Protein AF-M2Y3Z6-F1 (afdb_monomer)

Mean predicted aligned error: 13.34 Å

Solvent-accessible surface area (backbone atoms only — not comparable to full-atom values): 20484 Å² total; per-residue (Å²): 105,66,76,54,52,50,52,48,49,50,48,52,48,51,49,49,51,50,49,50,54,48,50,52,50,44,70,74,38,60,88,42,64,69,63,36,53,51,54,50,51,54,49,54,52,49,54,52,53,52,52,47,54,51,51,50,52,52,48,52,51,52,46,52,54,47,53,68,69,65,50,84,75,68,71,42,77,45,41,35,38,34,65,35,68,34,54,71,36,42,59,34,33,53,31,20,50,46,28,43,60,69,32,33,60,76,44,54,30,42,34,39,37,44,38,22,34,73,60,13,48,61,69,38,46,70,57,56,58,66,48,57,30,85,42,28,46,80,46,80,40,55,49,81,36,79,72,50,42,49,56,54,52,48,47,39,56,67,38,72,64,62,74,42,30,83,77,25,97,55,37,74,68,44,39,52,78,73,48,45,39,81,75,47,97,40,69,52,35,40,34,43,46,31,57,31,43,35,68,40,44,56,63,63,57,51,53,55,54,72,72,43,62,86,73,43,37,39,31,27,23,36,35,60,26,91,66,39,92,57,34,84,76,40,42,83,82,51,71,63,85,87,45,72,44,47,47,63,53,33,32,38,37,22,22,52,59,33,49,77,66,43,40,65,56,51,51,25,52,35,48,44,55,50,45,68,79,36,75,82,54,62,32,63,64,34,37,28,48,52,50,45,38,33,39,70,72,44,48,80,30,39,42,74,70,39,27,29,56,47,27,41,52,59,77,66,40,61,78,70,76,45,100,52,85,56,56,60,31,89,54,96,64,60,31,18,43,30,53,78,63,83,75,60,86,83,75,50,87,76,62,45,58,62,50,48,54,58,49,54,62,36,67,71,59,59,67,69,58,41,38,74,58,68,44,46,73,32,68,119

Nearest PDB structures (foldseek):
  7zvj-assembly1_B  TM=8.525E-01  e=4.487E-18  Homo sapiens
  7zvj-assembly1_A  TM=8.458E-01  e=8.970E-18  Homo sapiens
  7ui7-assembly1_B  TM=7.891E-01  e=1.432E-16  Homo sapiens
  3tzt-assembly1_A  TM=6.996E-01  e=2.116E-09  Anaerococcus prevotii DSM 20548
  8ovs-assembly2_BBB  TM=5.327E-01  e=6.172E-04  Yersinia enterocolitica

InterPro domains:
  IPR029044 Nucleotide-diphospho-sugar transferases [G3DSA:3.90.550.10] (82-370)
  IPR029044 Nucleotide-diphospho-sugar transferases [SSF53448] (83-365)
  IPR051292 Alpha-1,3-xylosyltransferase/Beta-1,3-glucuronyltransferase [PTHR12270] (94-316)

Foldseek 3Di:
DVVCVVVVVVVVVVVVVVVVVLVVVLVVCVVPPVVNVVSVVVNVVVVVVVVVVVVVVVVVVVVVVVVVVPPPLQQDEAEEEEEAEAQVLLLLQLLQVLLQVLQAAPSYAYEYEYEYAPRSCVNCVVPVVQQCFPRYHYDYHHCPDPQNVVLLVVLCVLLVVQEFACLDPCGSSLQSVLCCLVPDPDQKYKYAGSQKGFNHHCVVLVVVLVVPDPLAFKEFAWAQLVLDLCNVVCCVVPVDHRQIQTDDRIMMGRSVVCVVVVSSNLLSVLVNVSCVVPPNDYDNSHNSVSVSSSCVVCVSRYHHSHNLAEQEFDPCCVVVPDPDRSRSHPDPHRRMYGDPDPVPPPDDPDCCVVVVVSSVCSSCPDPVVCVVSVVVSSRD

Radius of gyration: 25.12 Å; Cα contacts (8 Å, |Δi|>4): 518; chains: 1; bounding box: 73×49×76 Å

pLDDT: mean 75.81, std 17.46, range [37.34, 98.5]

Sequence (380 aa):
MNAFQTKYRSFLFQSKAIQHSLFNFIKKHHTNGRLFNLALKLFLTYIFLSSISLAIQLLKQSFELKTQLESPYEITRIDVAIVSIGENDILNMKRMISSLVMSSSPNVKFHFHLISDKKGLNAAKNWYTLWNSACAVWNIYDIESSKLSKALDQFHSLTGGKMRTAVHYHGKEALWKLLLPSFLQSDNLLVLDTDMIILRDVLELWHRWRLTRQSVHLGMPCMSRDNSWLYPLWREIFPENGTLHCMSGTLLMRPRKMRQENWINVVASSTNKILEDFPGWTAISADQDIFNLVAKSIPEKVTNIGCEWNCYYTWFAKFLSANEMPISCSHRRCAILHYNNRSYTNWWHNRTSFFQRFWDAYENFPVSYLNAKGYSHCFF

Structure (mmCIF, N/CA/C/O backbone):
data_AF-M2Y3Z6-F1
#
_entry.id   AF-M2Y3Z6-F1
#
loop_
_atom_site.group_PDB
_atom_site.id
_atom_site.type_symbol
_atom_site.label_atom_id
_atom_site.label_alt_id
_atom_site.label_comp_id
_atom_site.label_asym_id
_atom_site.label_entity_id
_atom_site.label_seq_id
_atom_site.pdbx_PDB_ins_code
_atom_site.Cartn_x
_atom_site.Cartn_y
_atom_site.Cartn_z
_atom_site.occupancy
_atom_site.B_iso_or_equiv
_atom_site.auth_seq_id
_atom_site.auth_comp_id
_atom_site.auth_asym_id
_atom_site.auth_atom_id
_atom_site.pdbx_PDB_model_num
ATOM 1 N N . MET A 1 1 ? -16.702 -6.181 -12.442 1.00 39.28 1 MET A N 1
ATOM 2 C CA . MET A 1 1 ? -16.902 -5.538 -13.769 1.00 39.28 1 MET A CA 1
ATOM 3 C C . MET A 1 1 ? -16.672 -6.432 -15.000 1.00 39.28 1 MET A C 1
ATOM 5 O O . MET A 1 1 ? -17.679 -6.817 -15.535 1.00 39.28 1 MET A O 1
ATOM 9 N N . ASN A 1 2 ? -15.500 -6.953 -15.406 1.00 43.16 2 ASN A N 1
ATOM 10 C CA . ASN A 1 2 ? -15.356 -7.860 -16.603 1.00 43.16 2 ASN A CA 1
ATOM 11 C C . ASN A 1 2 ? -16.384 -8.998 -16.854 1.00 43.16 2 ASN A C 1
ATOM 13 O O . ASN A 1 2 ? -17.122 -8.853 -17.789 1.00 43.16 2 ASN A O 1
ATOM 17 N N . ALA A 1 3 ? -16.590 -10.047 -16.050 1.00 38.44 3 ALA A N 1
ATOM 18 C CA . ALA A 1 3 ? -17.755 -10.957 -16.182 1.00 38.44 3 ALA A CA 1
ATOM 19 C C . ALA A 1 3 ? -19.144 -10.271 -16.318 1.00 38.44 3 ALA A C 1
ATOM 21 O O . ALA A 1 3 ? -19.999 -10.796 -17.020 1.00 38.44 3 ALA A O 1
ATOM 22 N N . PHE A 1 4 ? -19.361 -9.097 -15.702 1.00 42.91 4 PHE A N 1
ATOM 23 C CA . PHE A 1 4 ? -20.543 -8.253 -15.938 1.00 42.91 4 PHE A CA 1
ATOM 24 C C . PHE A 1 4 ? -20.472 -7.589 -17.316 1.00 42.91 4 PHE A C 1
ATOM 26 O O . PHE A 1 4 ? -21.427 -7.701 -18.052 1.00 42.91 4 PHE A O 1
ATOM 33 N N . GLN A 1 5 ? -19.347 -6.999 -17.729 1.00 40.38 5 GLN A N 1
ATOM 34 C CA . GLN A 1 5 ? -19.158 -6.450 -19.075 1.00 40.38 5 GLN A CA 1
ATOM 35 C C . GLN A 1 5 ? -19.183 -7.531 -20.161 1.00 40.38 5 GLN A C 1
ATOM 37 O O . GLN A 1 5 ? -19.632 -7.248 -21.255 1.00 40.38 5 GLN A O 1
ATOM 42 N N . THR A 1 6 ? -18.757 -8.760 -19.884 1.00 45.75 6 THR A N 1
ATOM 43 C CA . THR A 1 6 ? -18.767 -9.901 -20.800 1.00 45.75 6 THR A CA 1
ATOM 44 C C . THR A 1 6 ? -20.179 -10.458 -20.914 1.00 45.75 6 THR A C 1
ATOM 46 O O . THR A 1 6 ? -20.648 -10.636 -22.030 1.00 45.75 6 THR A O 1
ATOM 49 N N . LYS A 1 7 ? -20.905 -10.645 -19.799 1.00 46.75 7 LYS A N 1
ATOM 50 C CA . LYS A 1 7 ? -22.330 -11.021 -19.834 1.00 46.75 7 LYS A CA 1
ATOM 51 C C . LYS A 1 7 ? -23.205 -9.903 -20.404 1.00 46.75 7 LYS A C 1
ATOM 53 O O . LYS A 1 7 ? -24.104 -10.194 -21.172 1.00 46.75 7 LYS A O 1
ATOM 58 N N . TYR A 1 8 ? -22.902 -8.642 -20.111 1.00 47.25 8 TYR A N 1
ATOM 59 C CA . TYR A 1 8 ? -23.585 -7.465 -20.648 1.00 47.25 8 TYR A CA 1
ATOM 60 C C . TYR A 1 8 ? -23.280 -7.267 -22.132 1.00 47.25 8 TYR A C 1
ATOM 62 O O . TYR A 1 8 ? -24.198 -7.040 -22.901 1.00 47.25 8 TYR A O 1
ATOM 70 N N . ARG A 1 9 ? -22.026 -7.426 -22.580 1.00 51.12 9 ARG A N 1
ATOM 71 C CA . ARG A 1 9 ? -21.676 -7.419 -24.012 1.00 51.12 9 ARG A CA 1
ATOM 72 C C . ARG A 1 9 ? -22.296 -8.607 -24.735 1.00 51.12 9 ARG A C 1
ATOM 74 O O . ARG A 1 9 ? -22.800 -8.409 -25.827 1.00 51.12 9 ARG A O 1
ATOM 81 N N . SER A 1 10 ? -22.313 -9.798 -24.135 1.00 53.69 10 SER A N 1
ATOM 82 C CA . SER A 1 10 ? -22.974 -10.986 -24.693 1.00 53.69 10 SER A CA 1
ATOM 83 C C . SER A 1 10 ? -24.490 -10.795 -24.795 1.00 53.69 10 SER A C 1
ATOM 85 O O . SER A 1 10 ? -25.058 -11.044 -25.852 1.00 53.69 10 SER A O 1
ATOM 87 N N . PHE A 1 11 ? -25.129 -10.243 -23.760 1.00 53.94 11 PHE A N 1
ATOM 88 C CA . PHE A 1 11 ? -26.547 -9.887 -23.758 1.00 53.94 11 PHE A CA 1
ATOM 89 C C . PHE A 1 11 ? -26.865 -8.776 -24.766 1.00 53.94 11 PHE A C 1
ATOM 91 O O . PHE A 1 11 ? -27.796 -8.914 -25.547 1.00 53.94 11 PHE A O 1
ATOM 98 N N . LEU A 1 12 ? -26.070 -7.703 -24.821 1.00 50.41 12 LEU A N 1
ATOM 99 C CA . LEU A 1 12 ? -26.207 -6.645 -25.826 1.00 50.41 12 LEU A CA 1
ATOM 100 C C . LEU A 1 12 ? -25.978 -7.177 -27.242 1.00 50.41 12 LEU A C 1
ATOM 102 O O . LEU A 1 12 ? -26.633 -6.717 -28.170 1.00 50.41 12 LEU A O 1
ATOM 106 N N . PHE A 1 13 ? -25.069 -8.135 -27.422 1.00 59.81 13 PHE A N 1
ATOM 107 C CA . PHE A 1 13 ? -24.797 -8.769 -28.708 1.00 59.81 13 PHE A CA 1
ATOM 108 C C . PHE A 1 13 ? -25.962 -9.666 -29.143 1.00 59.81 13 PHE A C 1
ATOM 110 O O . PHE A 1 13 ? -26.437 -9.529 -30.265 1.00 59.81 13 PHE A O 1
ATOM 117 N N . GLN A 1 14 ? -26.494 -10.502 -28.245 1.00 58.38 14 GLN A N 1
ATOM 118 C CA . GLN A 1 14 ? -27.702 -11.300 -28.492 1.00 58.38 14 GLN A CA 1
ATOM 119 C C . GLN A 1 14 ? -28.923 -10.405 -28.737 1.00 58.38 14 GLN A C 1
ATOM 121 O O . GLN A 1 14 ? -29.660 -10.618 -29.695 1.00 58.38 14 GLN A O 1
ATOM 126 N N . SER A 1 15 ? -29.092 -9.343 -27.945 1.00 55.47 15 SER A N 1
ATOM 127 C CA . SER A 1 15 ? -30.136 -8.333 -28.129 1.00 55.47 15 SER A CA 1
ATOM 128 C C . SER A 1 15 ? -30.005 -7.639 -29.482 1.00 55.47 15 SER A C 1
ATOM 130 O O . SER A 1 15 ? -31.005 -7.497 -30.174 1.00 55.47 15 SER A O 1
ATOM 132 N N . LYS A 1 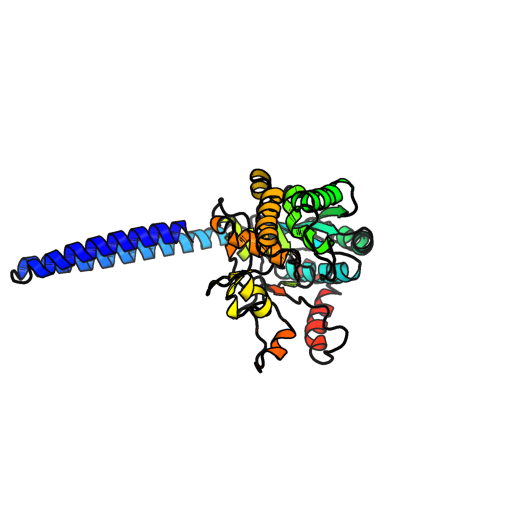16 ? -28.794 -7.252 -29.904 1.00 62.41 16 LYS A N 1
ATOM 133 C CA . LYS A 1 16 ? -28.551 -6.661 -31.229 1.00 62.41 16 LYS A CA 1
ATOM 134 C C . LYS A 1 16 ? -28.812 -7.653 -32.361 1.00 62.41 16 LYS A C 1
ATOM 136 O O . LYS A 1 16 ? -29.389 -7.257 -33.365 1.00 62.41 16 LYS A O 1
ATOM 141 N N . ALA A 1 17 ? -28.441 -8.925 -32.210 1.00 63.78 17 ALA A N 1
ATOM 142 C CA . ALA A 1 17 ? -28.691 -9.962 -33.213 1.00 63.78 17 ALA A CA 1
ATOM 143 C C . ALA A 1 17 ? -30.194 -10.261 -33.380 1.00 63.78 17 ALA A C 1
ATOM 145 O O . ALA A 1 17 ? -30.684 -10.381 -34.506 1.00 63.78 17 ALA A O 1
ATOM 146 N N . ILE A 1 18 ? -30.939 -10.305 -32.270 1.00 61.50 18 ILE A N 1
ATOM 147 C CA . ILE A 1 18 ? -32.401 -10.448 -32.261 1.00 61.50 18 ILE A CA 1
ATOM 148 C C . ILE A 1 18 ? -33.056 -9.191 -32.845 1.00 61.50 18 ILE A C 1
ATOM 150 O O . ILE A 1 18 ? -33.900 -9.307 -33.729 1.00 61.50 18 ILE A O 1
ATOM 154 N N . GLN A 1 19 ? -32.625 -7.993 -32.431 1.00 61.12 19 GLN A N 1
ATOM 155 C CA . GLN A 1 19 ? -33.095 -6.718 -32.986 1.00 61.12 19 GLN A CA 1
ATOM 156 C C . GLN A 1 19 ? -32.860 -6.640 -34.495 1.00 61.12 19 GLN A C 1
ATOM 158 O O . GLN A 1 19 ? -33.761 -6.244 -35.223 1.00 61.12 19 GLN A O 1
ATOM 163 N N . HIS A 1 20 ? -31.691 -7.058 -34.981 1.00 67.94 20 HIS A N 1
ATOM 164 C CA . HIS A 1 20 ? -31.358 -7.032 -36.403 1.00 67.94 20 HIS A CA 1
ATOM 165 C C . HIS A 1 20 ? -32.182 -8.049 -37.208 1.00 67.94 20 HIS A C 1
ATOM 167 O O . HIS A 1 20 ? -32.732 -7.710 -38.254 1.00 67.94 20 HIS A O 1
ATOM 173 N N . SER A 1 21 ? -32.341 -9.275 -36.698 1.00 66.75 21 SER A N 1
ATOM 174 C CA . SER A 1 21 ? -33.156 -10.316 -37.343 1.00 66.75 21 SER A CA 1
ATOM 175 C C . SER A 1 21 ? -34.633 -9.926 -37.408 1.00 66.75 21 SER A C 1
ATOM 177 O O . SER A 1 21 ? -35.280 -10.095 -38.441 1.00 66.75 21 SER A O 1
ATOM 179 N N . LEU A 1 22 ? -35.158 -9.335 -36.331 1.00 60.75 22 LEU A N 1
ATOM 180 C CA . LEU A 1 22 ? -36.542 -8.884 -36.270 1.00 60.75 22 LEU A CA 1
ATOM 181 C C . LEU A 1 22 ? -36.768 -7.609 -37.095 1.00 60.75 22 LEU A C 1
ATOM 183 O O . LEU A 1 22 ? -37.786 -7.504 -37.767 1.00 60.75 22 LEU A O 1
ATOM 187 N N . PHE A 1 23 ? -35.812 -6.675 -37.126 1.00 64.31 23 PHE A N 1
ATOM 188 C CA . PHE A 1 23 ? -35.863 -5.493 -37.995 1.00 64.31 23 PHE A CA 1
ATOM 189 C C . PHE A 1 23 ? -35.871 -5.891 -39.476 1.00 64.31 23 PHE A C 1
ATOM 191 O O . PHE A 1 23 ? -36.663 -5.363 -40.254 1.00 64.31 23 PHE A O 1
ATOM 198 N N . ASN A 1 24 ? -35.067 -6.887 -39.860 1.00 68.31 24 ASN A N 1
ATOM 199 C CA . ASN A 1 24 ? -35.076 -7.441 -41.214 1.00 68.31 24 ASN A CA 1
ATOM 200 C C . ASN A 1 24 ? -36.394 -8.168 -41.536 1.00 68.31 24 ASN A C 1
ATOM 202 O O . ASN A 1 24 ? -36.909 -8.029 -42.645 1.00 68.31 24 ASN A O 1
ATOM 206 N N . PHE A 1 25 ? -36.984 -8.881 -40.571 1.00 65.81 25 PHE A N 1
ATOM 207 C CA . PHE A 1 25 ? -38.309 -9.496 -40.711 1.00 65.81 25 PHE A CA 1
ATOM 208 C C . PHE A 1 25 ? -39.419 -8.445 -40.892 1.00 65.81 25 PHE A C 1
ATOM 210 O O . PHE A 1 25 ? -40.226 -8.539 -41.816 1.00 65.81 25 PHE A O 1
ATOM 217 N N . ILE A 1 26 ? -39.413 -7.399 -40.063 1.00 62.22 26 ILE A N 1
ATOM 218 C CA . ILE A 1 26 ? -40.338 -6.260 -40.121 1.00 62.22 26 ILE A CA 1
ATOM 219 C C . ILE A 1 26 ? -40.213 -5.533 -41.469 1.00 62.22 26 ILE A C 1
ATOM 221 O O . ILE A 1 26 ? -41.225 -5.264 -42.115 1.00 62.22 26 ILE A O 1
ATOM 225 N N . LYS A 1 27 ? -38.984 -5.291 -41.944 1.00 65.38 27 LYS A N 1
ATOM 226 C CA . LYS A 1 27 ? -38.706 -4.679 -43.254 1.00 65.38 27 LYS A CA 1
ATOM 227 C C . LYS A 1 27 ? -39.209 -5.541 -44.419 1.00 65.38 27 LYS A C 1
ATOM 229 O O . LYS A 1 27 ? -39.697 -4.999 -45.405 1.00 65.38 27 LYS A O 1
ATOM 234 N N . LYS A 1 28 ? -39.128 -6.871 -44.301 1.00 66.31 28 LYS A N 1
ATOM 235 C CA . LYS A 1 28 ? -39.566 -7.830 -45.331 1.00 66.31 28 LYS A CA 1
ATOM 236 C C . LYS A 1 28 ? -41.090 -8.001 -45.403 1.00 66.31 28 LYS A C 1
ATOM 238 O O . LYS A 1 28 ? -41.605 -8.334 -46.465 1.00 66.31 28 LYS A O 1
ATOM 243 N N . HIS A 1 29 ? -41.811 -7.763 -44.306 1.00 61.78 29 HIS A N 1
ATOM 244 C CA . HIS A 1 29 ? -43.252 -8.037 -44.196 1.00 61.78 29 HIS A CA 1
ATOM 245 C C . HIS A 1 29 ? -44.120 -6.797 -43.898 1.00 61.78 29 HIS A C 1
ATOM 247 O O . HIS A 1 29 ? -45.295 -6.939 -43.559 1.00 61.78 29 HIS A O 1
ATOM 253 N N . HIS A 1 30 ? -43.583 -5.582 -44.071 1.00 63.16 30 HIS A N 1
ATOM 254 C CA . HIS A 1 30 ? -44.282 -4.311 -43.812 1.00 63.16 30 HIS A CA 1
ATOM 255 C C . HIS A 1 30 ? -45.572 -4.120 -44.642 1.00 63.16 30 HIS A C 1
ATOM 257 O O . HIS A 1 30 ? -46.452 -3.353 -44.261 1.00 63.16 30 HIS A O 1
ATOM 263 N N . THR A 1 31 ? -45.733 -4.827 -45.762 1.00 58.81 31 THR A N 1
ATOM 264 C CA . THR A 1 31 ? -46.945 -4.767 -46.599 1.00 58.81 31 THR A CA 1
ATOM 265 C C . THR A 1 31 ? -48.117 -5.585 -46.045 1.00 58.81 31 THR A C 1
ATOM 267 O O . THR A 1 31 ? -49.247 -5.407 -46.493 1.00 58.81 31 THR A O 1
ATOM 270 N N . ASN A 1 32 ? -47.888 -6.450 -45.048 1.00 66.06 32 ASN A N 1
ATOM 271 C CA . ASN A 1 32 ? -48.926 -7.275 -44.431 1.00 66.06 32 ASN A CA 1
ATOM 272 C C . ASN A 1 32 ? -49.237 -6.774 -43.008 1.00 66.06 32 ASN A C 1
ATOM 274 O O . ASN A 1 32 ? -48.693 -7.254 -42.008 1.00 66.06 32 ASN A O 1
ATOM 278 N N . GLY A 1 33 ? -50.113 -5.765 -42.923 1.00 62.34 33 GLY A N 1
ATOM 279 C CA . GLY A 1 33 ? -50.338 -4.949 -41.720 1.00 62.34 33 GLY A CA 1
ATOM 280 C C . GLY A 1 33 ? -50.744 -5.705 -40.445 1.00 62.34 33 GLY A C 1
ATOM 281 O O . GLY A 1 33 ? -50.480 -5.227 -39.342 1.00 62.34 33 GLY A O 1
ATOM 282 N N . ARG A 1 34 ? -51.331 -6.907 -40.545 1.00 69.12 34 ARG A N 1
ATOM 283 C CA . ARG A 1 34 ? -51.639 -7.740 -39.362 1.00 69.12 34 ARG A CA 1
ATOM 284 C C . ARG A 1 34 ? -50.395 -8.424 -38.784 1.00 69.12 34 ARG A C 1
ATOM 286 O O . ARG A 1 34 ? -50.206 -8.408 -37.570 1.00 69.12 34 ARG A O 1
ATOM 293 N N . LEU A 1 35 ? -49.535 -8.973 -39.641 1.00 67.00 35 LEU A N 1
ATOM 294 C CA . LEU A 1 35 ? -48.279 -9.623 -39.243 1.00 67.00 35 LEU A CA 1
ATOM 295 C C . LEU A 1 35 ? -47.266 -8.610 -38.698 1.00 67.00 35 LEU A C 1
ATOM 297 O O . LEU A 1 35 ? -46.611 -8.878 -37.692 1.00 67.00 35 LEU A O 1
ATOM 301 N N . PHE A 1 36 ? -47.204 -7.422 -39.303 1.00 68.56 36 PHE A N 1
ATOM 302 C CA . PHE A 1 36 ? -46.374 -6.317 -38.822 1.00 68.56 36 PHE A CA 1
ATOM 303 C C . PHE A 1 36 ? -46.769 -5.874 -37.404 1.00 68.56 36 PHE A C 1
ATOM 305 O O . PHE A 1 36 ? -45.919 -5.796 -36.518 1.00 68.56 36 PHE A O 1
ATOM 312 N N . ASN A 1 37 ? -48.067 -5.658 -37.158 1.00 68.06 37 ASN A N 1
ATOM 313 C CA . ASN A 1 37 ? -48.559 -5.245 -35.841 1.00 68.06 37 ASN A CA 1
ATOM 314 C C . ASN A 1 37 ? -48.319 -6.305 -34.755 1.00 68.06 37 ASN A C 1
ATOM 316 O O . ASN A 1 37 ? -48.002 -5.955 -33.618 1.00 68.06 37 ASN A O 1
ATOM 320 N N . LEU A 1 38 ? -48.439 -7.595 -35.087 1.00 73.25 38 LEU A N 1
ATOM 321 C CA . LEU A 1 38 ? -48.144 -8.679 -34.148 1.00 73.25 38 LEU A CA 1
ATOM 322 C C . LEU A 1 38 ? -46.644 -8.749 -33.817 1.00 73.25 38 LEU A C 1
ATOM 324 O O . LEU A 1 38 ? -46.280 -8.830 -32.643 1.00 73.25 38 LEU A O 1
ATOM 328 N N . ALA A 1 39 ? -45.776 -8.652 -34.828 1.00 67.31 39 ALA A N 1
ATOM 329 C CA . ALA A 1 39 ? -44.325 -8.656 -34.644 1.00 67.31 39 ALA A CA 1
ATOM 330 C C . ALA A 1 39 ? -43.840 -7.445 -33.827 1.00 67.31 39 ALA A C 1
ATOM 332 O O . ALA A 1 39 ? -42.998 -7.597 -32.942 1.00 67.31 39 ALA A O 1
ATOM 333 N N . LEU A 1 40 ? -44.413 -6.260 -34.066 1.00 70.12 40 LEU A N 1
ATOM 334 C CA . LEU A 1 40 ? -44.096 -5.048 -33.310 1.00 70.12 40 LEU A CA 1
ATOM 335 C C . LEU A 1 40 ? -44.535 -5.156 -31.843 1.00 70.12 40 LEU A C 1
ATOM 337 O O . LEU A 1 40 ? -43.774 -4.785 -30.950 1.00 70.12 40 LEU A O 1
ATOM 341 N N . LYS A 1 41 ? -45.725 -5.711 -31.571 1.00 73.69 41 LYS A N 1
ATOM 342 C CA . LYS A 1 41 ? -46.183 -5.962 -30.194 1.00 73.69 41 LYS A CA 1
ATOM 343 C C . LYS A 1 41 ? -45.249 -6.923 -29.461 1.00 73.69 41 LYS A C 1
ATOM 345 O O . LYS A 1 41 ? -44.799 -6.595 -28.370 1.00 73.69 41 LYS A O 1
ATOM 350 N N . LEU A 1 42 ? -44.888 -8.050 -30.080 1.00 73.06 42 LEU A N 1
ATOM 351 C CA . LEU A 1 42 ? -43.947 -9.014 -29.494 1.00 73.06 42 LEU A CA 1
ATOM 352 C C . LEU A 1 42 ? -42.567 -8.391 -29.227 1.00 73.06 42 LEU A C 1
ATOM 354 O O . LEU A 1 42 ? -41.968 -8.655 -28.185 1.00 73.06 42 LEU A O 1
ATOM 358 N N . PHE A 1 43 ? -42.086 -7.522 -30.121 1.00 69.81 43 PHE A N 1
ATOM 359 C CA . PHE A 1 43 ? -40.823 -6.802 -29.950 1.00 69.81 43 PHE A CA 1
ATOM 360 C C . PHE A 1 43 ? -40.838 -5.857 -28.747 1.00 69.81 43 PHE A C 1
ATOM 362 O O . PHE A 1 43 ? -39.931 -5.890 -27.914 1.00 69.81 43 PHE A O 1
ATOM 369 N N . LEU A 1 44 ? -41.882 -5.032 -28.640 1.00 69.81 44 LEU A N 1
ATOM 370 C CA . LEU A 1 44 ? -42.031 -4.085 -27.538 1.00 69.81 44 LEU A CA 1
ATOM 371 C C . LEU A 1 44 ? -42.199 -4.819 -26.203 1.00 69.81 44 LEU A C 1
ATOM 373 O O . LEU A 1 44 ? -41.567 -4.439 -25.218 1.00 69.81 44 LEU A O 1
ATOM 377 N N . THR A 1 45 ? -42.959 -5.919 -26.178 1.00 73.88 45 THR A N 1
ATOM 378 C CA . THR A 1 45 ? -43.081 -6.781 -24.996 1.00 73.88 45 THR A CA 1
ATOM 379 C C . THR A 1 45 ? -41.740 -7.409 -24.609 1.00 73.88 45 THR A C 1
ATOM 381 O O . THR A 1 45 ? -41.398 -7.415 -23.430 1.00 73.88 45 THR A O 1
ATOM 384 N N . TYR A 1 46 ? -40.933 -7.876 -25.567 1.00 73.12 46 TYR A N 1
ATOM 385 C CA . TYR A 1 46 ? -39.602 -8.426 -25.285 1.00 73.12 46 TYR A CA 1
ATOM 386 C C . TYR A 1 46 ? -38.636 -7.374 -24.714 1.00 73.12 46 TYR A C 1
ATOM 388 O O . TYR A 1 46 ? -37.939 -7.640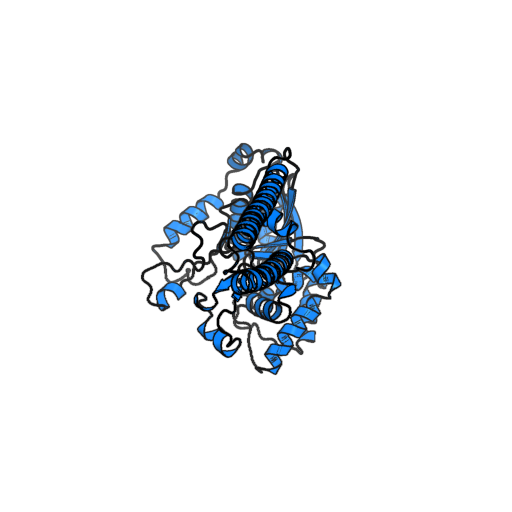 -23.731 1.00 73.12 46 TYR A O 1
ATOM 396 N N . ILE A 1 47 ? -38.610 -6.161 -25.277 1.00 69.38 47 ILE A N 1
ATOM 397 C CA . ILE A 1 47 ? -37.802 -5.051 -24.740 1.00 69.38 47 ILE A CA 1
ATOM 398 C C . ILE A 1 47 ? -38.243 -4.708 -23.315 1.00 69.38 47 ILE A C 1
ATOM 400 O O . ILE A 1 47 ? -37.402 -4.556 -22.429 1.00 69.38 47 ILE A O 1
ATOM 404 N N . PHE A 1 48 ? -39.551 -4.628 -23.074 1.00 69.81 48 PHE A N 1
ATOM 405 C CA . PHE A 1 48 ? -40.102 -4.318 -21.758 1.00 69.81 48 PHE A CA 1
ATOM 406 C C . PHE A 1 48 ? -39.774 -5.405 -20.720 1.00 69.81 48 PHE A C 1
ATOM 408 O O . PHE A 1 48 ? -39.265 -5.109 -19.642 1.00 69.81 48 PHE A O 1
ATOM 415 N N . LEU A 1 49 ? -39.961 -6.684 -21.057 1.00 69.62 49 LEU A N 1
ATOM 416 C CA . LEU A 1 49 ? -39.653 -7.798 -20.152 1.00 69.62 49 LEU A CA 1
ATOM 417 C C . LEU A 1 49 ? -38.150 -7.933 -19.871 1.00 69.62 49 LEU A C 1
ATOM 419 O O . LEU A 1 49 ? -37.754 -8.209 -18.739 1.00 69.62 49 LEU A O 1
ATOM 423 N N . SER A 1 50 ? -37.296 -7.711 -20.873 1.00 70.38 50 SER A N 1
ATOM 424 C CA . SER A 1 50 ? -35.840 -7.787 -20.699 1.00 70.38 50 SER A CA 1
ATOM 425 C C . SER A 1 50 ? -35.282 -6.634 -19.856 1.00 70.38 50 SER A C 1
ATOM 427 O O . SER A 1 50 ? -34.407 -6.857 -19.015 1.00 70.38 50 SER A O 1
ATOM 429 N N . SER A 1 51 ? -35.832 -5.426 -20.000 1.00 66.38 51 SER A N 1
ATOM 430 C CA . SER A 1 51 ? -35.490 -4.283 -19.142 1.00 66.38 51 SER A CA 1
ATOM 431 C C . SER A 1 51 ? -35.991 -4.461 -17.703 1.00 66.38 51 SER A C 1
ATOM 433 O O . SER A 1 51 ? -35.244 -4.169 -16.768 1.00 66.38 51 SER A O 1
ATOM 435 N N . ILE A 1 52 ? -37.174 -5.053 -17.499 1.00 66.75 52 ILE A N 1
ATOM 436 C CA . ILE A 1 52 ? -37.659 -5.450 -16.165 1.00 66.75 52 ILE A CA 1
ATOM 437 C C . ILE A 1 52 ? -36.758 -6.519 -15.539 1.00 66.75 52 ILE A C 1
ATOM 439 O O . ILE A 1 52 ? -36.389 -6.396 -14.375 1.00 66.75 52 ILE A O 1
ATOM 443 N N . SER A 1 53 ? -36.351 -7.545 -16.291 1.00 67.44 53 SER A N 1
ATOM 444 C CA . SER A 1 53 ? -35.448 -8.587 -15.781 1.00 67.44 53 SER A CA 1
ATOM 445 C C . SER A 1 53 ? -34.108 -8.008 -15.316 1.00 67.44 53 SER A C 1
ATOM 447 O O . SER A 1 53 ? -33.573 -8.436 -14.290 1.00 67.44 53 SER A O 1
ATOM 449 N N . LEU A 1 54 ? -33.56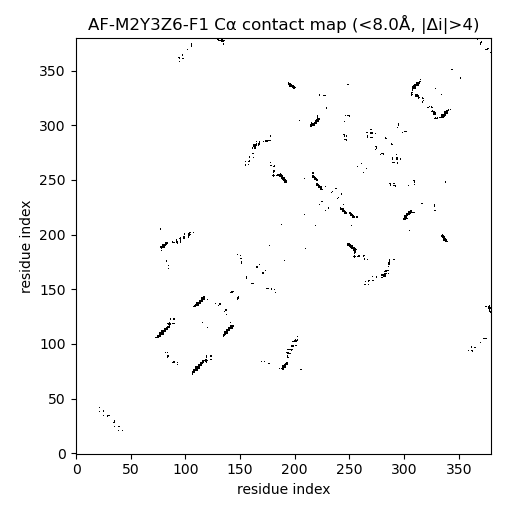9 -7.026 -16.047 1.00 63.41 54 LEU A N 1
ATOM 450 C CA . LEU A 1 54 ? -32.349 -6.321 -15.659 1.00 63.41 54 LEU A CA 1
ATOM 451 C C . LEU A 1 54 ? -32.574 -5.465 -14.403 1.00 63.41 54 LEU A C 1
ATOM 453 O O . LEU A 1 54 ? -31.759 -5.510 -13.484 1.00 63.41 54 LEU A O 1
ATOM 457 N N . ALA A 1 55 ? -33.694 -4.742 -14.325 1.00 55.19 55 ALA A N 1
ATOM 458 C CA . ALA A 1 55 ? -34.060 -3.955 -13.148 1.00 55.19 55 ALA A CA 1
ATOM 459 C C . ALA A 1 55 ? -34.240 -4.835 -11.899 1.00 55.19 55 ALA A C 1
ATOM 461 O O . ALA A 1 55 ? -33.738 -4.492 -10.833 1.00 55.19 55 ALA A O 1
ATOM 462 N N . ILE A 1 56 ? -34.867 -6.008 -12.031 1.00 63.56 56 ILE A N 1
ATOM 463 C CA . ILE A 1 56 ? -35.014 -6.988 -10.945 1.00 63.56 56 ILE A CA 1
ATOM 464 C C . ILE A 1 56 ? -33.651 -7.537 -10.510 1.00 63.56 56 ILE A C 1
ATOM 466 O O . ILE A 1 56 ? -33.420 -7.688 -9.313 1.00 63.56 56 ILE A O 1
ATOM 470 N N . GLN A 1 57 ? -32.728 -7.818 -11.437 1.00 61.53 57 GLN A N 1
ATOM 471 C CA . GLN A 1 57 ? -31.368 -8.241 -11.076 1.00 61.53 57 GLN A CA 1
ATOM 472 C C . GLN A 1 57 ? -30.597 -7.145 -10.334 1.00 61.53 57 GLN A C 1
ATOM 474 O O . GLN A 1 57 ? -29.945 -7.441 -9.334 1.00 61.53 57 GLN A O 1
ATOM 479 N N . LEU A 1 58 ? -30.707 -5.890 -10.776 1.00 54.28 58 LEU A N 1
ATOM 480 C CA . LEU A 1 58 ? -30.100 -4.745 -10.093 1.00 54.28 58 LEU A CA 1
ATOM 481 C C . LEU A 1 58 ? -30.703 -4.537 -8.699 1.00 54.28 58 LEU A C 1
ATOM 483 O O . LEU A 1 58 ? -29.963 -4.324 -7.741 1.00 54.28 58 LEU A O 1
ATOM 487 N N . LEU A 1 59 ? -32.025 -4.671 -8.567 1.00 55.84 59 LEU A N 1
ATOM 488 C CA . LEU A 1 59 ? -32.721 -4.586 -7.284 1.00 55.84 59 LEU A CA 1
ATOM 489 C C . LEU A 1 59 ? -32.306 -5.718 -6.344 1.00 55.84 59 LEU A C 1
ATOM 491 O O . LEU A 1 59 ? -31.958 -5.436 -5.203 1.00 55.84 59 LEU A O 1
ATOM 495 N N . LYS A 1 60 ? -32.243 -6.969 -6.819 1.00 59.06 60 LYS A N 1
ATOM 496 C CA . LYS A 1 60 ? -31.755 -8.110 -6.026 1.00 59.06 60 LYS A CA 1
ATOM 497 C C . LYS A 1 60 ? -30.322 -7.906 -5.555 1.00 59.06 60 LYS A C 1
ATOM 499 O O . LYS A 1 60 ? -30.047 -8.116 -4.385 1.00 59.06 60 LYS A O 1
ATOM 504 N N . GLN A 1 61 ? -29.436 -7.425 -6.423 1.00 57.56 61 GLN A N 1
ATOM 505 C CA . GLN A 1 61 ? -28.045 -7.174 -6.054 1.00 57.56 61 GLN A CA 1
ATOM 506 C C . GLN A 1 61 ? -27.916 -6.010 -5.059 1.00 57.56 61 GLN A C 1
ATOM 508 O O . GLN A 1 61 ? -27.124 -6.086 -4.124 1.00 57.56 61 GLN A O 1
ATOM 513 N N . SER A 1 62 ? -28.725 -4.955 -5.219 1.00 52.00 62 SER A N 1
ATOM 514 C CA . SER A 1 62 ? -28.795 -3.850 -4.255 1.00 52.00 62 SER A CA 1
ATOM 515 C C . SER A 1 62 ? -29.369 -4.290 -2.905 1.00 52.00 62 SER A C 1
ATOM 517 O O . SER A 1 62 ? -28.902 -3.833 -1.865 1.00 52.00 62 SER A O 1
ATOM 519 N N . PHE A 1 63 ? -30.333 -5.214 -2.918 1.00 49.59 63 PHE A N 1
ATOM 520 C CA . PHE A 1 63 ? -30.939 -5.786 -1.725 1.00 49.59 63 PHE A CA 1
ATOM 521 C C . PHE A 1 63 ? -29.974 -6.740 -1.021 1.00 49.59 63 PHE A C 1
ATOM 523 O O . PHE A 1 63 ? -29.811 -6.614 0.179 1.00 49.59 63 PHE A O 1
ATOM 530 N N . GLU A 1 64 ? -29.254 -7.598 -1.751 1.00 53.91 64 GLU A N 1
ATOM 531 C CA . GLU A 1 64 ? -28.192 -8.459 -1.211 1.00 53.91 64 GLU A CA 1
ATOM 532 C C . GLU A 1 64 ? -27.078 -7.634 -0.552 1.00 53.91 64 GLU A C 1
ATOM 534 O O . GLU A 1 64 ? -26.686 -7.929 0.577 1.00 53.91 64 GLU A O 1
ATOM 539 N N . LEU A 1 65 ? -26.629 -6.555 -1.209 1.00 52.62 65 LEU A N 1
ATOM 540 C CA . LEU A 1 65 ? -25.704 -5.569 -0.635 1.00 52.62 65 LEU A CA 1
ATOM 541 C C . LEU A 1 65 ? -26.261 -4.961 0.656 1.00 52.62 65 LEU A C 1
ATOM 543 O O . LEU A 1 65 ? -25.543 -4.873 1.646 1.00 52.62 65 LEU A O 1
ATOM 547 N N . LYS A 1 66 ? -27.540 -4.577 0.662 1.00 45.31 66 LYS A N 1
ATOM 548 C CA . LYS A 1 66 ? -28.200 -3.992 1.832 1.00 45.31 66 LYS A CA 1
ATOM 549 C C . LYS A 1 66 ? -28.348 -4.999 2.978 1.00 45.31 66 LYS A C 1
ATOM 551 O O . LYS A 1 66 ? -28.000 -4.674 4.102 1.00 45.31 66 LYS A O 1
ATOM 556 N N . THR A 1 67 ? -28.736 -6.242 2.703 1.00 46.50 67 THR A N 1
ATOM 557 C CA . THR A 1 67 ? -28.834 -7.309 3.713 1.00 46.50 67 THR A CA 1
ATOM 558 C C . THR A 1 67 ? -27.475 -7.764 4.247 1.00 46.50 67 THR A C 1
ATOM 560 O O . THR A 1 67 ? -27.383 -8.141 5.409 1.00 46.50 67 THR A O 1
ATOM 563 N N . GLN A 1 68 ? -26.402 -7.692 3.449 1.00 50.22 68 GLN A N 1
ATOM 564 C CA . GLN A 1 68 ? -25.036 -7.902 3.948 1.00 50.22 68 GLN A CA 1
ATOM 565 C C . GLN A 1 68 ? -24.561 -6.749 4.842 1.00 50.22 68 GLN A C 1
ATOM 567 O O . GLN A 1 68 ? -23.775 -6.981 5.755 1.00 50.22 68 GLN A O 1
ATOM 572 N N . LEU A 1 69 ? -25.048 -5.529 4.601 1.00 48.31 69 LEU A N 1
ATOM 573 C CA . LEU A 1 69 ? -24.772 -4.349 5.427 1.00 48.31 69 LEU A CA 1
ATOM 574 C C . LEU A 1 69 ? -25.643 -4.284 6.699 1.00 48.31 69 LEU A C 1
ATOM 576 O O . LEU A 1 69 ? -25.243 -3.638 7.660 1.00 48.31 69 LEU A O 1
ATOM 580 N N . GLU A 1 70 ? -26.804 -4.946 6.717 1.00 41.00 70 GLU A N 1
ATOM 581 C CA . GLU A 1 70 ? -27.775 -4.947 7.829 1.00 41.00 70 GLU A CA 1
ATOM 582 C C . GLU A 1 70 ? -27.705 -6.209 8.721 1.00 41.00 70 GLU A C 1
ATOM 584 O O . GLU A 1 70 ? -28.508 -6.358 9.642 1.00 41.00 70 GLU A O 1
ATOM 589 N N . SER A 1 71 ? -26.741 -7.112 8.495 1.00 42.66 71 SER A N 1
ATOM 590 C CA . SER A 1 71 ? -26.459 -8.223 9.419 1.00 42.66 71 SER A CA 1
ATOM 591 C C . SER A 1 71 ? -26.041 -7.677 10.797 1.00 42.66 71 SER A C 1
ATOM 593 O O . SER A 1 71 ? -25.232 -6.746 10.849 1.00 42.66 71 SER A O 1
ATOM 595 N N . PRO A 1 72 ? -26.543 -8.224 11.923 1.00 44.88 72 PRO A N 1
ATOM 596 C CA . PRO A 1 72 ? -26.185 -7.753 13.257 1.00 44.88 72 PRO A CA 1
ATOM 597 C C . PRO A 1 72 ? -24.671 -7.880 13.485 1.00 44.88 72 PRO A C 1
ATOM 599 O O . PRO A 1 72 ? -24.155 -8.984 13.611 1.00 44.88 72 PRO A O 1
ATOM 602 N N . TYR A 1 73 ? -23.988 -6.728 13.502 1.00 54.28 73 TYR A N 1
ATOM 603 C CA . TYR A 1 73 ? -22.593 -6.458 13.887 1.00 54.28 73 TYR A CA 1
ATOM 604 C C . TYR A 1 73 ? -21.631 -7.661 13.892 1.00 54.28 73 TYR A C 1
ATOM 606 O O . TYR A 1 73 ? -20.982 -7.942 14.902 1.00 54.28 73 TYR A O 1
ATOM 614 N N . GLU A 1 74 ? -21.473 -8.354 12.759 1.00 71.38 74 GLU A N 1
ATOM 615 C CA . GLU A 1 74 ? -20.375 -9.311 12.634 1.00 71.38 74 GLU A CA 1
ATOM 616 C C . GLU A 1 74 ? -19.058 -8.529 12.727 1.00 71.38 74 GLU A C 1
ATOM 618 O O . GLU A 1 74 ? -18.824 -7.549 12.003 1.00 71.38 74 GLU A O 1
ATOM 623 N N . ILE A 1 75 ? -18.211 -8.932 13.675 1.00 76.94 75 ILE A N 1
ATOM 624 C CA . ILE A 1 75 ? -16.898 -8.329 13.861 1.00 76.94 75 ILE A CA 1
ATOM 625 C C . ILE A 1 75 ? -16.095 -8.560 12.583 1.00 76.94 75 ILE A C 1
ATOM 627 O O . ILE A 1 75 ? -15.779 -9.696 12.227 1.00 76.94 75 ILE A O 1
ATOM 631 N N . THR A 1 76 ? -15.727 -7.478 11.903 1.00 88.75 76 THR A N 1
ATOM 632 C CA . THR A 1 76 ? -14.929 -7.557 10.682 1.00 88.75 76 THR A CA 1
ATOM 633 C C . THR A 1 76 ? -13.473 -7.273 11.002 1.00 88.75 76 THR A C 1
ATOM 635 O O . THR A 1 76 ? -13.113 -6.171 11.411 1.00 88.75 76 THR A O 1
ATOM 638 N N . ARG A 1 77 ? -12.609 -8.263 10.775 1.00 91.25 77 ARG A N 1
ATOM 639 C CA . ARG A 1 77 ? -11.161 -8.062 10.832 1.00 91.25 77 ARG A CA 1
ATOM 640 C C . ARG A 1 77 ? -10.643 -7.426 9.538 1.00 91.25 77 ARG A C 1
ATOM 642 O O . ARG A 1 77 ? -10.970 -7.899 8.445 1.00 91.25 77 ARG A O 1
ATOM 649 N N . ILE A 1 78 ? -9.801 -6.403 9.676 1.00 95.06 78 ILE A N 1
ATOM 650 C CA . ILE A 1 78 ? -9.062 -5.769 8.578 1.00 95.06 78 ILE A CA 1
ATOM 651 C C . ILE A 1 78 ? -7.564 -5.840 8.883 1.00 95.06 78 ILE A C 1
ATOM 653 O O . ILE A 1 78 ? -7.086 -5.244 9.848 1.00 95.06 78 ILE A O 1
ATOM 657 N N . ASP A 1 79 ? -6.825 -6.568 8.046 1.00 97.00 79 ASP A N 1
ATOM 658 C CA . ASP A 1 79 ? -5.364 -6.604 8.085 1.00 97.00 79 ASP A CA 1
ATOM 659 C C . ASP A 1 79 ? -4.815 -5.377 7.338 1.00 97.00 79 ASP A C 1
ATOM 661 O O . ASP A 1 79 ? -5.115 -5.176 6.155 1.00 97.00 79 ASP A O 1
ATOM 665 N N . VAL A 1 80 ? -4.023 -4.557 8.032 1.00 97.69 80 VAL A N 1
ATOM 666 C CA . VAL A 1 80 ? -3.477 -3.289 7.531 1.00 97.69 80 VAL A CA 1
ATOM 667 C C . VAL A 1 80 ? -1.953 -3.335 7.568 1.00 97.69 80 VAL A C 1
ATOM 669 O O . VAL A 1 80 ? -1.377 -3.480 8.641 1.00 97.69 80 VAL A O 1
ATOM 672 N N . ALA A 1 81 ? -1.281 -3.202 6.425 1.00 97.94 81 ALA A N 1
ATOM 673 C CA . ALA A 1 81 ? 0.173 -3.067 6.357 1.00 97.94 81 ALA A CA 1
ATOM 674 C C . ALA A 1 81 ? 0.601 -1.609 6.218 1.00 97.94 81 ALA A C 1
ATOM 676 O O . ALA A 1 81 ? 0.024 -0.845 5.443 1.00 97.94 81 ALA A O 1
ATOM 677 N N . ILE A 1 82 ? 1.655 -1.260 6.948 1.00 96.00 82 ILE A N 1
ATOM 678 C CA . ILE A 1 82 ? 2.219 0.084 7.003 1.00 96.00 82 ILE A CA 1
ATOM 679 C C . ILE A 1 82 ? 3.733 -0.051 6.884 1.00 96.00 82 ILE A C 1
ATOM 681 O O . ILE A 1 82 ? 4.358 -0.760 7.674 1.00 96.00 82 ILE A O 1
ATOM 685 N N . VAL A 1 83 ? 4.319 0.626 5.899 1.00 94.00 83 VAL A N 1
ATOM 686 C CA . VAL A 1 83 ? 5.772 0.785 5.779 1.00 94.00 83 VAL A CA 1
ATOM 687 C C . VAL A 1 83 ? 6.118 2.177 6.295 1.00 94.00 83 VAL A C 1
ATOM 689 O O . VAL A 1 83 ? 5.603 3.159 5.772 1.00 94.00 83 VAL A O 1
ATOM 692 N N . SER A 1 84 ? 6.961 2.263 7.321 1.00 91.50 84 SER A N 1
ATOM 693 C CA . SER A 1 84 ? 7.338 3.530 7.956 1.00 91.50 84 SER A CA 1
ATOM 694 C C . SER A 1 84 ? 8.823 3.522 8.281 1.00 91.50 84 SER A C 1
ATOM 696 O O . SER A 1 84 ? 9.262 2.649 9.027 1.00 91.50 84 SER A O 1
ATOM 698 N N . ILE A 1 85 ? 9.603 4.477 7.772 1.00 88.31 85 ILE A N 1
ATOM 699 C CA . ILE A 1 85 ? 11.065 4.476 7.932 1.00 88.31 85 ILE A CA 1
ATOM 700 C C . ILE A 1 85 ? 11.509 5.685 8.759 1.00 88.31 85 ILE A C 1
ATOM 702 O O . ILE A 1 85 ? 11.262 6.837 8.404 1.00 88.31 85 ILE A O 1
ATOM 706 N N . GLY A 1 86 ? 12.195 5.431 9.871 1.00 86.69 86 GLY A N 1
ATOM 707 C CA . GLY A 1 86 ? 12.656 6.467 10.786 1.00 86.69 86 GLY A CA 1
ATOM 708 C C . GLY A 1 86 ? 11.545 7.095 11.637 1.00 86.69 86 GLY A C 1
ATOM 709 O O . GLY A 1 86 ? 10.363 6.777 11.544 1.00 86.69 86 GLY A O 1
ATOM 710 N N . GLU A 1 87 ? 11.942 8.009 12.522 1.00 83.81 87 GLU A N 1
ATOM 711 C CA . GLU A 1 87 ? 11.072 8.541 13.587 1.00 83.81 87 GLU A CA 1
ATOM 712 C C . GLU A 1 87 ? 9.987 9.492 13.071 1.00 83.81 87 GLU A C 1
ATOM 714 O O . GLU A 1 87 ? 8.867 9.492 13.581 1.00 83.81 87 GLU A O 1
ATOM 719 N N . ASN A 1 88 ? 10.303 10.292 12.050 1.00 79.31 88 ASN A N 1
ATOM 720 C CA . ASN A 1 88 ? 9.367 11.276 11.506 1.00 79.31 88 ASN A CA 1
ATOM 721 C C . ASN A 1 88 ? 8.151 10.597 10.864 1.00 79.31 88 ASN A C 1
ATOM 723 O O . ASN A 1 88 ? 7.019 11.027 11.085 1.00 79.31 88 ASN A O 1
ATOM 727 N N . ASP A 1 89 ? 8.372 9.507 10.129 1.00 82.56 89 ASP A N 1
ATOM 728 C CA . ASP A 1 89 ? 7.293 8.749 9.495 1.00 82.56 89 ASP A CA 1
ATOM 729 C C . ASP A 1 89 ? 6.397 8.073 10.548 1.00 82.56 89 ASP A C 1
ATOM 731 O O . ASP A 1 89 ? 5.179 8.009 10.381 1.00 82.56 89 ASP A O 1
ATOM 735 N N . ILE A 1 90 ? 6.959 7.676 11.698 1.00 84.62 90 ILE A N 1
ATOM 736 C CA . ILE A 1 90 ? 6.185 7.115 12.814 1.00 84.62 90 ILE A CA 1
ATOM 737 C C . ILE A 1 90 ? 5.207 8.137 13.400 1.00 84.62 90 ILE A C 1
ATOM 739 O O . ILE A 1 90 ? 4.092 7.768 13.764 1.00 84.62 90 ILE A O 1
ATOM 743 N N . LEU A 1 91 ? 5.564 9.422 13.474 1.00 79.50 91 LEU A N 1
ATOM 744 C CA . LEU A 1 91 ? 4.616 10.456 13.909 1.00 79.50 91 LEU A CA 1
ATOM 745 C C . LEU A 1 91 ? 3.440 10.592 12.933 1.00 79.50 91 LEU A C 1
ATOM 747 O O . LEU A 1 91 ? 2.301 10.772 13.364 1.00 79.50 91 LEU A O 1
ATOM 751 N N . ASN A 1 92 ? 3.692 10.470 11.631 1.00 83.44 92 ASN A N 1
ATOM 752 C CA . ASN A 1 92 ? 2.642 10.505 10.613 1.00 83.44 92 ASN A CA 1
ATOM 753 C C . ASN A 1 92 ? 1.752 9.262 10.714 1.00 83.44 92 ASN A C 1
ATOM 755 O O . ASN A 1 92 ? 0.529 9.382 10.778 1.00 83.44 92 ASN A O 1
ATOM 759 N N . MET A 1 93 ? 2.364 8.085 10.879 1.00 87.94 93 MET A N 1
ATOM 760 C CA . MET A 1 93 ? 1.660 6.823 11.094 1.00 87.94 93 MET A CA 1
ATOM 761 C C . MET A 1 93 ? 0.670 6.905 12.260 1.00 87.94 93 MET A C 1
ATOM 763 O O . MET A 1 93 ? -0.470 6.472 12.111 1.00 87.94 93 MET A O 1
ATOM 767 N N . LYS A 1 94 ? 1.075 7.465 13.410 1.00 83.56 94 LYS A N 1
ATOM 768 C CA . LYS A 1 94 ? 0.190 7.598 14.582 1.00 83.56 94 LYS A CA 1
ATOM 769 C C . LYS A 1 94 ? -1.091 8.350 14.229 1.00 83.56 94 LYS A C 1
ATOM 771 O O . LYS A 1 94 ? -2.184 7.894 14.547 1.00 83.56 94 LYS A O 1
ATOM 776 N N . ARG A 1 95 ? -0.955 9.472 13.521 1.00 81.25 95 ARG A N 1
ATOM 777 C CA . ARG A 1 95 ? -2.079 10.325 13.105 1.00 81.25 95 ARG A CA 1
ATOM 778 C C . ARG A 1 95 ? -2.955 9.630 12.064 1.00 81.25 95 ARG A C 1
ATOM 780 O O . ARG A 1 95 ? -4.181 9.651 12.184 1.00 81.25 95 ARG A O 1
ATOM 787 N N . MET A 1 96 ? -2.332 8.958 11.096 1.00 89.38 96 MET A N 1
ATOM 788 C CA . MET A 1 96 ? -3.031 8.148 10.101 1.00 89.38 96 MET A CA 1
ATOM 789 C C . MET A 1 96 ? -3.895 7.081 10.782 1.00 89.38 96 MET A C 1
ATOM 791 O O . MET A 1 96 ? -5.097 7.019 10.523 1.00 89.38 96 MET A O 1
ATOM 795 N N . ILE A 1 97 ? -3.338 6.325 11.731 1.00 88.75 97 ILE A N 1
ATOM 796 C CA . ILE A 1 97 ? -4.077 5.285 12.459 1.00 88.75 97 ILE A CA 1
ATOM 797 C C . ILE A 1 97 ? -5.201 5.877 13.309 1.00 88.75 97 ILE A C 1
ATOM 799 O O . ILE A 1 97 ? -6.309 5.341 13.282 1.00 88.75 97 ILE A O 1
ATOM 803 N N . SER A 1 98 ? -4.965 6.992 14.009 1.00 83.38 98 SER A N 1
ATOM 804 C CA . SER A 1 98 ? -6.027 7.688 14.748 1.00 83.38 98 SER A CA 1
ATOM 805 C C . SER A 1 98 ? -7.209 8.014 13.830 1.00 83.38 98 SER A C 1
ATOM 807 O O . SER A 1 98 ? -8.348 7.666 14.139 1.00 83.38 98 SER A O 1
ATOM 809 N N . SER A 1 99 ? -6.946 8.599 12.655 1.00 86.19 99 SER A N 1
ATOM 810 C CA . SER A 1 99 ? -8.004 8.918 11.687 1.00 86.19 99 SER A CA 1
ATOM 811 C C . SER A 1 99 ? -8.691 7.673 11.109 1.00 86.19 99 SER A C 1
ATOM 813 O O . SER A 1 99 ? -9.912 7.669 10.943 1.00 86.19 99 SER A O 1
ATOM 815 N N . LEU A 1 100 ? -7.942 6.590 10.869 1.00 90.94 100 LEU A N 1
ATOM 816 C CA . LEU A 1 100 ? -8.474 5.310 10.402 1.00 90.94 100 LEU A CA 1
ATOM 817 C C . LEU A 1 100 ? -9.471 4.735 11.408 1.00 90.94 100 LEU A C 1
ATOM 819 O O . LEU A 1 100 ? -10.599 4.409 11.039 1.00 90.94 100 LEU A O 1
ATOM 823 N N . VAL A 1 101 ? -9.081 4.642 12.677 1.00 85.81 101 VAL A N 1
ATOM 824 C CA . VAL A 1 101 ? -9.922 4.067 13.734 1.00 85.81 101 VAL A CA 1
ATOM 825 C C . VAL A 1 101 ? -11.153 4.940 13.982 1.00 85.81 101 VAL A C 1
ATOM 827 O O . VAL A 1 101 ? -12.262 4.423 14.091 1.00 85.81 101 VAL A O 1
ATOM 830 N N . MET A 1 102 ? -11.001 6.267 13.983 1.00 80.94 102 MET A N 1
ATOM 831 C CA . MET A 1 102 ? -12.121 7.195 14.179 1.00 80.94 102 MET A CA 1
ATOM 832 C C . MET A 1 102 ? -13.162 7.136 13.065 1.00 80.94 102 MET A C 1
ATOM 834 O O . MET A 1 102 ? -14.369 7.176 13.330 1.00 80.94 102 MET A O 1
ATOM 838 N N . SER A 1 103 ? -12.702 7.043 11.822 1.00 86.44 103 SER A N 1
ATOM 839 C CA . SER A 1 103 ? -13.577 7.002 10.653 1.00 86.44 103 SER A CA 1
ATOM 840 C C . SER A 1 103 ? -14.231 5.636 10.449 1.00 86.44 103 SER A C 1
ATOM 842 O O . SER A 1 103 ? -15.186 5.539 9.683 1.00 86.44 103 SER A O 1
ATOM 844 N N . SER A 1 104 ? -13.761 4.598 11.143 1.00 88.00 104 SER A N 1
ATOM 845 C CA . SER A 1 104 ? -14.251 3.228 10.981 1.00 88.00 104 SER A CA 1
ATOM 846 C C . SER A 1 104 ? -15.453 2.904 11.867 1.00 88.00 104 SER A C 1
ATOM 848 O O . SER A 1 104 ? -15.692 3.534 12.910 1.00 88.00 104 SER A O 1
ATOM 850 N N . SER A 1 105 ? -16.229 1.912 11.429 1.00 87.06 105 SER A N 1
ATOM 851 C CA . SER A 1 105 ? -17.336 1.367 12.213 1.00 87.06 105 SER A CA 1
ATOM 852 C C . SER A 1 105 ? -16.846 0.619 13.463 1.00 87.06 105 SER A C 1
ATOM 854 O O . SER A 1 105 ? -15.825 -0.071 13.399 1.00 87.06 105 SER A O 1
ATOM 856 N N . PRO A 1 106 ? -17.588 0.675 14.590 1.00 80.12 106 PRO A N 1
ATOM 857 C CA . PRO A 1 106 ? -17.184 0.055 15.859 1.00 80.12 106 PRO A CA 1
ATOM 858 C C . PRO A 1 106 ? -16.940 -1.462 15.813 1.00 80.12 106 PRO A C 1
ATOM 860 O O . PRO A 1 106 ? -16.205 -1.990 16.639 1.00 80.12 106 PRO A O 1
ATOM 863 N N . ASN A 1 107 ? -17.535 -2.181 14.855 1.00 83.38 107 ASN A N 1
ATOM 864 C CA . ASN A 1 107 ? -17.341 -3.624 14.671 1.00 83.38 107 ASN A CA 1
ATOM 865 C C . ASN A 1 107 ? -16.066 -3.987 13.892 1.00 83.38 107 ASN A C 1
ATOM 867 O O . ASN A 1 107 ? -15.815 -5.170 13.654 1.00 83.38 107 ASN A O 1
ATOM 871 N N . VAL A 1 108 ? -15.266 -3.005 13.475 1.00 87.25 108 VAL A N 1
ATOM 872 C CA . VAL A 1 108 ? -13.982 -3.255 12.822 1.00 87.25 108 VAL A CA 1
ATOM 873 C C . VAL A 1 108 ? -12.908 -3.537 13.870 1.00 87.25 108 VAL A C 1
ATOM 875 O O . VAL A 1 108 ? -12.688 -2.739 14.780 1.00 87.25 108 VAL A O 1
ATOM 878 N N . LYS A 1 109 ? -12.200 -4.658 13.704 1.00 88.50 109 LYS A N 1
ATOM 879 C CA . LYS A 1 109 ? -10.969 -4.970 14.439 1.00 88.50 109 LYS A CA 1
ATOM 880 C C . LYS A 1 109 ? -9.777 -4.910 13.506 1.00 88.50 109 LYS A C 1
ATOM 882 O O . LYS A 1 109 ? -9.751 -5.588 12.477 1.00 88.50 109 LYS A O 1
ATOM 887 N N . PHE A 1 110 ? -8.774 -4.133 13.881 1.00 91.94 110 PHE A N 1
ATOM 888 C CA . PHE A 1 110 ? -7.583 -3.974 13.066 1.00 91.94 110 PHE A CA 1
ATOM 889 C C . PHE A 1 110 ? -6.508 -4.980 13.453 1.00 91.94 110 PHE A C 1
ATOM 891 O O . PHE A 1 110 ? -6.278 -5.272 14.626 1.00 91.94 110 PHE A O 1
ATOM 898 N N . HIS A 1 111 ? -5.827 -5.503 12.445 1.00 93.94 111 HIS A N 1
ATOM 899 C CA . HIS A 1 111 ? -4.580 -6.224 12.620 1.00 93.94 111 HIS A CA 1
ATOM 900 C C . HIS A 1 111 ? -3.496 -5.494 11.838 1.00 93.94 111 HIS A C 1
ATOM 902 O O . HIS A 1 111 ? -3.447 -5.555 10.611 1.00 93.94 111 HIS A O 1
ATOM 908 N N . PHE A 1 112 ? -2.664 -4.753 12.555 1.00 95.00 112 PHE A N 1
ATOM 909 C CA . PHE A 1 112 ? -1.623 -3.929 11.976 1.00 95.00 112 PHE A CA 1
ATOM 910 C C . PHE A 1 112 ? -0.345 -4.736 11.770 1.00 95.00 112 PHE A C 1
ATOM 912 O O . PHE A 1 112 ? 0.140 -5.421 12.668 1.00 95.00 112 PHE A O 1
ATOM 919 N N . HIS A 1 113 ? 0.228 -4.607 10.583 1.00 96.31 113 HIS A N 1
ATOM 920 C CA . HIS A 1 113 ? 1.551 -5.086 10.228 1.00 96.31 113 HIS A CA 1
ATOM 921 C C . HIS A 1 113 ? 2.444 -3.860 10.036 1.00 96.31 113 HIS A C 1
ATOM 923 O O . HIS A 1 113 ? 2.325 -3.165 9.026 1.00 96.31 113 HIS A O 1
ATOM 929 N N . LEU A 1 114 ? 3.316 -3.582 11.005 1.00 95.25 114 LEU A N 1
ATOM 930 C CA . LEU A 1 114 ? 4.264 -2.471 10.939 1.00 95.25 114 LEU A CA 1
ATOM 931 C C . LEU A 1 114 ? 5.611 -2.968 10.421 1.00 95.25 114 LEU A C 1
ATOM 933 O O . LEU A 1 114 ? 6.280 -3.761 11.082 1.00 95.25 114 LEU A O 1
ATOM 937 N N . ILE A 1 115 ? 6.002 -2.486 9.246 1.00 95.00 115 ILE A N 1
ATOM 938 C CA . ILE A 1 115 ? 7.288 -2.745 8.605 1.00 95.00 115 ILE A CA 1
ATOM 939 C C . ILE A 1 115 ? 8.135 -1.482 8.769 1.00 95.00 115 ILE A C 1
ATOM 941 O O . ILE A 1 115 ? 7.777 -0.427 8.243 1.00 95.00 115 ILE A O 1
ATOM 945 N N . SER A 1 116 ? 9.232 -1.567 9.518 1.00 94.31 116 SER A N 1
ATOM 946 C CA . SER A 1 116 ? 10.031 -0.388 9.868 1.00 94.31 116 SER A CA 1
ATOM 947 C C . SER A 1 116 ? 11.490 -0.741 10.160 1.00 94.31 116 SER A C 1
ATOM 949 O O . SER A 1 116 ? 11.830 -1.910 10.355 1.00 94.31 116 SER A O 1
ATOM 951 N N . ASP A 1 117 ? 12.354 0.272 10.153 1.00 92.25 117 ASP A N 1
ATOM 952 C CA . ASP A 1 117 ? 13.747 0.183 10.593 1.00 92.25 117 ASP A CA 1
ATOM 953 C C . ASP A 1 117 ? 13.840 0.200 12.125 1.00 92.25 117 ASP A C 1
ATOM 955 O O . ASP A 1 117 ? 12.884 0.545 12.828 1.00 92.25 117 ASP A O 1
ATOM 959 N N . LYS A 1 118 ? 15.006 -0.138 12.686 1.00 92.12 118 LYS A N 1
ATOM 960 C CA . LYS A 1 118 ? 15.169 -0.162 14.152 1.00 92.12 118 LYS A CA 1
ATOM 961 C C . LYS A 1 118 ? 14.853 1.184 14.797 1.00 92.12 118 LYS A C 1
ATOM 963 O O . LYS A 1 118 ? 14.302 1.227 15.899 1.00 92.12 118 LYS A O 1
ATOM 968 N N . LYS A 1 119 ? 15.183 2.282 14.112 1.00 91.94 119 LYS A N 1
ATOM 969 C CA . LYS A 1 119 ? 14.930 3.642 14.592 1.00 91.94 119 LYS A CA 1
ATOM 970 C C . LYS A 1 119 ? 13.427 3.917 14.715 1.00 91.94 119 LYS A C 1
ATOM 972 O O . LYS A 1 119 ? 12.971 4.320 15.787 1.00 91.94 119 LYS A O 1
ATOM 977 N N . GLY A 1 120 ? 12.650 3.640 13.668 1.00 92.00 120 GLY A N 1
ATOM 978 C CA . GLY A 1 120 ? 11.195 3.774 13.687 1.00 92.00 120 GLY A CA 1
ATOM 979 C C . GLY A 1 120 ? 10.534 2.838 14.701 1.00 92.00 120 GLY A C 1
ATOM 980 O O . GLY A 1 120 ? 9.701 3.277 15.496 1.00 92.00 120 GLY A O 1
ATOM 981 N N . LEU A 1 121 ? 10.963 1.574 14.775 1.00 92.69 121 LEU A N 1
ATOM 982 C CA . LEU A 1 121 ? 10.437 0.615 15.754 1.00 92.69 121 LEU A CA 1
ATOM 983 C C . LEU A 1 121 ? 10.644 1.064 17.202 1.00 92.69 121 LEU A C 1
ATOM 985 O O . LEU A 1 121 ? 9.723 0.948 18.015 1.00 92.69 121 LEU A O 1
ATOM 989 N N . ASN A 1 122 ? 11.813 1.620 17.521 1.00 91.81 122 ASN A N 1
ATOM 990 C CA . ASN A 1 122 ? 12.090 2.166 18.847 1.00 91.81 122 ASN A CA 1
ATOM 991 C C . ASN A 1 122 ? 11.186 3.366 19.168 1.00 91.81 122 ASN A C 1
ATOM 993 O O . ASN A 1 122 ? 10.603 3.411 20.252 1.00 91.81 122 ASN A O 1
ATOM 997 N N . ALA A 1 123 ? 10.990 4.287 18.221 1.00 88.88 123 ALA A N 1
ATOM 998 C CA . ALA A 1 123 ? 10.094 5.435 18.395 1.00 88.88 123 ALA A CA 1
ATOM 999 C C . ALA A 1 123 ? 8.606 5.046 18.502 1.00 88.88 123 ALA A C 1
ATOM 1001 O O . ALA A 1 123 ? 7.803 5.754 19.125 1.00 88.88 123 ALA A O 1
ATOM 1002 N N . ALA A 1 124 ? 8.220 3.916 17.907 1.00 87.81 124 ALA A N 1
ATOM 1003 C CA . ALA A 1 124 ? 6.857 3.399 17.941 1.00 87.81 124 ALA A CA 1
ATOM 1004 C C . ALA A 1 124 ? 6.563 2.531 19.172 1.00 87.81 124 ALA A C 1
ATOM 1006 O O . ALA A 1 124 ? 5.391 2.372 19.515 1.00 87.81 124 ALA A O 1
ATOM 1007 N N . LYS A 1 125 ? 7.598 1.995 19.839 1.00 85.94 125 LYS A N 1
ATOM 1008 C CA . LYS A 1 125 ? 7.499 0.938 20.860 1.00 85.94 125 LYS A CA 1
ATOM 1009 C C . LYS A 1 125 ? 6.446 1.204 21.923 1.00 85.94 125 LYS A C 1
ATOM 1011 O O . LYS A 1 125 ? 5.534 0.400 22.108 1.00 85.94 125 LYS A O 1
ATOM 1016 N N . ASN A 1 126 ? 6.539 2.353 22.583 1.00 80.25 126 ASN A N 1
ATOM 1017 C CA . ASN A 1 126 ? 5.601 2.702 23.648 1.00 80.25 126 ASN A CA 1
ATOM 1018 C C . ASN A 1 126 ? 4.185 2.896 23.100 1.00 80.25 126 ASN A C 1
ATOM 1020 O O . ASN A 1 126 ? 3.214 2.526 23.744 1.00 80.25 126 ASN A O 1
ATOM 1024 N N . TRP A 1 127 ? 4.062 3.434 21.889 1.00 78.56 127 TRP A N 1
ATOM 1025 C CA . TRP A 1 127 ? 2.767 3.765 21.316 1.00 78.56 127 TRP A CA 1
ATOM 1026 C C . TRP A 1 127 ? 1.989 2.523 20.877 1.00 78.56 127 TRP A C 1
ATOM 1028 O O . TRP A 1 127 ? 0.852 2.359 21.307 1.00 78.56 127 TRP A O 1
ATOM 1038 N N . TYR A 1 128 ? 2.585 1.611 20.098 1.00 77.88 128 TYR A N 1
ATOM 1039 C CA . TYR A 1 128 ? 1.853 0.400 19.705 1.00 77.88 128 TYR A CA 1
ATOM 1040 C C . TYR A 1 128 ? 1.600 -0.525 20.898 1.00 77.88 128 TYR A C 1
ATOM 1042 O O . TYR A 1 128 ? 0.599 -1.227 20.901 1.00 77.88 128 TYR A O 1
ATOM 1050 N N . THR A 1 129 ? 2.460 -0.511 21.927 1.00 73.88 129 THR A N 1
ATOM 1051 C CA . THR A 1 129 ? 2.233 -1.296 23.153 1.00 73.88 129 THR A CA 1
ATOM 1052 C C . THR A 1 129 ? 1.001 -0.788 23.902 1.00 73.88 129 THR A C 1
ATOM 1054 O O . THR A 1 129 ? 0.195 -1.597 24.345 1.00 73.88 129 THR A O 1
ATOM 1057 N N . LEU A 1 130 ? 0.808 0.535 23.978 1.00 67.88 130 LEU A N 1
ATOM 1058 C CA . LEU A 1 130 ? -0.399 1.142 24.556 1.00 67.88 130 LEU A CA 1
ATOM 1059 C C . LEU A 1 130 ? -1.662 0.852 23.732 1.00 67.88 130 LEU A C 1
ATOM 1061 O O . LEU A 1 130 ? -2.747 0.737 24.287 1.00 67.88 130 LEU A O 1
ATOM 1065 N N . TRP A 1 131 ? -1.524 0.742 22.410 1.00 70.06 131 TRP A N 1
ATOM 1066 C CA . TRP A 1 131 ? -2.624 0.417 21.498 1.00 70.06 131 TRP A CA 1
ATOM 1067 C C . TRP A 1 131 ? -2.879 -1.083 21.341 1.00 70.06 131 TRP A C 1
ATOM 1069 O O . TRP A 1 131 ? -3.840 -1.463 20.674 1.00 70.06 131 TRP A O 1
ATOM 1079 N N . ASN A 1 132 ? -2.025 -1.942 21.899 1.00 66.38 132 ASN A N 1
ATOM 1080 C CA . ASN A 1 132 ? -2.175 -3.386 21.806 1.00 66.38 132 ASN A CA 1
ATOM 1081 C C . ASN A 1 132 ? -3.278 -3.844 22.764 1.00 66.38 132 ASN A C 1
ATOM 1083 O O . ASN A 1 132 ? -3.025 -4.173 23.920 1.00 66.38 132 ASN A O 1
ATOM 1087 N N . SER A 1 133 ? -4.509 -3.825 22.267 1.00 62.81 133 SER A N 1
ATOM 1088 C CA . SER A 1 133 ? -5.725 -4.040 23.043 1.00 62.81 133 SER A CA 1
ATOM 1089 C C . SER A 1 133 ? -6.728 -4.917 22.297 1.00 62.81 133 SER A C 1
ATOM 1091 O O . SER A 1 133 ? -6.446 -5.426 21.212 1.00 62.81 133 SER A O 1
ATOM 1093 N N . ALA A 1 134 ? -7.942 -5.084 22.833 1.00 59.09 134 ALA A N 1
ATOM 1094 C CA . ALA A 1 134 ? -8.982 -5.943 22.255 1.00 59.09 134 ALA A CA 1
ATOM 1095 C C . ALA A 1 134 ? -9.387 -5.619 20.792 1.00 59.09 134 ALA A C 1
ATOM 1097 O O . ALA A 1 134 ? -10.117 -6.405 20.169 1.00 59.09 134 ALA A O 1
ATOM 1098 N N . CYS A 1 135 ? -8.934 -4.482 20.248 1.00 65.19 135 CYS A N 1
ATOM 1099 C CA . CYS A 1 135 ? -9.387 -3.904 18.978 1.00 65.19 135 CYS A CA 1
ATOM 1100 C C . CYS A 1 135 ? -8.273 -3.694 17.946 1.00 65.19 135 CYS A C 1
ATOM 1102 O O . CYS A 1 135 ? -8.575 -3.462 16.772 1.00 65.19 135 CYS A O 1
ATOM 1104 N N . ALA A 1 136 ? -7.010 -3.796 18.364 1.00 78.88 136 ALA A N 1
ATOM 1105 C CA . ALA A 1 136 ? -5.852 -3.679 17.494 1.00 78.88 136 ALA A CA 1
ATOM 1106 C C . ALA A 1 136 ? -4.790 -4.703 17.903 1.00 78.88 136 ALA A C 1
ATOM 1108 O O . ALA A 1 136 ? -4.233 -4.636 18.994 1.00 78.88 136 ALA A O 1
ATOM 1109 N N . VAL A 1 137 ? -4.507 -5.643 17.004 1.00 87.00 137 VAL A N 1
ATOM 1110 C CA . VAL A 1 137 ? -3.389 -6.584 17.144 1.00 87.00 137 VAL A CA 1
ATOM 1111 C C . VAL A 1 137 ? -2.232 -6.084 16.293 1.00 87.00 137 VAL A C 1
ATOM 1113 O O . VAL A 1 137 ? -2.457 -5.562 15.201 1.00 87.00 137 VAL A O 1
ATOM 1116 N N . TRP A 1 138 ? -1.005 -6.273 16.765 1.00 90.69 138 TRP A N 1
ATOM 1117 C CA . TRP A 1 138 ? 0.197 -5.793 16.094 1.00 90.69 138 TRP A CA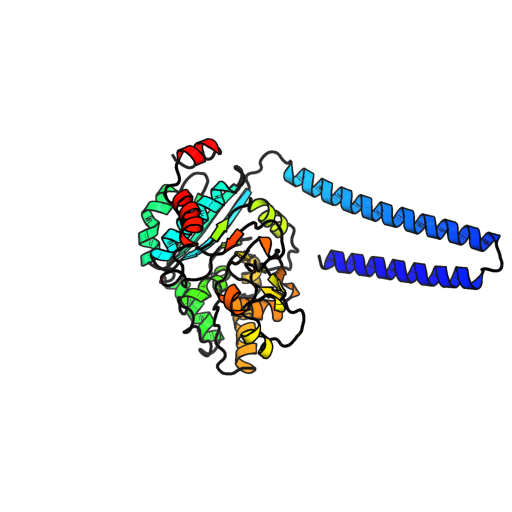 1
ATOM 1118 C C . TRP A 1 138 ? 1.156 -6.928 15.754 1.00 90.69 138 TRP A C 1
ATOM 1120 O O . TRP A 1 138 ? 1.533 -7.716 16.616 1.00 90.69 138 TRP A O 1
ATOM 1130 N N . ASN A 1 139 ? 1.612 -6.949 14.507 1.00 93.12 139 ASN A N 1
ATOM 1131 C CA . ASN A 1 139 ? 2.784 -7.692 14.071 1.00 93.12 139 ASN A CA 1
ATOM 1132 C C . ASN A 1 139 ? 3.852 -6.710 13.599 1.00 93.12 139 ASN A C 1
ATOM 1134 O O . ASN A 1 139 ? 3.594 -5.842 12.764 1.00 93.12 139 ASN A O 1
ATOM 1138 N N . ILE A 1 140 ? 5.058 -6.867 14.132 1.00 93.38 140 ILE A N 1
ATOM 1139 C CA . ILE A 1 140 ? 6.169 -5.945 13.919 1.00 93.38 140 ILE A CA 1
ATOM 1140 C C . ILE A 1 140 ? 7.253 -6.637 13.094 1.00 93.38 140 ILE A C 1
ATOM 1142 O O . ILE A 1 140 ? 7.646 -7.764 13.399 1.00 93.38 140 ILE A O 1
ATOM 1146 N N . TYR A 1 141 ? 7.744 -5.960 12.058 1.00 93.88 141 TYR A N 1
ATOM 1147 C CA . TYR A 1 141 ? 8.752 -6.474 11.138 1.00 93.88 141 TYR A CA 1
ATOM 1148 C C . TYR A 1 141 ? 9.918 -5.491 11.038 1.00 93.88 141 TYR A C 1
ATOM 1150 O O . TYR A 1 141 ? 9.766 -4.387 10.516 1.00 93.88 141 TYR A O 1
ATOM 1158 N N . ASP A 1 142 ? 11.084 -5.924 11.518 1.00 93.19 142 ASP A N 1
ATOM 1159 C CA . ASP A 1 142 ? 12.350 -5.216 11.333 1.00 93.19 142 ASP A CA 1
ATOM 1160 C C . ASP A 1 142 ? 12.880 -5.479 9.917 1.00 93.19 142 ASP A C 1
ATOM 1162 O O . ASP A 1 142 ? 13.198 -6.624 9.561 1.00 93.19 142 ASP A O 1
ATOM 1166 N N . ILE A 1 143 ? 12.966 -4.428 9.101 1.00 90.50 143 ILE A N 1
ATOM 1167 C CA . ILE A 1 143 ? 13.475 -4.518 7.725 1.00 90.50 143 ILE A CA 1
ATOM 1168 C C . ILE A 1 143 ? 14.961 -4.877 7.657 1.00 90.50 143 ILE A C 1
ATOM 1170 O O . ILE A 1 143 ? 15.418 -5.404 6.643 1.00 90.50 143 ILE A O 1
ATOM 1174 N N . GLU A 1 144 ? 15.710 -4.635 8.733 1.00 88.12 144 GLU A N 1
ATOM 1175 C CA . GLU A 1 144 ? 17.120 -5.007 8.846 1.00 88.12 144 GLU A CA 1
ATOM 1176 C C . GLU A 1 144 ? 17.291 -6.483 9.233 1.00 88.12 144 GLU A C 1
ATOM 1178 O O . GLU A 1 144 ? 18.408 -7.004 9.237 1.00 88.12 144 GLU A O 1
ATOM 1183 N N . SER A 1 145 ? 16.197 -7.187 9.552 1.00 86.88 145 SER A N 1
ATOM 1184 C CA . SER A 1 145 ? 16.258 -8.615 9.838 1.00 86.88 145 SER A CA 1
ATOM 1185 C C . SER A 1 145 ? 16.722 -9.401 8.610 1.00 86.88 145 SER A C 1
ATOM 1187 O O . SER A 1 145 ? 16.293 -9.165 7.478 1.00 86.88 145 SER A O 1
ATOM 1189 N N . SER A 1 146 ? 17.554 -10.418 8.851 1.00 77.88 146 SER A N 1
ATOM 1190 C CA . SER A 1 146 ? 18.162 -11.245 7.799 1.00 77.88 146 SER A CA 1
ATOM 1191 C C . SER A 1 146 ? 17.153 -11.948 6.886 1.00 77.88 146 SER A C 1
ATOM 1193 O O . SER A 1 146 ? 17.499 -12.360 5.782 1.00 77.88 146 SER A O 1
ATOM 1195 N N . LYS A 1 147 ? 15.905 -12.124 7.335 1.00 81.62 147 LYS A N 1
ATOM 1196 C CA . LYS A 1 147 ? 14.823 -12.696 6.529 1.00 81.62 147 LYS A CA 1
ATOM 1197 C C . LYS A 1 147 ? 14.255 -11.682 5.538 1.00 81.62 147 LYS A C 1
ATOM 1199 O O . LYS A 1 147 ? 13.997 -12.052 4.396 1.00 81.62 147 LYS A O 1
ATOM 1204 N N . LEU A 1 148 ? 14.019 -10.445 5.977 1.00 83.75 148 LEU A N 1
ATOM 1205 C CA . LEU A 1 148 ? 13.425 -9.413 5.130 1.00 83.75 148 LEU A CA 1
ATOM 1206 C C . LEU A 1 148 ? 14.453 -8.869 4.142 1.00 83.75 148 LEU A C 1
ATOM 1208 O O . LEU A 1 148 ? 14.137 -8.773 2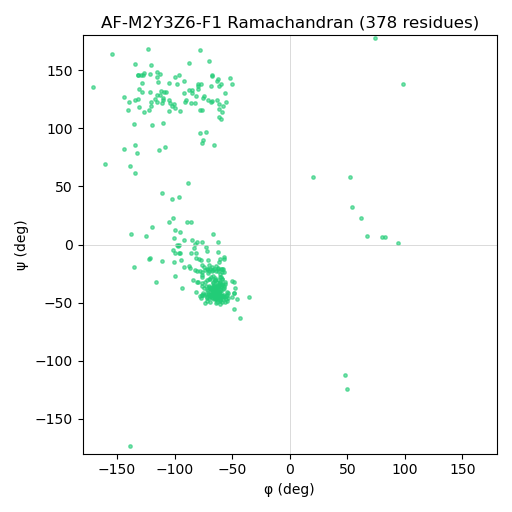.957 1.00 83.75 148 LEU A O 1
ATOM 1212 N N . SER A 1 149 ? 15.685 -8.602 4.588 1.00 82.00 149 SER A N 1
ATOM 1213 C CA . SER A 1 149 ? 16.757 -8.107 3.715 1.00 82.00 149 SER A CA 1
ATOM 1214 C C . SER A 1 149 ? 16.987 -9.017 2.502 1.00 82.00 149 SER A C 1
ATOM 1216 O O . SER A 1 149 ? 17.048 -8.532 1.375 1.00 82.00 149 SER A O 1
ATOM 1218 N N . LYS A 1 150 ? 16.939 -10.343 2.698 1.00 86.31 150 LYS A N 1
ATOM 1219 C CA . LYS A 1 150 ? 17.020 -11.338 1.615 1.00 86.31 150 LYS A CA 1
ATOM 1220 C C . LYS A 1 150 ? 15.960 -11.170 0.527 1.00 86.31 150 LYS A C 1
ATOM 1222 O O . LYS A 1 150 ? 16.244 -11.473 -0.625 1.00 86.31 150 LYS A O 1
ATOM 1227 N N . ALA A 1 151 ? 14.747 -10.721 0.856 1.00 86.88 151 ALA A N 1
ATOM 1228 C CA . ALA A 1 151 ? 13.702 -10.513 -0.148 1.00 86.88 151 ALA A CA 1
ATOM 1229 C C . ALA A 1 151 ? 14.034 -9.326 -1.066 1.00 86.88 151 ALA A C 1
ATOM 1231 O O . ALA A 1 151 ? 13.784 -9.384 -2.271 1.00 86.88 151 ALA A O 1
ATOM 1232 N N . LEU A 1 152 ? 14.628 -8.269 -0.507 1.00 86.94 152 LEU A N 1
ATOM 1233 C CA . LEU A 1 152 ? 15.089 -7.121 -1.280 1.00 86.94 152 LEU A CA 1
ATOM 1234 C C . LEU A 1 152 ? 16.315 -7.483 -2.126 1.00 86.94 152 LEU A C 1
ATOM 1236 O O . LEU A 1 152 ? 16.351 -7.155 -3.311 1.00 86.94 152 LEU A O 1
ATOM 1240 N N . ASP A 1 153 ? 17.260 -8.234 -1.557 1.00 88.31 153 ASP A N 1
ATOM 1241 C CA . ASP A 1 153 ? 18.432 -8.743 -2.278 1.00 88.31 153 ASP A CA 1
ATOM 1242 C C . ASP A 1 153 ? 18.023 -9.675 -3.426 1.00 88.31 153 ASP A C 1
ATOM 1244 O O . ASP A 1 153 ? 18.557 -9.580 -4.531 1.00 88.31 153 ASP A O 1
ATOM 1248 N N . GLN A 1 154 ? 17.024 -10.536 -3.204 1.00 91.12 154 GLN A N 1
ATOM 1249 C CA . GLN A 1 154 ? 16.458 -11.391 -4.245 1.00 91.12 154 GLN A CA 1
ATOM 1250 C C . GLN A 1 154 ? 15.868 -10.553 -5.383 1.00 91.12 154 GLN A C 1
ATOM 1252 O O . GLN A 1 154 ? 16.155 -10.827 -6.546 1.00 91.12 154 GLN A O 1
ATOM 1257 N N . PHE A 1 155 ? 15.075 -9.522 -5.078 1.00 91.12 155 PHE A N 1
ATOM 1258 C CA . PHE A 1 155 ? 14.528 -8.634 -6.107 1.00 91.12 155 PHE A CA 1
ATOM 1259 C C . PHE A 1 155 ? 15.638 -7.906 -6.884 1.00 91.12 155 PHE A C 1
ATOM 1261 O O . PHE A 1 155 ? 15.601 -7.836 -8.116 1.00 91.12 155 PHE A O 1
ATOM 1268 N N . HIS A 1 156 ? 16.666 -7.422 -6.186 1.00 89.50 156 HIS A N 1
ATOM 1269 C CA . HIS A 1 156 ? 17.822 -6.782 -6.811 1.00 89.50 156 HIS A CA 1
ATOM 1270 C C . HIS A 1 156 ? 18.591 -7.748 -7.729 1.00 89.50 156 HIS A C 1
ATOM 1272 O O . HIS A 1 156 ? 18.944 -7.396 -8.855 1.00 89.50 156 HIS A O 1
ATOM 1278 N N . SER A 1 157 ? 18.783 -8.995 -7.296 1.00 92.00 157 SER A N 1
ATOM 1279 C CA . SER A 1 157 ? 19.422 -10.048 -8.091 1.00 92.00 157 SER A CA 1
ATOM 1280 C C . SER A 1 157 ? 18.602 -10.419 -9.331 1.00 92.00 157 SER A C 1
ATOM 1282 O O . SER A 1 157 ? 19.151 -10.474 -10.430 1.00 92.00 157 SER A O 1
ATOM 1284 N N . LEU A 1 158 ? 17.282 -10.588 -9.192 1.00 93.75 158 LEU A N 1
ATOM 1285 C CA . LEU A 1 158 ? 16.377 -10.905 -10.306 1.00 93.75 158 LEU A CA 1
ATOM 1286 C C . LEU A 1 158 ? 16.308 -9.794 -11.363 1.00 93.75 158 LEU A C 1
ATOM 1288 O O . LEU A 1 158 ? 15.968 -10.063 -12.515 1.00 93.75 158 LEU A O 1
ATOM 1292 N N . THR A 1 159 ? 16.642 -8.558 -10.987 1.00 90.31 159 THR A N 1
ATOM 1293 C CA . THR A 1 159 ? 16.750 -7.415 -11.908 1.00 90.31 159 THR A CA 1
ATOM 1294 C C . THR A 1 159 ? 18.180 -7.172 -12.407 1.00 90.31 159 THR A C 1
ATOM 1296 O O . THR A 1 159 ? 18.480 -6.141 -13.014 1.00 90.31 159 THR A O 1
ATOM 1299 N N . GLY A 1 160 ? 19.097 -8.114 -12.150 1.00 87.31 160 GLY A N 1
ATOM 1300 C CA . GLY A 1 160 ? 20.499 -8.048 -12.567 1.00 87.31 160 GLY A CA 1
ATOM 1301 C C . GLY A 1 160 ? 21.265 -6.862 -11.977 1.00 87.31 160 GLY A C 1
ATOM 1302 O O . GLY A 1 160 ? 22.216 -6.388 -12.594 1.00 87.31 160 GLY A O 1
ATOM 1303 N N . GLY A 1 161 ? 20.804 -6.318 -10.848 1.00 83.88 161 GLY A N 1
ATOM 1304 C CA . GLY A 1 161 ? 21.355 -5.115 -10.225 1.00 83.88 161 GLY A CA 1
ATOM 1305 C C . GLY A 1 161 ? 21.166 -3.820 -11.026 1.00 83.88 161 GLY A C 1
ATOM 1306 O O . GLY A 1 161 ? 21.702 -2.779 -10.654 1.00 83.88 161 GLY A O 1
ATOM 1307 N N . LYS A 1 162 ? 20.405 -3.858 -12.128 1.00 84.25 162 LYS A N 1
ATOM 1308 C CA . LYS A 1 162 ? 20.218 -2.716 -13.041 1.00 84.25 162 LYS A CA 1
ATOM 1309 C C . LYS A 1 162 ? 19.225 -1.687 -12.507 1.00 84.25 162 LYS A C 1
ATOM 1311 O O . LYS A 1 162 ? 19.266 -0.529 -12.917 1.00 84.25 162 LYS A O 1
ATOM 1316 N N . MET A 1 163 ? 18.336 -2.110 -11.610 1.00 83.50 163 MET A N 1
ATOM 1317 C CA . MET A 1 163 ? 17.290 -1.263 -11.057 1.00 83.50 163 MET A CA 1
ATOM 1318 C C . MET A 1 163 ? 17.877 -0.162 -10.167 1.00 83.50 163 MET A C 1
ATOM 1320 O O . MET A 1 163 ? 18.557 -0.443 -9.179 1.00 83.50 163 MET A O 1
ATOM 1324 N N . ARG A 1 164 ? 17.566 1.098 -10.488 1.00 74.44 164 ARG A N 1
ATOM 1325 C CA . ARG A 1 164 ? 17.991 2.276 -9.720 1.00 74.44 164 ARG A CA 1
ATOM 1326 C C . ARG A 1 164 ? 16.797 2.891 -8.988 1.00 74.44 164 ARG A C 1
ATOM 1328 O O . ARG A 1 164 ? 15.762 3.148 -9.598 1.00 74.44 164 ARG A O 1
ATOM 1335 N N . THR A 1 165 ? 16.967 3.168 -7.693 1.00 68.62 165 THR A N 1
ATOM 1336 C CA . THR A 1 165 ? 15.993 3.902 -6.852 1.00 68.62 165 THR A CA 1
ATOM 1337 C C . THR A 1 165 ? 16.595 5.120 -6.152 1.00 68.62 165 THR A C 1
ATOM 1339 O O . THR A 1 165 ? 15.940 5.751 -5.328 1.00 68.62 165 THR A O 1
ATOM 1342 N N . ALA A 1 166 ? 17.841 5.475 -6.483 1.00 58.78 166 ALA A N 1
ATOM 1343 C CA . ALA A 1 166 ? 18.638 6.480 -5.774 1.00 58.78 166 ALA A CA 1
ATOM 1344 C C . ALA A 1 166 ? 18.027 7.897 -5.748 1.00 58.78 166 ALA A C 1
ATOM 1346 O O . ALA A 1 166 ? 18.496 8.747 -5.001 1.00 58.78 166 ALA A O 1
ATOM 1347 N N . VAL A 1 167 ? 16.997 8.155 -6.557 1.00 62.22 167 VAL A N 1
ATOM 1348 C CA . VAL A 1 167 ? 16.312 9.453 -6.641 1.00 62.22 167 VAL A CA 1
ATOM 1349 C C . VAL A 1 167 ? 15.176 9.568 -5.614 1.00 62.22 167 VAL A C 1
ATOM 1351 O O . VAL A 1 167 ? 14.756 10.675 -5.282 1.00 62.22 167 VAL A O 1
ATOM 1354 N N . HIS A 1 168 ? 14.690 8.450 -5.066 1.00 66.00 168 HIS A N 1
ATOM 1355 C CA . HIS A 1 168 ? 13.649 8.478 -4.046 1.00 66.00 168 HIS A CA 1
ATOM 1356 C C . HIS A 1 168 ? 14.241 8.814 -2.669 1.00 66.00 168 HIS A C 1
ATOM 1358 O O . HIS A 1 168 ? 15.271 8.274 -2.269 1.00 66.00 168 HIS A O 1
ATOM 1364 N N . TYR A 1 169 ? 13.560 9.662 -1.897 1.00 63.53 169 TYR A N 1
ATOM 1365 C CA . TYR A 1 169 ? 14.031 10.149 -0.589 1.00 63.53 169 TYR A CA 1
ATOM 1366 C C . TYR A 1 169 ? 14.173 9.051 0.481 1.00 63.53 169 TYR A C 1
ATOM 1368 O O . TYR A 1 169 ? 14.880 9.237 1.468 1.00 63.53 169 TYR A O 1
ATOM 1376 N N . HIS A 1 170 ? 13.525 7.905 0.266 1.00 67.50 170 HIS A N 1
ATOM 1377 C CA . HIS A 1 170 ? 13.679 6.672 1.051 1.00 67.50 170 HIS A CA 1
ATOM 1378 C C . HIS A 1 170 ? 14.492 5.581 0.333 1.00 67.50 170 HIS A C 1
ATOM 1380 O O . HIS A 1 170 ? 14.343 4.410 0.658 1.00 67.50 170 HIS A O 1
ATOM 1386 N N . GLY A 1 171 ? 15.286 5.922 -0.684 1.00 79.31 171 GLY A N 1
ATOM 1387 C CA . GLY A 1 171 ? 16.218 4.998 -1.332 1.00 79.31 171 GLY A CA 1
ATOM 1388 C C . GLY A 1 171 ? 15.600 3.658 -1.747 1.00 79.31 171 GLY A C 1
ATOM 1389 O O . GLY A 1 171 ? 14.634 3.602 -2.510 1.00 79.31 171 GLY A O 1
ATOM 1390 N N . LYS A 1 172 ? 16.187 2.554 -1.276 1.00 79.19 172 LYS A N 1
ATOM 1391 C CA . LYS A 1 172 ? 15.735 1.181 -1.576 1.00 79.19 172 LYS A CA 1
ATOM 1392 C C . LYS A 1 172 ? 14.581 0.736 -0.673 1.00 79.19 172 LYS A C 1
ATOM 1394 O O . LYS A 1 172 ? 13.814 -0.147 -1.041 1.00 79.19 172 LYS A O 1
ATOM 1399 N N . GLU A 1 173 ? 14.428 1.368 0.483 1.00 83.06 173 GLU A N 1
ATOM 1400 C CA . GLU A 1 173 ? 13.385 1.101 1.469 1.00 83.06 173 GLU A CA 1
ATOM 1401 C C . GLU A 1 173 ? 11.998 1.488 0.929 1.00 83.06 173 GLU A C 1
ATOM 1403 O O . GLU A 1 173 ? 10.982 0.899 1.292 1.00 83.06 173 GLU A O 1
ATOM 1408 N N . ALA A 1 174 ? 11.955 2.391 -0.049 1.00 84.81 174 ALA A N 1
ATOM 1409 C CA . ALA A 1 174 ? 10.755 2.733 -0.805 1.00 84.81 174 ALA A CA 1
ATOM 1410 C C . ALA A 1 174 ? 10.158 1.569 -1.627 1.00 84.81 174 ALA A C 1
ATOM 1412 O O . ALA A 1 174 ? 9.090 1.717 -2.212 1.00 84.81 174 ALA A O 1
ATOM 1413 N N . LEU A 1 175 ? 10.837 0.418 -1.698 1.00 91.00 175 LEU A N 1
ATOM 1414 C CA . LEU A 1 175 ? 10.383 -0.769 -2.427 1.00 91.00 175 LEU A CA 1
ATOM 1415 C C . LEU A 1 175 ? 9.647 -1.790 -1.549 1.00 91.00 175 LEU A C 1
ATOM 1417 O O . LEU A 1 175 ? 9.106 -2.764 -2.076 1.00 91.00 175 LEU A O 1
ATOM 1421 N N . TRP A 1 176 ? 9.601 -1.607 -0.223 1.00 92.38 176 TRP A N 1
ATOM 1422 C CA . TRP A 1 176 ? 9.095 -2.639 0.694 1.00 92.38 176 TRP A CA 1
ATOM 1423 C C . TRP A 1 176 ? 7.647 -3.061 0.429 1.00 92.38 176 TRP A C 1
ATOM 1425 O O . TRP A 1 176 ? 7.320 -4.234 0.632 1.00 92.38 176 TRP A O 1
ATOM 1435 N N . LYS A 1 177 ? 6.789 -2.173 -0.099 1.00 95.38 177 LYS A N 1
ATOM 1436 C CA . LYS A 1 177 ? 5.406 -2.535 -0.458 1.00 95.38 177 LYS A CA 1
ATOM 1437 C C . LYS A 1 177 ? 5.333 -3.642 -1.513 1.00 95.38 177 LYS A C 1
ATOM 1439 O O . LYS A 1 177 ? 4.426 -4.470 -1.461 1.00 95.38 177 LYS A O 1
ATOM 1444 N N . LEU A 1 178 ? 6.299 -3.703 -2.434 1.00 95.25 178 LEU A N 1
ATOM 1445 C CA . LEU A 1 178 ? 6.373 -4.743 -3.469 1.00 95.25 178 LEU A CA 1
ATOM 1446 C C . LEU A 1 178 ? 6.599 -6.136 -2.867 1.00 95.25 178 LEU A C 1
ATOM 1448 O O . LEU A 1 178 ? 6.181 -7.139 -3.445 1.00 95.25 178 LEU A O 1
ATOM 1452 N N . LEU A 1 179 ? 7.257 -6.185 -1.707 1.00 93.94 179 LEU A N 1
ATOM 1453 C CA . LEU A 1 179 ? 7.742 -7.407 -1.070 1.00 93.94 179 LEU A CA 1
ATOM 1454 C C . LEU A 1 179 ? 6.823 -7.910 0.047 1.00 93.94 179 LEU A C 1
ATOM 1456 O O . LEU A 1 179 ? 7.030 -9.023 0.529 1.00 93.94 179 LEU A O 1
ATOM 1460 N N . LEU A 1 180 ? 5.790 -7.148 0.429 1.00 95.75 180 LEU A N 1
ATOM 1461 C CA . LEU A 1 180 ? 4.814 -7.547 1.454 1.00 95.75 180 LEU A CA 1
ATOM 1462 C C . LEU A 1 180 ? 4.271 -8.973 1.243 1.00 95.75 180 LEU A C 1
ATOM 1464 O O . LEU A 1 180 ? 4.204 -9.730 2.220 1.00 95.75 180 LEU A O 1
ATOM 1468 N N . PRO A 1 181 ? 3.945 -9.415 0.006 1.00 95.69 181 PRO A N 1
ATOM 1469 C CA . PRO A 1 181 ? 3.475 -10.778 -0.207 1.00 95.69 181 PRO A CA 1
ATOM 1470 C C . PRO A 1 181 ? 4.477 -11.859 0.192 1.00 95.69 181 PRO A C 1
ATOM 1472 O O . PRO A 1 181 ? 4.048 -12.939 0.595 1.00 95.69 181 PRO A O 1
ATOM 1475 N N . SER A 1 182 ? 5.781 -11.583 0.138 1.00 92.06 182 SER A N 1
ATOM 1476 C CA . SER A 1 182 ? 6.842 -12.555 0.418 1.00 92.06 182 SER A CA 1
ATOM 1477 C C . SER A 1 182 ? 6.921 -12.960 1.893 1.00 92.06 182 SER A C 1
ATOM 1479 O O . SER A 1 182 ? 7.457 -14.023 2.201 1.00 92.06 182 SER A O 1
ATOM 1481 N N . PHE A 1 183 ? 6.379 -12.155 2.814 1.00 91.62 183 PHE A N 1
ATOM 1482 C CA . PHE A 1 183 ? 6.492 -12.425 4.253 1.00 91.62 183 PHE A CA 1
ATOM 1483 C C . PHE A 1 183 ? 5.202 -12.258 5.068 1.00 91.62 183 PHE A C 1
ATOM 1485 O O . PHE A 1 183 ? 5.116 -12.849 6.147 1.00 91.62 183 PHE A O 1
ATOM 1492 N N . LEU A 1 184 ? 4.183 -11.537 4.582 1.00 93.88 184 LEU A N 1
ATOM 1493 C CA . LEU A 1 184 ? 2.920 -11.362 5.313 1.00 93.88 184 LEU A CA 1
ATOM 1494 C C . LEU A 1 184 ? 1.924 -12.498 5.062 1.00 93.88 184 LEU A C 1
ATOM 1496 O O . LEU A 1 184 ? 1.481 -12.719 3.935 1.00 93.88 184 LEU A O 1
ATOM 1500 N N . GLN A 1 185 ? 1.493 -13.184 6.120 1.00 92.25 185 GLN A N 1
ATOM 1501 C CA . GLN A 1 185 ? 0.539 -14.299 6.045 1.00 92.25 185 GLN A CA 1
ATOM 1502 C C . GLN A 1 185 ? -0.928 -13.845 6.136 1.00 92.25 185 GLN A C 1
ATOM 1504 O O . GLN A 1 185 ? -1.689 -14.359 6.948 1.00 92.25 185 GLN A O 1
ATOM 1509 N N . SER A 1 186 ? -1.327 -12.900 5.281 1.00 93.62 186 SER A N 1
ATOM 1510 C CA . SER A 1 186 ? -2.712 -12.404 5.203 1.00 93.62 186 SER A CA 1
ATOM 1511 C C . SER A 1 186 ? -3.370 -12.798 3.874 1.00 93.62 186 SER A C 1
ATOM 1513 O O . SER A 1 186 ? -2.706 -12.884 2.835 1.00 93.62 186 SER A O 1
ATOM 1515 N N . ASP A 1 187 ? -4.680 -13.052 3.889 1.00 94.12 187 ASP A N 1
ATOM 1516 C CA . ASP A 1 187 ? -5.448 -13.376 2.675 1.00 94.12 187 ASP A CA 1
ATOM 1517 C C . ASP A 1 187 ? -5.839 -12.118 1.893 1.00 94.12 187 ASP A C 1
ATOM 1519 O O . ASP A 1 187 ? -5.754 -12.098 0.666 1.00 94.12 187 ASP A O 1
ATOM 1523 N N . ASN A 1 188 ? -6.233 -11.065 2.609 1.00 96.75 188 ASN A N 1
ATOM 1524 C CA . ASN A 1 188 ? -6.493 -9.730 2.083 1.00 96.75 188 ASN A CA 1
ATOM 1525 C C . ASN A 1 188 ? -5.711 -8.736 2.936 1.00 96.75 188 ASN A C 1
ATOM 1527 O O . ASN A 1 188 ? -5.556 -8.958 4.134 1.00 96.75 188 ASN A O 1
ATOM 1531 N N . LEU A 1 189 ? -5.218 -7.668 2.325 1.00 98.06 189 LEU A N 1
ATOM 1532 C CA . LEU A 1 189 ? -4.379 -6.690 3.000 1.00 98.06 189 LEU A CA 1
ATOM 1533 C C . LEU A 1 189 ? -4.696 -5.294 2.475 1.00 98.06 189 LEU A C 1
ATOM 1535 O O . LEU A 1 189 ? -4.663 -5.080 1.263 1.00 98.06 189 LEU A O 1
ATOM 1539 N N . LEU A 1 190 ? -4.995 -4.366 3.378 1.00 98.50 190 LEU A N 1
ATOM 1540 C CA . LEU A 1 190 ? -5.044 -2.936 3.095 1.00 98.50 190 LEU A CA 1
ATOM 1541 C C . LEU A 1 190 ? -3.652 -2.363 3.366 1.00 98.50 190 LEU A C 1
ATOM 1543 O O . LEU A 1 190 ? -3.134 -2.514 4.462 1.00 98.50 190 LEU A O 1
ATOM 1547 N N . VAL A 1 191 ? -3.025 -1.726 2.388 1.00 98.44 191 VAL A N 1
ATOM 1548 C CA . VAL A 1 191 ? -1.733 -1.050 2.570 1.00 98.44 191 VAL A CA 1
ATOM 1549 C C . VAL A 1 191 ? -1.977 0.448 2.545 1.00 98.44 191 VAL A C 1
ATOM 1551 O O . VAL A 1 191 ? -2.662 0.919 1.635 1.00 98.44 191 VAL A O 1
ATOM 1554 N N . LEU A 1 192 ? -1.439 1.172 3.524 1.00 97.19 192 LEU A N 1
ATOM 1555 C CA . LEU A 1 192 ? -1.584 2.623 3.653 1.00 97.19 192 LEU A CA 1
ATOM 1556 C C . LEU A 1 192 ? -0.217 3.288 3.830 1.00 97.19 192 LEU A C 1
ATOM 1558 O O . LEU A 1 192 ? 0.618 2.787 4.588 1.00 97.19 192 LEU A O 1
ATOM 1562 N N . ASP A 1 193 ? -0.017 4.426 3.167 1.00 93.69 193 ASP A N 1
ATOM 1563 C CA . ASP A 1 193 ? 1.077 5.340 3.495 1.00 93.69 193 ASP A CA 1
ATOM 1564 C C . ASP A 1 193 ? 0.839 6.028 4.840 1.00 93.69 193 ASP A C 1
ATOM 1566 O O . ASP A 1 193 ? -0.283 6.138 5.340 1.00 93.69 193 ASP A O 1
ATOM 1570 N N . THR A 1 194 ? 1.928 6.494 5.446 1.00 90.06 194 THR A N 1
ATOM 1571 C CA . THR A 1 194 ? 1.887 7.129 6.767 1.00 90.06 194 THR A CA 1
ATOM 1572 C C . THR A 1 194 ? 1.343 8.556 6.742 1.00 90.06 194 THR A C 1
ATOM 1574 O O . THR A 1 194 ? 0.853 9.036 7.755 1.00 90.06 194 THR A O 1
ATOM 1577 N N . ASP A 1 195 ? 1.410 9.250 5.609 1.00 86.12 195 ASP A N 1
ATOM 1578 C CA . ASP A 1 195 ? 1.016 10.652 5.416 1.00 86.12 195 ASP A CA 1
ATOM 1579 C C . ASP A 1 195 ? -0.417 10.783 4.865 1.00 86.12 195 ASP A C 1
ATOM 1581 O O . ASP A 1 195 ? -0.729 11.615 4.005 1.00 86.12 195 ASP A O 1
ATOM 1585 N N . MET A 1 196 ? -1.314 9.950 5.397 1.00 88.19 196 MET A N 1
ATOM 1586 C CA . MET A 1 196 ? -2.719 9.883 5.009 1.00 88.19 196 MET A CA 1
ATOM 1587 C C . MET A 1 196 ? -3.660 10.283 6.143 1.00 88.19 196 MET A C 1
ATOM 1589 O O . MET A 1 196 ? -3.398 10.020 7.314 1.00 88.19 196 MET A O 1
ATOM 1593 N N . ILE A 1 197 ? -4.804 10.864 5.775 1.00 86.31 197 ILE A N 1
ATOM 1594 C CA . ILE A 1 197 ? -5.940 11.081 6.677 1.00 86.31 197 ILE A CA 1
ATOM 1595 C C . ILE A 1 197 ? -7.156 10.357 6.109 1.00 86.31 197 ILE A C 1
ATOM 1597 O O . ILE A 1 197 ? -7.599 10.631 4.991 1.00 86.31 197 ILE A O 1
ATOM 1601 N N . ILE A 1 198 ? -7.719 9.454 6.903 1.00 91.25 198 ILE A N 1
ATOM 1602 C CA . ILE A 1 198 ? -8.900 8.677 6.548 1.00 91.25 198 ILE A CA 1
ATOM 1603 C C . ILE A 1 198 ? -10.137 9.447 7.014 1.00 91.25 198 ILE A C 1
ATOM 1605 O O . ILE A 1 198 ? -10.260 9.789 8.188 1.00 91.25 198 ILE A O 1
ATOM 1609 N N . LEU A 1 199 ? -11.057 9.715 6.087 1.00 88.31 199 LEU A N 1
ATOM 1610 C CA . LEU A 1 199 ? -12.270 10.513 6.309 1.00 88.31 199 LEU A CA 1
ATOM 1611 C C . LEU A 1 199 ? -13.566 9.697 6.267 1.00 88.31 199 LEU A C 1
ATOM 1613 O O . LEU A 1 199 ? -14.633 10.206 6.609 1.00 88.31 199 LEU A O 1
ATOM 1617 N N . ARG A 1 200 ? -13.503 8.468 5.755 1.00 91.12 200 ARG A N 1
ATOM 1618 C CA . ARG A 1 200 ? -14.657 7.587 5.562 1.00 91.12 200 ARG A CA 1
ATOM 1619 C C . ARG A 1 200 ? -14.330 6.190 6.056 1.00 91.12 200 ARG A C 1
ATOM 1621 O O . ARG A 1 200 ? -13.169 5.791 6.075 1.00 91.12 200 ARG A O 1
ATOM 1628 N N . ASP A 1 201 ? -15.374 5.454 6.407 1.00 92.50 201 ASP A N 1
ATOM 1629 C CA . ASP A 1 201 ? -15.244 4.081 6.866 1.00 92.50 201 ASP A CA 1
ATOM 1630 C C . ASP A 1 201 ? -14.625 3.186 5.783 1.00 92.50 201 ASP A C 1
ATOM 1632 O O . ASP A 1 201 ? -15.164 3.033 4.681 1.00 92.50 201 ASP A O 1
ATOM 1636 N N . VAL A 1 202 ? -13.485 2.574 6.107 1.00 93.94 202 VAL A N 1
ATOM 1637 C CA . VAL A 1 202 ? -12.769 1.670 5.199 1.00 93.94 202 VAL A CA 1
ATOM 1638 C C . VAL A 1 202 ? -13.496 0.346 4.995 1.00 93.94 202 VAL A C 1
ATOM 1640 O O . VAL A 1 202 ? -13.168 -0.383 4.056 1.00 93.94 202 VAL A O 1
ATOM 1643 N N . LEU A 1 203 ? -14.502 0.037 5.816 1.00 92.44 203 LEU A N 1
ATOM 1644 C CA . LEU A 1 203 ? -15.324 -1.158 5.672 1.00 92.44 203 LEU A CA 1
ATOM 1645 C C . LEU A 1 203 ? -16.030 -1.201 4.305 1.00 92.44 203 LEU A C 1
ATOM 1647 O O . LEU A 1 203 ? -16.116 -2.263 3.686 1.00 92.44 203 LEU A O 1
ATOM 1651 N N . GLU A 1 204 ? -16.431 -0.043 3.767 1.00 92.25 204 GLU A N 1
ATOM 1652 C CA . GLU A 1 204 ? -16.980 0.071 2.409 1.00 92.25 204 GLU A CA 1
ATOM 1653 C C . GLU A 1 204 ? -15.979 -0.427 1.354 1.00 92.25 204 GLU A C 1
ATOM 1655 O O . GLU A 1 204 ? -16.309 -1.252 0.495 1.00 92.25 204 GLU A O 1
ATOM 1660 N N . LEU A 1 205 ? -14.732 0.048 1.416 1.00 94.88 205 LEU A N 1
ATOM 1661 C CA . LEU A 1 205 ? -13.673 -0.396 0.512 1.00 94.88 205 LEU A CA 1
ATOM 1662 C C . LEU A 1 205 ? -13.376 -1.886 0.705 1.00 94.88 205 LEU A C 1
ATOM 1664 O O . LEU A 1 205 ? -13.261 -2.624 -0.277 1.00 94.88 205 LEU A O 1
ATOM 1668 N N . TRP A 1 206 ? -13.292 -2.328 1.959 1.00 96.00 206 TRP A N 1
ATOM 1669 C CA . TRP A 1 206 ? -12.974 -3.702 2.326 1.00 96.00 206 TRP A CA 1
ATOM 1670 C C . TRP A 1 206 ? -14.010 -4.701 1.801 1.00 96.00 206 TRP A C 1
ATOM 1672 O O . TRP A 1 206 ? -13.649 -5.714 1.197 1.00 96.00 206 TRP A O 1
ATOM 1682 N N . HIS A 1 207 ? -15.304 -4.406 1.935 1.00 92.88 207 HIS A N 1
ATOM 1683 C CA . HIS A 1 207 ? -16.359 -5.258 1.384 1.00 92.88 207 HIS A CA 1
ATOM 1684 C C . HIS A 1 207 ? -16.313 -5.312 -0.144 1.00 92.88 207 HIS A C 1
ATOM 1686 O O . HIS A 1 207 ? -16.343 -6.405 -0.720 1.00 92.88 207 HIS A O 1
ATOM 1692 N N . ARG A 1 208 ? -16.143 -4.165 -0.819 1.00 93.06 208 ARG A N 1
ATOM 1693 C CA . ARG A 1 208 ? -15.978 -4.136 -2.286 1.00 93.06 208 ARG A CA 1
ATOM 1694 C C . ARG A 1 208 ? -14.775 -4.975 -2.734 1.00 93.06 208 ARG A C 1
ATOM 1696 O O . ARG A 1 208 ? -14.859 -5.692 -3.735 1.00 93.06 208 ARG A O 1
ATOM 1703 N N . TRP A 1 209 ? -13.677 -4.955 -1.978 1.00 94.81 209 TRP A N 1
ATOM 1704 C CA . TRP A 1 209 ? -12.509 -5.794 -2.248 1.00 94.81 209 TRP A CA 1
ATOM 1705 C C . TRP A 1 209 ? -12.805 -7.290 -2.123 1.00 94.81 209 TRP A C 1
ATOM 1707 O O . TRP A 1 209 ? -12.450 -8.075 -3.008 1.00 94.81 209 TRP A O 1
ATOM 1717 N N . ARG A 1 210 ? -13.512 -7.701 -1.066 1.00 91.69 210 ARG A N 1
ATOM 1718 C CA . ARG A 1 210 ? -13.892 -9.109 -0.860 1.00 91.69 210 ARG A CA 1
ATOM 1719 C C . ARG A 1 210 ? -14.812 -9.638 -1.962 1.00 91.69 210 ARG A C 1
ATOM 1721 O O . ARG A 1 210 ? -14.693 -10.801 -2.337 1.00 91.69 210 ARG A O 1
ATOM 1728 N N . LEU A 1 211 ? -15.664 -8.779 -2.522 1.00 90.38 211 LEU A N 1
ATOM 1729 C CA . LEU A 1 211 ? -16.549 -9.102 -3.648 1.00 90.38 211 LEU A CA 1
ATOM 1730 C C . LEU A 1 211 ? -15.849 -9.040 -5.018 1.00 90.38 211 LEU A C 1
ATOM 1732 O O . LEU A 1 211 ? -16.392 -9.498 -6.028 1.00 90.38 211 LEU A O 1
ATOM 1736 N N . THR A 1 212 ? -14.638 -8.484 -5.087 1.00 90.94 212 THR A N 1
ATOM 1737 C CA . THR A 1 212 ? -13.862 -8.429 -6.331 1.00 90.94 212 THR A CA 1
ATOM 1738 C C . THR A 1 212 ? -13.441 -9.838 -6.755 1.00 90.94 212 THR A C 1
ATOM 1740 O O . THR A 1 212 ? -13.141 -10.694 -5.922 1.00 90.94 212 THR A O 1
ATOM 1743 N N . ARG A 1 213 ? -13.386 -10.099 -8.071 1.00 87.75 213 ARG A N 1
ATOM 1744 C CA . ARG A 1 213 ? -13.054 -11.429 -8.618 1.00 87.75 213 ARG A CA 1
ATOM 1745 C C . ARG A 1 213 ? -11.795 -11.998 -8.001 1.00 87.75 213 ARG A C 1
ATOM 1747 O O . ARG A 1 213 ? -10.795 -11.295 -7.923 1.00 87.75 213 ARG A O 1
ATOM 1754 N N . GLN A 1 214 ? -11.820 -13.287 -7.681 1.00 89.06 214 GLN A N 1
ATOM 1755 C CA . GLN A 1 214 ? -10.689 -14.007 -7.087 1.00 89.06 214 GLN A CA 1
ATOM 1756 C C . GLN A 1 214 ? -9.421 -14.000 -7.962 1.00 89.06 214 GLN A C 1
ATOM 1758 O O . GLN A 1 214 ? -8.321 -14.153 -7.442 1.00 89.06 214 GLN A O 1
ATOM 1763 N N . SER A 1 215 ? -9.564 -13.762 -9.271 1.00 92.31 215 SER A N 1
ATOM 1764 C CA . SER A 1 215 ? -8.441 -13.594 -10.199 1.00 92.31 215 SER A CA 1
ATOM 1765 C C . SER A 1 215 ? -7.659 -12.292 -9.998 1.00 92.31 215 SER A C 1
ATOM 1767 O O . SER A 1 215 ? -6.509 -12.237 -10.399 1.00 92.31 215 SER A O 1
ATOM 1769 N N . VAL A 1 216 ? -8.249 -11.257 -9.392 1.00 96.19 216 VAL A N 1
ATOM 1770 C CA . VAL A 1 216 ? -7.567 -9.984 -9.102 1.00 96.19 216 VAL A CA 1
ATOM 1771 C C . VAL A 1 216 ? -6.668 -10.160 -7.881 1.00 96.19 216 VAL A C 1
ATOM 1773 O O . VAL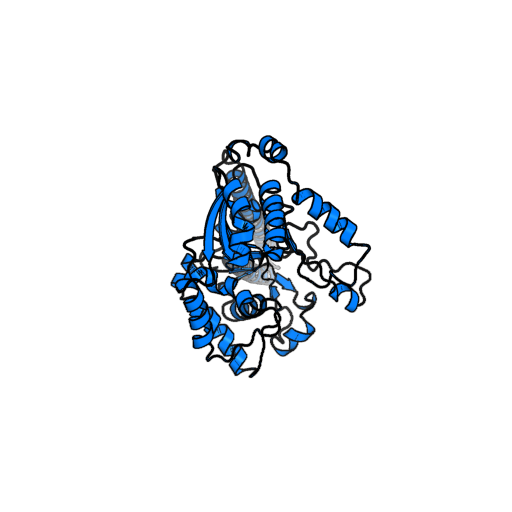 A 1 216 ? -7.045 -10.839 -6.924 1.00 96.19 216 VAL A O 1
ATOM 1776 N N . HIS A 1 217 ? -5.465 -9.602 -7.920 1.00 97.12 217 HIS A N 1
ATOM 1777 C CA . HIS A 1 217 ? -4.441 -9.724 -6.877 1.00 97.12 217 HIS A CA 1
ATOM 1778 C C . HIS A 1 217 ? -4.118 -8.375 -6.245 1.00 97.12 217 HIS A C 1
ATOM 1780 O O . HIS A 1 217 ? -3.850 -8.323 -5.046 1.00 97.12 217 HIS A O 1
ATOM 1786 N N . LEU A 1 218 ? -4.201 -7.304 -7.037 1.00 97.94 218 LEU A N 1
ATOM 1787 C CA . LEU A 1 218 ? -3.865 -5.945 -6.638 1.00 97.94 218 LEU A CA 1
ATOM 1788 C C . LEU A 1 218 ? -5.015 -4.986 -6.976 1.00 97.94 218 LEU A C 1
ATOM 1790 O O . LEU A 1 218 ? -5.547 -4.988 -8.084 1.00 97.94 218 LEU A O 1
ATOM 1794 N N . GLY A 1 219 ? -5.405 -4.162 -6.017 1.00 97.56 219 GLY A N 1
ATOM 1795 C CA . GLY A 1 219 ? -6.299 -3.031 -6.195 1.00 97.56 219 GLY A CA 1
ATOM 1796 C C . GLY A 1 219 ? -5.529 -1.741 -5.965 1.00 97.56 219 GLY A C 1
ATOM 1797 O O . GLY A 1 219 ? -4.874 -1.603 -4.934 1.00 97.56 219 GLY A O 1
ATOM 1798 N N . MET A 1 220 ? -5.614 -0.811 -6.912 1.00 96.00 220 MET A N 1
ATOM 1799 C CA . MET A 1 220 ? -4.963 0.495 -6.821 1.00 96.00 220 MET A CA 1
ATOM 1800 C C . MET A 1 220 ? -5.946 1.612 -7.171 1.00 96.00 220 MET A C 1
ATOM 1802 O O . MET A 1 220 ? -6.808 1.421 -8.029 1.00 96.00 220 MET A O 1
ATOM 1806 N N . PRO A 1 221 ? -5.852 2.785 -6.539 1.00 91.56 221 PRO A N 1
ATOM 1807 C CA . PRO A 1 221 ? -6.605 3.960 -6.935 1.00 91.56 221 PRO A CA 1
ATOM 1808 C C . PRO A 1 221 ? -5.936 4.543 -8.176 1.00 91.56 221 PRO A C 1
ATOM 1810 O O . PRO A 1 221 ? -4.779 4.963 -8.135 1.00 91.56 221 PRO A O 1
ATOM 1813 N N . CYS A 1 222 ? -6.658 4.541 -9.292 1.00 84.44 222 CYS A N 1
ATOM 1814 C CA . CYS A 1 222 ? -6.137 5.024 -10.562 1.00 84.44 222 CYS A CA 1
ATOM 1815 C C . CYS A 1 222 ? -6.978 6.168 -11.115 1.00 84.44 222 CYS A C 1
ATOM 1817 O O . CYS A 1 222 ? -8.205 6.191 -10.980 1.00 84.44 222 CYS A O 1
ATOM 1819 N N . MET A 1 223 ? -6.304 7.086 -11.795 1.00 74.38 223 MET A N 1
ATOM 1820 C CA . MET A 1 223 ? -6.895 8.217 -12.504 1.00 74.38 223 MET A CA 1
ATOM 1821 C C . MET A 1 223 ? -6.486 8.197 -13.974 1.00 74.38 223 MET A C 1
ATOM 1823 O O . MET A 1 223 ? -5.590 7.446 -14.371 1.00 74.38 223 MET A O 1
ATOM 1827 N N . SER A 1 224 ? -7.144 9.033 -14.784 1.00 67.75 224 SER A N 1
ATOM 1828 C CA . SER A 1 224 ? -6.650 9.297 -16.136 1.00 67.75 224 SER A CA 1
ATOM 1829 C C . SER A 1 224 ? -5.218 9.806 -16.042 1.00 67.75 224 SER A C 1
ATOM 1831 O O . SER A 1 224 ? -4.943 10.725 -15.267 1.00 67.75 224 SER A O 1
ATOM 1833 N N . ARG A 1 225 ? -4.310 9.222 -16.826 1.00 66.06 225 ARG A N 1
ATOM 1834 C CA . ARG A 1 225 ? -2.915 9.661 -16.884 1.00 66.06 225 ARG A CA 1
ATOM 1835 C C . ARG A 1 225 ? -2.796 11.140 -17.242 1.00 66.06 225 ARG A C 1
ATOM 1837 O O . ARG A 1 225 ? -1.906 11.788 -16.716 1.00 66.06 225 ARG A O 1
ATOM 1844 N N . ASP A 1 226 ? -3.711 11.684 -18.041 1.00 60.62 226 ASP A N 1
ATOM 1845 C CA . ASP A 1 226 ? -3.701 13.105 -18.422 1.00 60.62 226 ASP A CA 1
ATOM 1846 C C . ASP A 1 226 ? -3.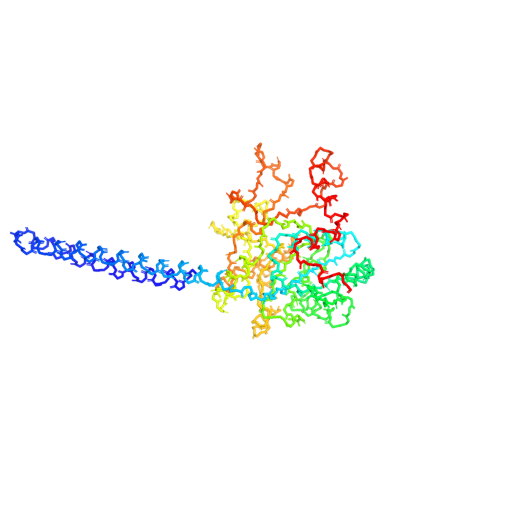873 14.043 -17.211 1.00 60.62 226 ASP A C 1
ATOM 1848 O O . ASP A 1 226 ? -3.473 15.202 -17.256 1.00 60.62 226 ASP A O 1
ATOM 1852 N N . ASN A 1 227 ? -4.404 13.521 -16.100 1.00 60.62 227 ASN A N 1
ATOM 1853 C CA . ASN A 1 227 ? -4.549 14.238 -14.832 1.00 60.62 227 ASN A CA 1
ATOM 1854 C C . ASN A 1 227 ? -3.390 13.958 -13.856 1.00 60.62 227 ASN A C 1
ATOM 1856 O O . ASN A 1 227 ? -3.388 14.478 -12.739 1.00 60.62 227 ASN A O 1
ATOM 1860 N N . SER A 1 228 ? -2.424 13.116 -14.239 1.00 64.19 228 SER A N 1
ATOM 1861 C CA . SER A 1 228 ? -1.256 12.815 -13.416 1.00 64.19 228 SER A CA 1
ATOM 1862 C C . SER A 1 228 ? -0.172 13.866 -13.617 1.00 64.19 228 SER A C 1
ATOM 1864 O O . SER A 1 228 ? 0.237 14.168 -14.735 1.00 64.19 228 SER A O 1
ATOM 1866 N N . TRP A 1 229 ? 0.379 14.359 -12.511 1.00 60.88 229 TRP A N 1
ATOM 1867 C CA . TRP A 1 229 ? 1.545 15.244 -12.517 1.00 60.88 229 TRP A CA 1
ATOM 1868 C C . TRP A 1 229 ? 2.800 14.570 -13.101 1.00 60.88 229 TRP A C 1
ATOM 1870 O O . TRP A 1 229 ? 3.705 15.254 -13.571 1.00 60.88 229 TRP A O 1
ATOM 1880 N N . LEU A 1 230 ? 2.840 13.233 -13.118 1.00 62.31 230 LEU A N 1
ATOM 1881 C CA . LEU A 1 230 ? 3.908 12.438 -13.727 1.00 62.31 230 LEU A CA 1
ATOM 1882 C C . LEU A 1 230 ? 3.731 12.246 -15.238 1.00 62.31 230 LEU A C 1
ATOM 1884 O O . LEU A 1 230 ? 4.600 11.651 -15.876 1.00 62.31 230 LEU A O 1
ATOM 1888 N N . TYR A 1 231 ? 2.641 12.739 -15.834 1.00 64.06 231 TYR A N 1
ATOM 1889 C CA . TYR A 1 231 ? 2.357 12.547 -17.256 1.00 64.06 231 TYR A CA 1
ATOM 1890 C C . TYR A 1 231 ? 3.529 12.903 -18.189 1.00 64.06 231 TYR A C 1
ATOM 1892 O O . TYR A 1 231 ? 3.837 12.077 -19.053 1.00 64.06 231 TYR A O 1
ATOM 1900 N N . PRO A 1 232 ? 4.248 14.035 -18.014 1.00 61.78 232 PRO A N 1
ATOM 1901 C CA . PRO A 1 232 ? 5.377 14.368 -18.883 1.00 61.78 232 PRO A CA 1
ATOM 1902 C C . PRO A 1 232 ? 6.507 13.333 -18.845 1.00 61.78 232 PRO A C 1
ATOM 1904 O O . PRO A 1 232 ? 7.120 13.081 -19.873 1.00 61.78 232 PRO A O 1
ATOM 1907 N N . LEU A 1 233 ? 6.743 12.706 -17.689 1.00 64.19 233 LEU A N 1
ATOM 1908 C CA . LEU A 1 233 ? 7.783 11.688 -17.496 1.00 64.19 233 LEU A CA 1
ATOM 1909 C C . LEU A 1 233 ? 7.342 10.311 -18.014 1.00 64.19 233 LEU A C 1
ATOM 1911 O O . LEU A 1 233 ? 8.156 9.522 -18.481 1.00 64.19 233 LEU A O 1
ATOM 1915 N N . TRP A 1 234 ? 6.044 10.013 -17.938 1.00 66.81 234 TRP A N 1
ATOM 1916 C CA . TRP A 1 234 ? 5.498 8.695 -18.270 1.00 66.81 234 TRP A CA 1
ATOM 1917 C C . TRP A 1 234 ? 5.064 8.559 -19.729 1.00 66.81 234 TRP A C 1
ATOM 1919 O O . TRP A 1 234 ? 4.939 7.437 -20.212 1.00 66.81 234 TRP A O 1
ATOM 1929 N N . ARG A 1 235 ? 4.842 9.662 -20.454 1.00 68.44 235 ARG A N 1
ATOM 1930 C CA . ARG A 1 235 ? 4.352 9.621 -21.845 1.00 68.44 235 ARG A CA 1
ATOM 1931 C C . ARG A 1 235 ? 5.305 8.930 -22.822 1.00 68.44 235 ARG A C 1
ATOM 1933 O O . ARG A 1 235 ? 4.835 8.341 -23.786 1.00 68.44 235 ARG A O 1
ATOM 1940 N N . GLU A 1 236 ? 6.613 8.994 -22.581 1.00 66.31 236 GLU A N 1
ATOM 1941 C CA . GLU A 1 236 ? 7.616 8.341 -23.438 1.00 66.31 236 GLU A CA 1
ATOM 1942 C C . GLU A 1 236 ? 7.667 6.827 -23.191 1.00 66.31 236 GLU A C 1
ATOM 1944 O O . GLU A 1 236 ? 7.839 6.039 -24.114 1.00 66.31 236 GLU A O 1
ATOM 1949 N N . ILE A 1 237 ? 7.425 6.421 -21.945 1.00 66.06 237 ILE A N 1
ATOM 1950 C CA . ILE A 1 237 ? 7.466 5.028 -21.480 1.00 66.06 237 ILE A CA 1
ATOM 1951 C C . ILE A 1 237 ? 6.124 4.314 -21.760 1.00 66.06 237 ILE A C 1
ATOM 1953 O O . ILE A 1 237 ? 6.047 3.105 -22.005 1.00 66.06 237 ILE A O 1
ATOM 1957 N N . PHE A 1 238 ? 5.031 5.077 -21.749 1.00 68.44 238 PHE A N 1
ATOM 1958 C CA . PHE A 1 238 ? 3.665 4.619 -21.979 1.00 68.44 238 PHE A CA 1
ATOM 1959 C C . PHE A 1 238 ? 2.977 5.583 -22.945 1.00 68.44 238 PHE A C 1
ATOM 1961 O O . PHE A 1 238 ? 2.304 6.503 -22.486 1.00 68.44 238 PHE A O 1
ATOM 1968 N N . PRO A 1 239 ? 3.118 5.401 -24.268 1.00 56.97 239 PRO A N 1
ATOM 1969 C CA . PRO A 1 239 ? 2.602 6.354 -25.254 1.00 56.97 239 PRO A CA 1
ATOM 1970 C C . PRO A 1 239 ? 1.079 6.271 -25.462 1.00 56.97 239 PRO A C 1
ATOM 1972 O O . PRO A 1 239 ? 0.469 7.206 -25.970 1.00 56.97 239 PRO A O 1
ATOM 1975 N N . GLU A 1 240 ? 0.429 5.183 -25.045 1.00 62.16 240 GLU A N 1
ATOM 1976 C CA . GLU A 1 240 ? -0.987 4.914 -25.335 1.00 62.16 240 GLU A CA 1
ATOM 1977 C C . GLU A 1 240 ? -1.940 5.879 -24.607 1.00 62.16 240 GLU A C 1
ATOM 1979 O O . GLU A 1 240 ? -1.933 5.973 -23.378 1.00 62.16 240 GLU A O 1
ATOM 1984 N N . ASN A 1 241 ? -2.789 6.597 -25.345 1.00 52.19 241 ASN A N 1
ATOM 1985 C CA . ASN A 1 241 ? -3.818 7.470 -24.767 1.00 52.19 241 ASN A CA 1
ATOM 1986 C C . ASN A 1 241 ? -4.842 6.677 -23.939 1.00 52.19 241 ASN A C 1
ATOM 1988 O O . ASN A 1 241 ? -5.225 5.570 -24.305 1.00 52.19 241 ASN A O 1
ATOM 1992 N N . GLY A 1 242 ? -5.301 7.253 -22.822 1.00 52.75 242 GLY A N 1
ATOM 1993 C CA . GLY A 1 242 ? -6.272 6.609 -21.926 1.00 52.75 242 GLY A CA 1
ATOM 1994 C C . GLY A 1 242 ? -5.686 5.566 -20.966 1.00 52.75 242 GLY A C 1
ATOM 1995 O O . GLY A 1 242 ? -6.444 4.919 -20.242 1.00 52.75 242 GLY A O 1
ATOM 1996 N N . THR A 1 243 ? -4.356 5.415 -20.919 1.00 64.12 243 THR A N 1
ATOM 1997 C CA . THR A 1 243 ? -3.684 4.593 -19.901 1.00 64.12 243 THR A CA 1
ATOM 1998 C C . THR A 1 243 ? -4.001 5.136 -18.502 1.00 64.12 243 THR A C 1
ATOM 2000 O O . THR A 1 243 ? -4.034 6.348 -18.286 1.00 64.12 243 THR A O 1
ATOM 2003 N N . LEU A 1 244 ? -4.260 4.247 -17.543 1.00 70.31 244 LEU A N 1
ATOM 2004 C CA . LEU A 1 244 ? -4.480 4.626 -16.150 1.00 70.31 244 LEU A CA 1
ATOM 2005 C C . LEU A 1 244 ? -3.140 4.878 -15.456 1.00 70.31 244 LEU A C 1
ATOM 2007 O O . LEU A 1 244 ? -2.211 4.089 -15.601 1.00 70.31 244 LEU A O 1
ATOM 2011 N N . HIS A 1 245 ? -3.064 5.948 -14.669 1.00 79.12 245 HIS A N 1
ATOM 2012 C CA . HIS A 1 245 ? -1.983 6.145 -13.710 1.00 79.12 245 HIS A CA 1
ATOM 2013 C C . HIS A 1 245 ? -2.496 5.796 -12.316 1.00 79.12 245 HIS A C 1
ATOM 2015 O O . HIS A 1 245 ? -3.462 6.398 -11.837 1.00 79.12 245 HIS A O 1
ATOM 2021 N N . CYS A 1 246 ? -1.877 4.803 -11.688 1.00 86.62 246 CYS A N 1
ATOM 2022 C CA . CYS A 1 246 ? -2.279 4.281 -10.392 1.00 86.62 246 CYS A CA 1
ATOM 2023 C C . CYS A 1 246 ? -1.333 4.757 -9.287 1.00 86.62 246 CYS A C 1
ATOM 2025 O O . CYS A 1 246 ? -0.116 4.775 -9.471 1.00 86.62 246 CYS A O 1
ATOM 2027 N N . MET A 1 247 ? -1.894 5.111 -8.132 1.00 88.25 247 MET A N 1
ATOM 2028 C CA . MET A 1 247 ? -1.130 5.574 -6.972 1.00 88.25 247 MET A CA 1
ATOM 2029 C C . MET A 1 247 ? -0.867 4.426 -5.997 1.00 88.25 247 MET A C 1
ATOM 2031 O O . MET A 1 247 ? -1.716 3.547 -5.839 1.00 88.25 247 MET A O 1
ATOM 2035 N N . SER A 1 248 ? 0.286 4.435 -5.320 1.00 92.38 248 SER A N 1
ATOM 2036 C CA . SER A 1 248 ? 0.676 3.354 -4.396 1.00 92.38 248 SER A CA 1
ATOM 2037 C C . SER A 1 248 ? 0.402 3.630 -2.920 1.00 92.38 248 SER A C 1
ATOM 2039 O O . SER A 1 248 ? 0.679 2.772 -2.080 1.00 92.38 248 SER A O 1
ATOM 2041 N N . GLY A 1 249 ? -0.149 4.797 -2.579 1.00 92.88 249 GLY A N 1
ATOM 2042 C CA . GLY A 1 249 ? -0.367 5.130 -1.172 1.00 92.88 249 GLY A CA 1
ATOM 2043 C C . GLY A 1 249 ? -1.522 4.385 -0.512 1.00 92.88 249 GLY A C 1
ATOM 2044 O O . GLY A 1 249 ? -1.544 4.222 0.701 1.00 92.88 249 GLY A O 1
ATOM 2045 N N . THR A 1 250 ? -2.470 3.882 -1.299 1.00 96.25 250 THR A N 1
ATOM 2046 C CA . THR A 1 250 ? -3.518 2.987 -0.806 1.00 96.25 250 THR A CA 1
ATOM 2047 C C . THR A 1 250 ? -3.570 1.797 -1.733 1.00 96.25 250 THR A C 1
ATOM 2049 O O . THR A 1 250 ? -3.832 1.962 -2.920 1.00 96.25 250 THR A O 1
ATOM 2052 N N . LEU A 1 251 ? -3.310 0.603 -1.215 1.00 98.25 251 LEU A N 1
ATOM 2053 C CA . LEU A 1 251 ? -3.336 -0.624 -2.005 1.00 98.25 251 LEU A CA 1
ATOM 2054 C C . LEU A 1 251 ? -4.236 -1.646 -1.332 1.00 98.25 251 LEU A C 1
ATOM 2056 O O . LEU A 1 251 ? -4.279 -1.757 -0.110 1.00 98.25 251 LEU A O 1
ATOM 2060 N N . LEU A 1 252 ? -4.912 -2.444 -2.144 1.00 98.44 252 LEU A N 1
ATOM 2061 C CA . LEU A 1 252 ? -5.533 -3.680 -1.698 1.00 98.44 252 LEU A CA 1
ATOM 2062 C C . LEU A 1 252 ? -4.760 -4.842 -2.301 1.00 98.44 252 LEU A C 1
ATOM 2064 O O . LEU A 1 252 ? -4.602 -4.921 -3.515 1.00 98.44 252 LEU A O 1
ATOM 2068 N N . MET A 1 253 ? -4.267 -5.746 -1.470 1.00 98.44 253 MET A N 1
ATOM 2069 C CA . MET A 1 253 ? -3.497 -6.900 -1.920 1.00 98.44 253 MET A CA 1
ATOM 2070 C C . MET A 1 253 ? -4.172 -8.198 -1.501 1.00 98.44 253 MET A C 1
ATOM 2072 O O . MET A 1 253 ? -4.884 -8.261 -0.494 1.00 98.44 253 MET A O 1
ATOM 2076 N N . ARG A 1 254 ? -3.899 -9.266 -2.254 1.00 97.94 254 ARG A N 1
ATOM 2077 C CA . ARG A 1 254 ? -4.126 -10.654 -1.830 1.00 97.94 254 ARG A CA 1
ATOM 2078 C C . ARG A 1 254 ? -2.789 -11.373 -1.685 1.00 97.94 254 ARG A C 1
ATOM 2080 O O . ARG A 1 254 ? -2.404 -12.107 -2.600 1.00 97.94 254 ARG A O 1
ATOM 2087 N N . PRO A 1 255 ? -2.078 -11.189 -0.554 1.00 97.50 255 PRO A N 1
ATOM 2088 C CA . PRO A 1 255 ? -0.727 -11.716 -0.374 1.00 97.50 255 PRO A CA 1
ATOM 2089 C C . PRO A 1 255 ? -0.635 -13.221 -0.635 1.00 97.50 255 PRO A C 1
ATOM 2091 O O . PRO A 1 255 ? 0.276 -13.672 -1.324 1.00 97.50 255 PRO A O 1
ATOM 2094 N N . ARG A 1 256 ? -1.616 -14.009 -0.172 1.00 96.31 256 ARG A N 1
ATOM 2095 C CA . ARG A 1 256 ? -1.663 -15.455 -0.442 1.00 96.31 256 ARG A CA 1
ATOM 2096 C C . ARG A 1 256 ? -1.697 -15.788 -1.936 1.00 96.31 256 ARG A C 1
ATOM 2098 O O . ARG A 1 256 ? -0.983 -16.688 -2.363 1.00 96.31 256 ARG A O 1
ATOM 2105 N N . LYS A 1 257 ? -2.507 -15.079 -2.728 1.00 96.31 257 LYS A N 1
ATOM 2106 C CA . LYS A 1 257 ? -2.601 -15.290 -4.185 1.00 96.31 257 LYS A CA 1
ATOM 2107 C C . LYS A 1 257 ? -1.327 -14.852 -4.892 1.00 96.31 257 LYS A C 1
ATOM 2109 O O . LYS A 1 257 ? -0.773 -15.606 -5.678 1.00 96.31 257 LYS A O 1
ATOM 2114 N N . MET A 1 258 ? -0.812 -13.689 -4.514 1.00 97.69 258 MET A N 1
ATOM 2115 C CA . MET A 1 258 ? 0.476 -13.182 -4.976 1.00 97.69 258 MET A CA 1
ATOM 2116 C C . MET A 1 258 ? 1.610 -14.195 -4.719 1.00 97.69 258 MET A C 1
ATOM 2118 O O . MET A 1 258 ? 2.391 -14.480 -5.621 1.00 97.69 258 MET A O 1
ATOM 2122 N N . ARG A 1 259 ? 1.668 -14.832 -3.539 1.00 95.88 259 ARG A N 1
ATOM 2123 C CA . ARG A 1 259 ? 2.641 -15.910 -3.266 1.00 95.88 259 ARG A CA 1
ATOM 2124 C C . ARG A 1 259 ? 2.467 -17.128 -4.166 1.00 95.88 259 ARG A C 1
ATOM 2126 O O . ARG A 1 259 ? 3.465 -17.666 -4.629 1.00 95.88 259 ARG A O 1
ATOM 2133 N N . GLN A 1 260 ? 1.227 -17.557 -4.407 1.00 95.50 260 GLN A N 1
ATOM 2134 C CA . GLN A 1 260 ? 0.930 -18.700 -5.282 1.00 95.50 260 GLN A CA 1
ATOM 2135 C C . GLN A 1 260 ? 1.428 -18.483 -6.719 1.00 95.50 260 GLN A C 1
ATOM 2137 O O . GLN A 1 260 ? 1.772 -19.451 -7.385 1.00 95.50 260 GLN A O 1
ATOM 2142 N N . GLU A 1 261 ? 1.515 -17.230 -7.168 1.00 95.38 261 GLU A N 1
ATOM 2143 C CA . GLU A 1 261 ? 2.025 -16.857 -8.495 1.00 95.38 261 GLU A CA 1
ATOM 2144 C C . GLU A 1 261 ? 3.482 -16.373 -8.474 1.00 95.38 261 GLU A C 1
ATOM 2146 O O . GLU A 1 261 ? 3.967 -15.828 -9.459 1.00 95.38 261 GLU A O 1
ATOM 2151 N N . ASN A 1 262 ? 4.194 -16.570 -7.359 1.00 95.31 262 ASN A N 1
ATOM 2152 C CA . ASN A 1 262 ? 5.568 -16.109 -7.181 1.00 95.31 262 ASN A CA 1
ATOM 2153 C C . ASN A 1 262 ? 5.730 -14.609 -7.503 1.00 95.31 262 ASN A C 1
ATOM 2155 O O . ASN A 1 262 ? 6.493 -14.205 -8.380 1.00 95.31 262 ASN A O 1
ATOM 2159 N N . TRP A 1 263 ? 4.976 -13.773 -6.785 1.00 96.25 263 TRP A N 1
ATOM 2160 C CA . TRP A 1 263 ? 4.864 -12.331 -7.024 1.00 96.25 263 TRP A CA 1
ATOM 2161 C C . TRP A 1 263 ? 6.185 -11.586 -7.215 1.00 96.25 263 TRP A C 1
ATOM 2163 O O . TRP A 1 263 ? 6.257 -10.695 -8.055 1.00 96.25 263 TRP A O 1
ATOM 2173 N N . ILE A 1 264 ? 7.243 -11.949 -6.486 1.00 94.94 264 ILE A N 1
ATOM 2174 C CA . ILE A 1 264 ? 8.552 -11.304 -6.654 1.00 94.94 264 ILE A CA 1
ATOM 2175 C C . ILE A 1 264 ? 9.104 -11.492 -8.074 1.00 94.94 264 ILE A C 1
ATOM 2177 O O . ILE A 1 264 ? 9.664 -10.554 -8.636 1.00 94.94 264 ILE A O 1
ATOM 2181 N N . ASN A 1 265 ? 8.863 -12.650 -8.697 1.00 95.81 265 ASN A N 1
ATOM 2182 C CA . ASN A 1 265 ? 9.210 -12.887 -10.094 1.00 95.81 265 ASN A CA 1
ATOM 2183 C C . ASN A 1 265 ? 8.302 -12.098 -11.040 1.00 95.81 265 ASN A C 1
ATOM 2185 O O . ASN A 1 265 ? 8.802 -11.538 -12.004 1.00 95.81 265 ASN A O 1
ATOM 2189 N N . VAL A 1 266 ? 7.000 -11.981 -10.757 1.00 96.38 266 VAL A N 1
ATOM 2190 C CA . VAL A 1 266 ? 6.081 -11.139 -11.553 1.00 96.38 266 VAL A CA 1
ATOM 2191 C C . VAL A 1 266 ? 6.554 -9.681 -11.579 1.00 96.38 266 VAL A C 1
ATOM 2193 O O . VAL A 1 266 ? 6.624 -9.050 -12.639 1.00 96.38 266 VAL A O 1
ATOM 2196 N N . VAL A 1 267 ? 6.915 -9.156 -10.407 1.00 95.81 267 VAL A N 1
ATOM 2197 C CA . VAL A 1 267 ? 7.440 -7.799 -10.237 1.00 95.81 267 VAL A CA 1
ATOM 2198 C C . VAL A 1 267 ? 8.786 -7.642 -10.950 1.00 95.81 267 VAL A C 1
ATOM 2200 O O . VAL A 1 267 ? 8.967 -6.682 -11.703 1.00 95.81 267 VAL A O 1
ATOM 2203 N N . ALA A 1 268 ? 9.703 -8.601 -10.792 1.00 95.50 268 ALA A N 1
ATOM 2204 C CA . ALA A 1 268 ? 10.998 -8.583 -11.467 1.00 95.50 268 ALA A CA 1
ATOM 2205 C C . ALA A 1 268 ? 10.863 -8.666 -12.993 1.00 95.50 268 ALA A C 1
ATOM 2207 O O . ALA A 1 268 ? 11.470 -7.863 -13.689 1.00 95.50 268 ALA A O 1
ATOM 2208 N N . SER A 1 269 ? 10.023 -9.554 -13.528 1.00 95.88 269 SER A N 1
ATOM 2209 C CA . SER A 1 269 ? 9.785 -9.680 -14.971 1.00 95.88 269 SER A CA 1
ATOM 2210 C C . SER A 1 269 ? 9.191 -8.406 -15.573 1.00 95.88 269 SER A C 1
ATOM 2212 O O . SER A 1 269 ? 9.649 -7.957 -16.622 1.00 95.88 269 SER A O 1
ATOM 2214 N N . SER A 1 270 ? 8.223 -7.781 -14.892 1.00 93.31 270 SER A N 1
ATOM 2215 C CA . SER A 1 270 ? 7.645 -6.498 -15.326 1.00 93.31 270 SER A CA 1
ATOM 2216 C C . SER A 1 270 ? 8.688 -5.373 -15.326 1.00 93.31 270 SER A C 1
ATOM 2218 O O . SER A 1 270 ? 8.671 -4.506 -16.196 1.00 93.31 270 SER A O 1
ATOM 2220 N N . THR A 1 271 ? 9.617 -5.406 -14.366 1.00 93.06 271 THR A N 1
ATOM 2221 C CA . THR A 1 271 ? 10.720 -4.440 -14.252 1.00 93.06 271 THR A CA 1
ATOM 2222 C C . THR A 1 271 ? 11.800 -4.684 -15.309 1.00 93.06 271 THR A C 1
ATOM 2224 O O . THR A 1 271 ? 12.263 -3.749 -15.951 1.00 93.06 271 THR A O 1
ATOM 2227 N N . ASN A 1 272 ? 12.181 -5.937 -15.555 1.00 93.94 272 ASN A N 1
ATOM 2228 C CA . ASN A 1 272 ? 13.191 -6.278 -16.558 1.00 93.94 272 ASN A CA 1
ATOM 2229 C C . ASN A 1 272 ? 12.757 -5.869 -17.962 1.00 93.94 272 ASN A C 1
ATOM 2231 O O . ASN A 1 272 ? 13.567 -5.307 -18.690 1.00 93.94 272 ASN A O 1
ATOM 2235 N N . LYS A 1 273 ? 11.472 -6.037 -18.293 1.00 91.69 273 LYS A N 1
ATOM 2236 C CA . LYS A 1 273 ? 10.928 -5.592 -19.577 1.00 91.69 273 LYS A CA 1
ATOM 2237 C C . LYS A 1 273 ? 11.189 -4.105 -19.837 1.00 91.69 273 LYS A C 1
ATOM 2239 O O . LYS A 1 273 ? 11.614 -3.745 -20.925 1.00 91.69 273 LYS A O 1
ATOM 2244 N N . ILE A 1 274 ? 10.991 -3.240 -18.836 1.00 89.00 274 ILE A N 1
ATOM 2245 C CA . ILE A 1 274 ? 11.270 -1.811 -19.030 1.00 89.00 274 ILE A CA 1
ATOM 2246 C C . ILE A 1 274 ? 12.765 -1.497 -19.065 1.00 89.00 274 ILE A C 1
ATOM 2248 O O . ILE A 1 274 ? 13.180 -0.596 -19.782 1.00 89.00 274 ILE A O 1
ATOM 2252 N N . LEU A 1 275 ? 13.582 -2.241 -18.320 1.00 90.31 275 LEU A N 1
ATOM 2253 C CA . LEU A 1 275 ? 15.035 -2.062 -18.322 1.00 90.31 275 LEU A CA 1
ATOM 2254 C C . LEU A 1 275 ? 15.685 -2.527 -19.636 1.00 90.31 275 LEU A C 1
ATOM 2256 O O . LEU A 1 275 ? 16.771 -2.053 -19.965 1.00 90.31 275 LEU A O 1
ATOM 2260 N N . GLU A 1 276 ? 15.046 -3.448 -20.361 1.00 91.25 276 GLU A N 1
ATOM 2261 C CA . GLU A 1 276 ? 15.424 -3.862 -21.718 1.00 91.25 276 GLU A CA 1
ATOM 2262 C C . GLU A 1 276 ? 15.097 -2.772 -22.744 1.00 91.25 276 GLU A C 1
ATOM 2264 O O . GLU A 1 276 ? 15.972 -2.393 -23.520 1.00 91.25 276 GLU A O 1
ATOM 2269 N N . ASP A 1 277 ? 13.875 -2.229 -22.698 1.00 87.06 277 ASP A N 1
ATOM 2270 C CA . ASP A 1 277 ? 13.419 -1.179 -23.619 1.00 87.06 277 ASP A CA 1
ATOM 2271 C C . ASP A 1 277 ? 14.119 0.170 -23.359 1.00 87.06 277 ASP A C 1
ATOM 2273 O O . ASP A 1 277 ? 14.417 0.921 -24.289 1.00 87.06 277 ASP A O 1
ATOM 2277 N N . PHE A 1 278 ? 14.406 0.478 -22.090 1.00 86.19 278 PHE A N 1
ATOM 2278 C CA . PHE A 1 278 ? 15.001 1.738 -21.645 1.00 86.19 278 PHE A CA 1
ATOM 2279 C C . PHE A 1 278 ? 16.172 1.490 -20.678 1.00 86.19 278 PHE A C 1
ATOM 2281 O O . PHE A 1 278 ? 16.035 1.654 -19.456 1.00 86.19 278 PHE A O 1
ATOM 2288 N N . PRO A 1 279 ? 17.361 1.126 -21.197 1.00 84.31 279 PRO A N 1
ATOM 2289 C CA . PRO A 1 279 ? 18.557 0.975 -20.379 1.00 84.31 279 PRO A CA 1
ATOM 2290 C C . PRO A 1 279 ? 18.863 2.258 -19.593 1.00 84.31 279 PRO A C 1
ATOM 2292 O O . PRO A 1 279 ? 19.040 3.330 -20.163 1.00 84.31 279 PRO A O 1
ATOM 2295 N N . GLY A 1 280 ? 18.932 2.151 -18.265 1.00 80.31 280 GLY A N 1
ATOM 2296 C CA . GLY A 1 280 ? 19.160 3.298 -17.375 1.00 80.31 280 GLY A CA 1
ATOM 2297 C C . GLY A 1 280 ? 17.890 3.947 -16.817 1.00 80.31 280 GLY A C 1
ATOM 2298 O O . GLY A 1 280 ? 18.000 4.899 -16.038 1.00 80.31 280 GLY A O 1
ATOM 2299 N N . TRP A 1 281 ? 16.706 3.416 -17.144 1.00 85.38 281 TRP A N 1
ATOM 2300 C CA . TRP A 1 281 ? 15.463 3.808 -16.488 1.00 85.38 281 TRP A CA 1
ATOM 2301 C C . TRP A 1 281 ? 15.577 3.723 -14.957 1.00 85.38 281 TRP A C 1
ATOM 2303 O O . TRP A 1 281 ? 16.237 2.846 -14.395 1.00 85.38 281 TRP A O 1
ATOM 2313 N N . THR A 1 282 ? 14.938 4.672 -14.279 1.00 82.62 282 THR A N 1
ATOM 2314 C CA . THR A 1 282 ? 14.964 4.820 -12.823 1.00 82.62 282 THR A CA 1
ATOM 2315 C C . THR A 1 282 ? 13.534 4.972 -12.321 1.00 82.62 282 THR A C 1
ATOM 2317 O O . THR A 1 282 ? 12.785 5.785 -12.862 1.00 82.62 282 THR A O 1
ATOM 2320 N N . ALA A 1 283 ? 13.168 4.239 -11.264 1.00 84.62 283 ALA A N 1
ATOM 2321 C CA . ALA A 1 283 ? 11.882 4.445 -10.599 1.00 84.62 283 ALA A CA 1
ATOM 2322 C C . ALA A 1 283 ? 11.956 5.683 -9.704 1.00 84.62 283 ALA A C 1
ATOM 2324 O O . ALA A 1 283 ? 12.414 5.618 -8.561 1.00 84.62 283 ALA A O 1
ATOM 2325 N N . ILE A 1 284 ? 11.505 6.814 -10.239 1.00 81.75 284 ILE A N 1
ATOM 2326 C CA . ILE A 1 284 ? 11.450 8.105 -9.548 1.00 81.75 284 ILE A CA 1
ATOM 2327 C C . ILE A 1 284 ? 10.489 8.028 -8.354 1.00 81.75 284 ILE A C 1
ATOM 2329 O O . ILE A 1 284 ? 10.813 8.521 -7.276 1.00 81.75 284 ILE A O 1
ATOM 2333 N N . SER A 1 285 ? 9.349 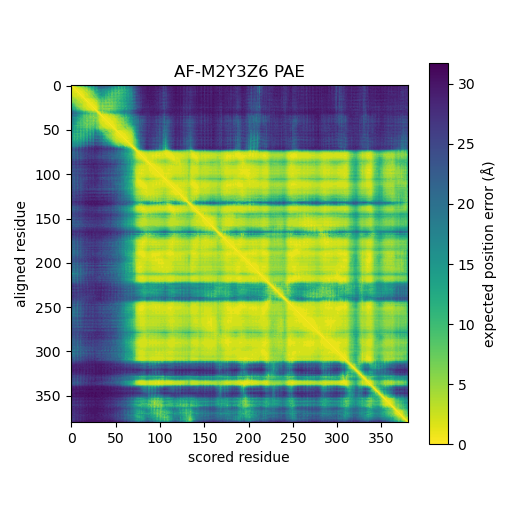7.352 -8.519 1.00 81.69 285 SER A N 1
ATOM 2334 C CA . SER A 1 285 ? 8.343 7.137 -7.463 1.00 81.69 285 SER A CA 1
ATOM 2335 C C . SER A 1 285 ? 8.426 5.731 -6.857 1.00 81.69 285 SER A C 1
ATOM 2337 O O . SER A 1 285 ? 7.439 5.224 -6.327 1.00 81.69 285 SER A O 1
ATOM 2339 N N . ALA A 1 286 ? 9.593 5.084 -6.969 1.00 89.75 286 ALA A N 1
ATOM 2340 C CA . ALA A 1 286 ? 9.904 3.779 -6.389 1.00 89.75 286 ALA A CA 1
ATOM 2341 C C . ALA A 1 286 ? 8.829 2.697 -6.642 1.00 89.75 286 ALA A C 1
ATOM 2343 O O . ALA A 1 286 ? 8.660 2.247 -7.778 1.00 89.75 286 ALA A O 1
ATOM 2344 N N . ASP A 1 287 ? 8.125 2.247 -5.596 1.00 92.06 287 ASP A N 1
ATOM 2345 C CA . ASP A 1 287 ? 7.134 1.172 -5.686 1.00 92.06 287 ASP A CA 1
ATOM 2346 C C . ASP A 1 287 ? 5.982 1.483 -6.652 1.00 92.06 287 ASP A C 1
ATOM 2348 O O . ASP A 1 287 ? 5.529 0.587 -7.366 1.00 92.06 287 ASP A O 1
ATOM 2352 N N . GLN A 1 288 ? 5.539 2.738 -6.732 1.00 90.44 288 GLN A N 1
ATOM 2353 C CA . GLN A 1 288 ? 4.418 3.156 -7.567 1.00 90.44 288 GLN A CA 1
ATOM 2354 C C . GLN A 1 288 ? 4.720 2.914 -9.037 1.00 90.44 288 GLN A C 1
ATOM 2356 O O . GLN A 1 288 ? 3.875 2.400 -9.773 1.00 90.44 288 GLN A O 1
ATOM 2361 N N . ASP A 1 289 ? 5.931 3.260 -9.457 1.00 88.38 289 ASP A N 1
ATOM 2362 C CA . ASP A 1 289 ? 6.365 3.108 -10.836 1.00 88.38 289 ASP A CA 1
ATOM 2363 C C . ASP A 1 289 ? 6.361 1.621 -11.227 1.00 88.38 289 ASP A C 1
ATOM 2365 O O . ASP A 1 289 ? 5.815 1.226 -12.260 1.00 88.38 289 ASP A O 1
ATOM 2369 N N . ILE A 1 290 ? 6.874 0.769 -10.339 1.00 92.06 290 ILE A N 1
ATOM 2370 C CA . ILE A 1 290 ? 6.916 -0.679 -10.548 1.00 92.06 290 ILE A CA 1
ATOM 2371 C C . ILE A 1 290 ? 5.511 -1.298 -10.517 1.00 92.06 290 ILE A C 1
ATOM 2373 O O . ILE A 1 290 ? 5.190 -2.134 -11.361 1.00 92.06 290 ILE A O 1
ATOM 2377 N N . PHE A 1 291 ? 4.626 -0.873 -9.614 1.00 94.38 291 PHE A N 1
ATOM 2378 C CA . PHE A 1 291 ? 3.239 -1.341 -9.619 1.00 94.38 291 PHE A CA 1
ATOM 2379 C C . PHE A 1 291 ? 2.498 -0.954 -10.905 1.00 94.38 291 PHE A C 1
ATOM 2381 O O . PHE A 1 291 ? 1.723 -1.763 -11.415 1.00 94.38 291 PHE A O 1
ATOM 2388 N N . ASN A 1 292 ? 2.752 0.230 -11.471 1.00 91.44 292 ASN A N 1
ATOM 2389 C CA . ASN A 1 292 ? 2.184 0.615 -12.766 1.00 91.44 292 ASN A CA 1
ATOM 2390 C C . ASN A 1 292 ? 2.723 -0.264 -13.914 1.00 91.44 292 ASN A C 1
ATOM 2392 O O . ASN A 1 292 ? 1.952 -0.666 -14.787 1.00 91.44 292 ASN A O 1
ATOM 2396 N N . LEU A 1 293 ? 4.010 -0.638 -13.892 1.00 91.06 293 LEU A N 1
ATOM 2397 C CA . LEU A 1 293 ? 4.580 -1.608 -14.843 1.00 91.06 293 LEU A CA 1
ATOM 2398 C C . LEU A 1 293 ? 3.907 -2.981 -14.740 1.00 91.06 293 LEU A C 1
ATOM 2400 O O . LEU A 1 293 ? 3.575 -3.594 -15.759 1.00 91.06 293 LEU A O 1
ATOM 2404 N N . VAL A 1 294 ? 3.659 -3.448 -13.516 1.00 93.38 294 VAL A N 1
ATOM 2405 C CA . VAL A 1 294 ? 2.925 -4.694 -13.266 1.00 93.38 294 VAL A CA 1
ATOM 2406 C C . VAL A 1 294 ? 1.484 -4.583 -13.766 1.00 93.38 294 VAL A C 1
ATOM 2408 O O . VAL A 1 294 ? 1.011 -5.477 -14.463 1.00 93.38 294 VAL A O 1
ATOM 2411 N N . ALA A 1 295 ? 0.796 -3.472 -13.490 1.00 91.69 295 ALA A N 1
ATOM 2412 C CA . ALA A 1 295 ? -0.570 -3.237 -13.956 1.00 91.69 295 ALA A CA 1
ATOM 2413 C C . ALA A 1 295 ? -0.685 -3.229 -15.487 1.00 91.69 295 ALA A C 1
ATOM 2415 O O . ALA A 1 295 ? -1.688 -3.702 -16.017 1.00 91.69 295 ALA A O 1
ATOM 2416 N N . LYS A 1 296 ? 0.344 -2.757 -16.201 1.00 87.88 296 LYS A N 1
ATOM 2417 C CA . LYS A 1 296 ? 0.422 -2.883 -17.665 1.00 87.88 296 LYS A CA 1
ATOM 2418 C C . LYS A 1 296 ? 0.692 -4.315 -18.119 1.00 87.88 296 LYS A C 1
ATOM 2420 O O . LYS A 1 296 ? 0.162 -4.734 -19.142 1.00 87.88 296 LYS A O 1
ATOM 2425 N N . SER A 1 297 ? 1.543 -5.041 -17.399 1.00 89.62 297 SER A N 1
ATOM 2426 C CA . SER A 1 297 ? 1.995 -6.375 -17.807 1.00 89.62 297 SER A CA 1
ATOM 2427 C C . SER A 1 297 ? 0.934 -7.455 -17.582 1.00 89.62 297 SER A C 1
ATOM 2429 O O . SER A 1 297 ? 0.824 -8.366 -18.397 1.00 89.62 297 SER A O 1
ATOM 2431 N N . ILE A 1 298 ? 0.144 -7.340 -16.510 1.00 92.25 298 ILE A N 1
ATOM 2432 C CA . ILE A 1 298 ? -0.914 -8.293 -16.121 1.00 92.25 298 ILE A CA 1
ATOM 2433 C C . ILE A 1 298 ? -2.219 -7.566 -15.732 1.00 92.25 298 ILE A C 1
ATOM 2435 O O . ILE A 1 298 ? -2.683 -7.652 -14.586 1.00 92.25 298 ILE A O 1
ATOM 2439 N N . PRO A 1 299 ? -2.836 -6.807 -16.657 1.00 91.81 299 PRO A N 1
ATOM 2440 C CA . PRO A 1 299 ? -3.977 -5.939 -16.356 1.00 91.81 299 PRO A CA 1
ATOM 2441 C C . PRO A 1 299 ? -5.201 -6.695 -15.818 1.00 91.81 299 PRO A C 1
ATOM 2443 O O . PRO A 1 299 ? -6.005 -6.134 -15.079 1.00 91.81 299 PRO A O 1
ATOM 2446 N N . GLU A 1 300 ? -5.357 -7.981 -16.128 1.00 93.62 300 GLU A N 1
ATOM 2447 C CA . GLU A 1 300 ? -6.432 -8.835 -15.616 1.00 93.62 300 GLU A CA 1
ATOM 2448 C C . GLU A 1 300 ? -6.310 -9.170 -14.119 1.00 93.62 300 GLU A C 1
ATOM 2450 O O . GLU A 1 300 ? -7.297 -9.586 -13.496 1.00 93.62 300 GLU A O 1
ATOM 2455 N N . LYS A 1 301 ? -5.117 -8.976 -13.541 1.00 95.69 301 LYS A N 1
ATOM 2456 C CA . LYS A 1 301 ? -4.807 -9.183 -12.119 1.00 95.69 301 LYS A CA 1
ATOM 2457 C C . LYS A 1 301 ? -4.891 -7.897 -11.299 1.00 95.69 301 LYS A C 1
ATOM 2459 O O . LYS A 1 301 ? -4.822 -7.969 -10.070 1.00 95.69 301 LYS A O 1
ATOM 2464 N N . VAL A 1 302 ? -5.067 -6.744 -11.942 1.00 95.00 302 VAL A N 1
ATOM 2465 C CA . VAL A 1 302 ? -5.128 -5.434 -11.285 1.00 95.00 302 VAL A CA 1
ATOM 2466 C C . VAL A 1 302 ? -6.512 -4.810 -11.468 1.00 95.00 302 VAL A C 1
ATOM 2468 O O . VAL A 1 302 ? -7.164 -4.984 -12.494 1.00 95.00 302 VAL A O 1
ATOM 2471 N N . THR A 1 303 ? -7.013 -4.098 -10.459 1.00 94.81 303 THR A N 1
ATOM 2472 C CA . THR A 1 303 ? -8.278 -3.355 -10.559 1.00 94.81 303 THR A CA 1
ATOM 2473 C C . THR A 1 303 ? -8.132 -1.929 -10.049 1.00 94.81 303 THR A C 1
ATOM 2475 O O . THR A 1 303 ? -7.433 -1.685 -9.067 1.00 94.81 303 THR A O 1
ATOM 2478 N N . ASN A 1 304 ? -8.859 -0.998 -10.670 1.00 93.00 304 ASN A N 1
ATOM 2479 C CA . ASN A 1 304 ? -9.034 0.341 -10.117 1.00 93.00 304 ASN A CA 1
ATOM 2480 C C . ASN A 1 304 ? -10.021 0.284 -8.936 1.00 93.00 304 ASN A C 1
ATOM 2482 O O . ASN A 1 304 ? -11.117 -0.261 -9.094 1.00 93.00 304 ASN A O 1
ATOM 2486 N N . ILE A 1 305 ? -9.646 0.828 -7.776 1.00 93.44 305 ILE A N 1
ATOM 2487 C CA . ILE A 1 305 ? -10.495 0.883 -6.566 1.00 93.44 305 ILE A CA 1
ATOM 2488 C C . ILE A 1 305 ? -11.220 2.228 -6.395 1.00 93.44 305 ILE A C 1
ATOM 2490 O O . ILE A 1 305 ? -12.007 2.379 -5.459 1.00 93.44 305 ILE A O 1
ATOM 2494 N N . GLY A 1 306 ? -10.986 3.165 -7.318 1.00 89.25 306 GLY A N 1
ATOM 2495 C CA . GLY A 1 306 ? -11.519 4.524 -7.302 1.00 89.25 306 GLY A CA 1
ATOM 2496 C C . GLY A 1 306 ? -10.511 5.526 -6.740 1.00 89.25 306 GLY A C 1
ATOM 2497 O O . GLY A 1 306 ? -9.817 5.243 -5.763 1.00 89.25 306 GLY A O 1
ATOM 2498 N N . CYS A 1 307 ? -10.411 6.702 -7.364 1.00 86.00 307 CYS A N 1
ATOM 2499 C CA . CYS A 1 307 ? -9.478 7.748 -6.939 1.00 86.00 307 CYS A CA 1
ATOM 2500 C C . CYS A 1 307 ? -9.840 8.351 -5.574 1.00 86.00 307 CYS A C 1
ATOM 2502 O O . CYS A 1 307 ? -8.985 8.935 -4.916 1.00 86.00 307 CYS A O 1
ATOM 2504 N N . GLU A 1 308 ? -11.086 8.196 -5.115 1.00 88.44 308 GLU A N 1
ATOM 2505 C CA . GLU A 1 308 ? -11.549 8.742 -3.841 1.00 88.44 308 GLU A CA 1
ATOM 2506 C C . GLU A 1 308 ? -10.855 8.098 -2.636 1.00 88.44 308 GLU A C 1
ATOM 2508 O O . GLU A 1 308 ? -10.801 8.698 -1.563 1.00 88.44 308 GLU A O 1
ATOM 2513 N N . TRP A 1 309 ? -10.289 6.903 -2.823 1.00 93.38 309 TRP A N 1
ATOM 2514 C CA . TRP A 1 309 ? -9.501 6.184 -1.821 1.00 93.38 309 TRP A CA 1
ATOM 2515 C C . TRP A 1 309 ? -8.036 6.605 -1.792 1.00 93.38 309 TRP A C 1
ATOM 2517 O O . TRP A 1 309 ? -7.268 6.012 -1.052 1.00 93.38 309 TRP A O 1
ATOM 2527 N N . ASN A 1 310 ? -7.642 7.603 -2.584 1.00 90.31 310 ASN A N 1
ATOM 2528 C CA . ASN A 1 310 ? -6.336 8.250 -2.512 1.00 90.31 310 ASN A CA 1
ATOM 2529 C C . ASN A 1 310 ? -6.425 9.624 -3.197 1.00 90.31 310 ASN A C 1
ATOM 2531 O O . ASN A 1 310 ? -5.908 9.842 -4.293 1.00 90.31 310 ASN A O 1
ATOM 2535 N N . CYS A 1 311 ? -7.158 10.546 -2.574 1.00 82.81 311 CYS A N 1
ATOM 2536 C CA . CYS A 1 311 ? -7.232 11.924 -3.037 1.00 82.81 311 CYS A CA 1
ATOM 2537 C C . CYS A 1 311 ? -5.913 12.628 -2.736 1.00 82.81 311 CYS A C 1
ATOM 2539 O O . CYS A 1 311 ? -5.685 13.105 -1.622 1.00 82.81 311 CYS A O 1
ATOM 2541 N N . TYR A 1 312 ? -5.053 12.685 -3.745 1.00 73.06 312 TYR A N 1
ATOM 2542 C CA . TYR A 1 312 ? -3.727 13.260 -3.617 1.00 73.06 312 TYR A CA 1
ATOM 2543 C C . TYR A 1 312 ? -3.739 14.784 -3.813 1.00 73.06 312 TYR A C 1
ATOM 2545 O O . TYR A 1 312 ? -4.286 15.274 -4.810 1.00 73.06 312 TYR A O 1
ATOM 2553 N N . TYR A 1 313 ? -3.114 15.507 -2.875 1.00 64.38 313 TYR A N 1
ATOM 2554 C CA . TYR A 1 313 ? -2.833 16.944 -2.950 1.00 64.38 313 TYR A CA 1
ATOM 2555 C C . TYR A 1 313 ? -1.349 17.183 -3.240 1.00 64.38 313 TYR A C 1
ATOM 2557 O O . TYR A 1 313 ? -0.484 16.741 -2.492 1.00 64.38 313 TYR A O 1
ATOM 2565 N N . THR A 1 314 ? -1.047 17.924 -4.306 1.00 53.69 314 THR A N 1
ATOM 2566 C CA . THR A 1 314 ? 0.327 18.122 -4.796 1.00 53.69 314 THR A CA 1
ATOM 2567 C C . THR A 1 314 ? 0.641 19.610 -4.939 1.00 53.69 314 THR A C 1
ATOM 2569 O O . THR A 1 314 ? -0.233 20.413 -5.259 1.00 53.69 314 THR A O 1
ATOM 2572 N N . TRP A 1 315 ? 1.904 19.991 -4.721 1.00 44.78 315 TRP A N 1
ATOM 2573 C CA . TRP A 1 315 ? 2.423 21.335 -5.011 1.00 44.78 315 TRP A CA 1
ATOM 2574 C C . TRP A 1 315 ? 2.575 21.615 -6.518 1.00 44.78 315 TRP A C 1
ATOM 2576 O O . TRP A 1 315 ? 2.395 22.750 -6.963 1.00 44.78 315 TRP A O 1
ATOM 2586 N N . PHE A 1 316 ? 2.847 20.573 -7.312 1.00 45.09 316 PHE A N 1
ATOM 2587 C CA . PHE A 1 316 ? 3.014 20.650 -8.771 1.00 45.09 316 PHE A CA 1
ATOM 2588 C C . PHE A 1 316 ? 1.756 21.125 -9.501 1.00 45.09 316 PHE A C 1
ATOM 2590 O O . PHE A 1 316 ? 1.847 21.711 -10.576 1.00 45.09 316 PHE A O 1
ATOM 2597 N N . ALA A 1 317 ? 0.599 20.957 -8.867 1.00 44.16 317 ALA A N 1
ATOM 2598 C CA . ALA A 1 317 ? -0.653 21.628 -9.178 1.00 44.16 317 ALA A CA 1
ATOM 2599 C C . ALA A 1 317 ? -0.516 23.082 -9.658 1.00 44.16 317 ALA A C 1
ATOM 2601 O O . ALA A 1 317 ? -1.147 23.492 -10.628 1.00 44.16 317 ALA A O 1
ATOM 2602 N N . LYS A 1 318 ? 0.323 23.863 -8.966 1.00 42.31 318 LYS A N 1
ATOM 2603 C CA . LYS A 1 318 ? 0.506 25.291 -9.232 1.00 42.31 318 LYS A CA 1
ATOM 2604 C C . LYS A 1 318 ? 1.364 25.548 -10.475 1.00 42.31 318 LYS A C 1
ATOM 2606 O O . LYS A 1 318 ? 1.188 26.572 -11.125 1.00 42.31 318 LYS A O 1
ATOM 2611 N N . PHE A 1 319 ? 2.266 24.624 -10.820 1.00 43.59 319 PHE A N 1
ATOM 2612 C CA . PHE A 1 319 ? 3.117 24.728 -12.011 1.00 43.59 319 PHE A CA 1
ATOM 2613 C C . PHE A 1 319 ? 2.345 24.506 -13.316 1.00 43.59 319 PHE A C 1
ATOM 2615 O O . PHE A 1 319 ? 2.779 24.982 -14.358 1.00 43.59 319 PHE A O 1
ATOM 2622 N N . LEU A 1 320 ? 1.180 23.853 -13.263 1.00 45.88 320 LEU A N 1
ATOM 2623 C CA . LEU A 1 320 ? 0.316 23.614 -14.425 1.00 45.88 320 LEU A CA 1
ATOM 2624 C C . LEU A 1 320 ? -0.713 24.734 -14.677 1.00 45.88 320 LEU A C 1
ATOM 2626 O O . LEU A 1 320 ? -1.682 24.528 -15.403 1.00 45.88 320 LEU A O 1
ATOM 2630 N N . SER A 1 321 ? -0.504 25.938 -14.127 1.00 42.25 321 SER A N 1
ATOM 2631 C CA . SER A 1 321 ? -1.295 27.147 -14.436 1.00 42.25 321 SER A CA 1
ATOM 2632 C C . SER A 1 321 ? -2.820 27.009 -14.274 1.00 42.25 321 SER A C 1
ATOM 2634 O O . SER A 1 321 ? -3.582 27.666 -14.977 1.00 42.25 321 SER A O 1
ATOM 2636 N N . ALA A 1 322 ? -3.291 26.187 -13.335 1.00 42.56 322 ALA A N 1
ATOM 2637 C CA . ALA A 1 322 ? -4.698 26.163 -12.949 1.00 42.56 322 ALA A CA 1
ATOM 2638 C C . ALA A 1 322 ? -4.866 26.877 -11.601 1.00 42.56 322 ALA A C 1
ATOM 2640 O O . ALA A 1 322 ? -4.278 26.482 -10.597 1.00 42.56 322 ALA A O 1
ATOM 2641 N N . ASN A 1 323 ? -5.691 27.925 -11.562 1.00 38.94 323 ASN A N 1
ATOM 2642 C CA . ASN A 1 323 ? -6.100 28.636 -10.338 1.00 38.94 323 ASN A CA 1
ATOM 2643 C C . ASN A 1 323 ? -6.976 27.785 -9.390 1.00 38.94 323 ASN A C 1
ATOM 2645 O O . ASN A 1 323 ? -7.508 28.290 -8.403 1.00 38.94 323 ASN A O 1
ATOM 2649 N N . GLU A 1 324 ? -7.116 26.492 -9.662 1.00 44.19 324 GLU A N 1
ATOM 2650 C CA . GLU A 1 324 ? -7.898 25.542 -8.887 1.00 44.19 324 GLU A CA 1
ATOM 2651 C C . GLU A 1 324 ? -6.946 24.523 -8.262 1.00 44.19 324 GLU A C 1
ATOM 2653 O O . GLU A 1 324 ? -5.986 24.098 -8.899 1.00 44.19 324 GLU A O 1
ATOM 2658 N N . MET A 1 325 ? -7.185 24.126 -7.004 1.00 43.62 325 MET A N 1
ATOM 2659 C CA . MET A 1 325 ? -6.499 22.960 -6.439 1.00 43.62 325 MET A CA 1
ATOM 2660 C C . MET A 1 325 ? -6.857 21.768 -7.331 1.00 43.62 325 MET A C 1
ATOM 2662 O O . MET A 1 325 ? -8.028 21.383 -7.333 1.00 43.62 325 MET A O 1
ATOM 2666 N N . PRO A 1 326 ? -5.918 21.153 -8.066 1.00 49.09 326 PRO A N 1
ATOM 2667 C CA . PRO A 1 326 ? -6.212 19.945 -8.792 1.00 49.09 326 PRO A CA 1
ATOM 2668 C C . PRO A 1 326 ? -6.272 18.859 -7.732 1.00 49.09 326 PRO A C 1
ATOM 2670 O O . PRO A 1 326 ? -5.273 18.247 -7.353 1.00 49.09 326 PRO A O 1
ATOM 2673 N N . ILE A 1 327 ? -7.470 18.659 -7.193 1.00 53.62 327 ILE A N 1
ATOM 2674 C CA . ILE A 1 327 ? -7.801 17.381 -6.602 1.00 53.62 327 ILE A CA 1
ATOM 2675 C C . ILE A 1 327 ? -7.676 16.418 -7.775 1.00 53.62 327 ILE A C 1
ATOM 2677 O O . ILE A 1 327 ? -8.451 16.456 -8.728 1.00 53.62 327 ILE A O 1
ATOM 2681 N N . SER A 1 328 ? -6.645 15.585 -7.721 1.00 57.28 328 SER A N 1
ATOM 2682 C CA . SER A 1 328 ? -6.352 14.562 -8.729 1.00 57.28 328 SER A CA 1
ATOM 2683 C C . SER A 1 328 ? -7.519 13.578 -8.943 1.00 57.28 328 SER A C 1
ATOM 2685 O O . SER A 1 328 ? -7.571 12.829 -9.918 1.00 57.28 328 SER A O 1
ATOM 2687 N N . CYS A 1 329 ? -8.498 13.622 -8.039 1.00 67.25 329 CYS A N 1
ATOM 2688 C CA . CYS A 1 329 ? -9.753 12.912 -8.097 1.00 67.25 329 CYS A CA 1
ATOM 2689 C C . CYS A 1 329 ? -10.936 13.866 -8.325 1.00 67.25 329 CYS A C 1
ATOM 2691 O O . CYS A 1 329 ? -11.231 14.724 -7.500 1.00 67.25 329 CYS A O 1
ATOM 2693 N N . SER A 1 330 ? -11.692 13.651 -9.402 1.00 62.66 330 SER A N 1
ATOM 2694 C CA . SER A 1 330 ? -12.942 14.376 -9.681 1.00 62.66 330 SER A CA 1
ATOM 2695 C C . SER A 1 330 ? -14.112 13.956 -8.778 1.00 62.66 330 SER A C 1
ATOM 2697 O O . SER A 1 330 ? -15.217 14.498 -8.880 1.00 62.66 330 SER A O 1
ATOM 2699 N N . HIS A 1 331 ? -13.904 12.975 -7.893 1.00 63.12 331 HIS A N 1
ATOM 2700 C CA . HIS A 1 331 ? -14.935 12.496 -6.987 1.00 63.12 331 HIS A CA 1
ATOM 2701 C C . HIS A 1 331 ? -15.230 13.544 -5.909 1.00 63.12 331 HIS A C 1
ATOM 2703 O O . HIS A 1 331 ? -14.357 13.934 -5.139 1.00 63.12 331 HIS A O 1
ATOM 2709 N N . ARG A 1 332 ? -16.501 13.950 -5.794 1.00 65.75 332 ARG A N 1
ATOM 2710 C CA . ARG A 1 332 ? -16.948 15.024 -4.882 1.00 65.75 332 ARG A CA 1
ATOM 2711 C C . ARG A 1 332 ? -16.692 14.750 -3.394 1.00 65.75 332 ARG A C 1
ATOM 2713 O O . ARG A 1 332 ? -16.831 15.657 -2.580 1.00 65.75 332 ARG A O 1
ATOM 2720 N N . ARG A 1 333 ? -16.400 13.501 -3.019 1.00 78.31 333 ARG A N 1
ATOM 2721 C CA . ARG A 1 333 ? -16.175 13.076 -1.629 1.00 78.31 333 ARG A CA 1
ATOM 2722 C C . ARG A 1 333 ? -14.961 12.168 -1.532 1.00 78.31 333 ARG A C 1
ATOM 2724 O O . ARG A 1 333 ? -15.055 10.988 -1.872 1.00 78.31 333 ARG A O 1
ATOM 2731 N N . CYS A 1 334 ? -13.855 12.711 -1.049 1.00 83.81 334 CYS A N 1
ATOM 2732 C CA . CYS A 1 334 ? -12.669 11.932 -0.730 1.00 83.81 334 CYS A CA 1
ATOM 2733 C C . CYS A 1 334 ? -12.914 11.023 0.477 1.00 83.81 334 CYS A C 1
ATOM 2735 O O . CYS A 1 334 ? -13.521 11.439 1.462 1.00 83.81 334 CYS A O 1
ATOM 2737 N N . ALA A 1 335 ? -12.459 9.777 0.381 1.00 91.06 335 ALA A N 1
ATOM 2738 C CA . ALA A 1 335 ? -12.436 8.816 1.479 1.00 91.06 335 ALA A CA 1
ATOM 2739 C C . ALA A 1 335 ? -11.096 8.831 2.212 1.00 91.06 335 ALA A C 1
ATOM 2741 O O . ALA A 1 335 ? -11.074 8.739 3.436 1.00 91.06 335 ALA A O 1
ATOM 2742 N N . ILE A 1 336 ? -9.999 8.997 1.472 1.00 91.38 336 ILE A N 1
ATOM 2743 C CA . ILE A 1 336 ? -8.652 9.121 2.030 1.00 91.38 336 ILE A CA 1
ATOM 2744 C C . ILE A 1 336 ? -7.986 10.327 1.383 1.00 91.38 336 ILE A C 1
ATOM 2746 O O . ILE A 1 336 ? -7.929 10.424 0.156 1.00 91.38 336 ILE A O 1
ATOM 2750 N N . LEU A 1 337 ? -7.512 11.254 2.209 1.00 86.00 337 LEU A N 1
ATOM 2751 C CA . LEU A 1 337 ? -6.665 12.360 1.781 1.00 86.00 337 LEU A CA 1
ATOM 2752 C C . LEU A 1 337 ? -5.207 11.943 1.903 1.00 86.00 337 LEU A C 1
ATOM 2754 O O . LEU A 1 337 ? -4.796 11.458 2.955 1.00 86.00 337 LEU A O 1
ATOM 2758 N N . HIS A 1 338 ? -4.442 12.154 0.839 1.00 84.44 338 HIS A N 1
ATOM 2759 C CA . HIS A 1 338 ? -3.037 11.785 0.769 1.00 84.44 338 HIS A CA 1
ATOM 2760 C C . HIS A 1 338 ? -2.164 13.025 0.589 1.00 84.44 338 HIS A C 1
ATOM 2762 O O . HIS A 1 338 ? -2.357 13.804 -0.352 1.00 84.44 338 HIS A O 1
ATOM 2768 N N . TYR A 1 339 ? -1.193 13.181 1.485 1.00 76.00 339 TYR A N 1
ATOM 2769 C CA . TYR A 1 339 ? -0.330 14.355 1.585 1.00 76.00 339 TYR A CA 1
ATOM 2770 C C . TYR A 1 339 ? 1.114 14.063 1.178 1.00 76.00 339 TYR A C 1
ATOM 2772 O O . TYR A 1 339 ? 2.047 14.523 1.829 1.00 76.00 339 TYR A O 1
ATOM 2780 N N . ASN A 1 340 ? 1.295 13.342 0.072 1.00 64.19 340 ASN A N 1
ATOM 2781 C CA . ASN A 1 340 ? 2.611 12.999 -0.464 1.00 64.19 340 ASN A CA 1
ATOM 2782 C C . ASN A 1 340 ? 3.374 14.254 -0.940 1.00 64.19 340 ASN A C 1
ATOM 2784 O O . ASN A 1 340 ? 3.293 14.661 -2.096 1.00 64.19 340 ASN A O 1
ATOM 2788 N N . ASN A 1 341 ? 4.083 14.924 -0.028 1.00 54.88 341 ASN A N 1
ATOM 2789 C CA . ASN A 1 341 ? 5.303 15.672 -0.324 1.00 54.88 341 ASN A CA 1
ATOM 2790 C C . ASN A 1 341 ? 6.025 16.143 0.955 1.00 54.88 341 ASN A C 1
ATOM 2792 O O . ASN A 1 341 ? 5.426 16.800 1.803 1.00 54.88 341 ASN A O 1
ATOM 2796 N N . ARG A 1 342 ? 7.356 15.986 1.019 1.00 49.09 342 ARG A N 1
ATOM 2797 C CA . ARG A 1 342 ? 8.232 16.749 1.938 1.00 49.09 342 ARG A CA 1
ATOM 2798 C C . ARG A 1 342 ? 8.486 18.204 1.489 1.00 49.09 342 ARG A C 1
ATOM 2800 O O . ARG A 1 342 ? 9.176 18.940 2.183 1.00 49.09 342 ARG A O 1
ATOM 2807 N N . SER A 1 343 ? 7.891 18.670 0.387 1.00 43.50 343 SER A N 1
ATOM 2808 C CA . SER A 1 343 ? 8.002 20.052 -0.140 1.00 43.50 343 SER A CA 1
ATOM 2809 C C . SER A 1 343 ? 7.459 21.160 0.775 1.00 43.50 343 SER A C 1
ATOM 2811 O O . SER A 1 343 ? 7.460 22.331 0.395 1.00 43.50 343 SER A O 1
ATOM 2813 N N . TYR A 1 344 ? 6.980 20.836 1.975 1.00 49.22 344 TYR A N 1
ATOM 2814 C CA . TYR A 1 344 ? 6.327 21.802 2.856 1.00 49.22 344 TYR A CA 1
ATOM 2815 C C . TYR A 1 344 ? 7.203 22.331 3.989 1.00 49.22 344 TYR A C 1
ATOM 2817 O O . TYR A 1 344 ? 6.776 23.265 4.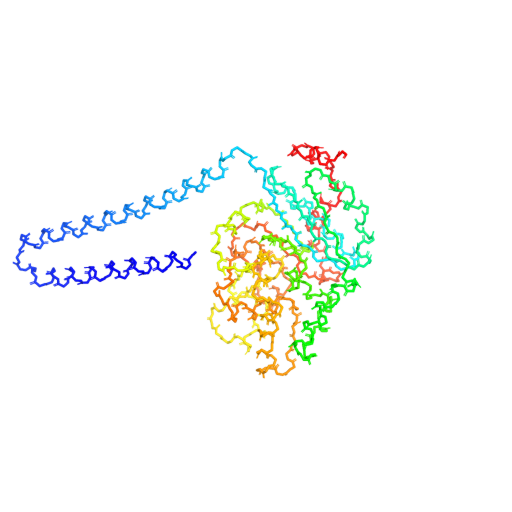660 1.00 49.22 344 TYR A O 1
ATOM 2825 N N . THR A 1 345 ? 8.433 21.837 4.173 1.00 44.81 345 THR A N 1
ATOM 2826 C CA . THR A 1 345 ? 9.312 22.394 5.215 1.00 44.81 345 THR A CA 1
ATOM 2827 C C . THR A 1 345 ? 9.829 23.796 4.885 1.00 44.81 345 THR A C 1
ATOM 2829 O O . THR A 1 345 ? 10.155 24.526 5.811 1.00 44.81 345 THR A O 1
ATOM 2832 N N . ASN A 1 346 ? 9.840 24.215 3.608 1.00 44.12 346 ASN A N 1
ATOM 2833 C CA . ASN A 1 346 ? 10.486 25.477 3.214 1.00 44.12 346 ASN A CA 1
ATOM 2834 C C . ASN A 1 346 ? 9.590 26.531 2.518 1.00 44.12 346 ASN A C 1
ATOM 2836 O O . ASN A 1 346 ? 10.053 27.656 2.372 1.00 44.12 346 ASN A O 1
ATOM 2840 N N . TRP A 1 347 ? 8.352 26.236 2.074 1.00 40.97 347 TRP A N 1
ATOM 2841 C CA . TRP A 1 347 ? 7.669 27.131 1.102 1.00 40.97 347 TRP A CA 1
ATOM 2842 C C . TRP A 1 347 ? 6.171 27.450 1.304 1.00 40.97 347 TRP A C 1
ATOM 2844 O O . TRP A 1 347 ? 5.578 28.080 0.427 1.00 40.97 347 TRP A O 1
ATOM 2854 N N . TRP A 1 348 ? 5.521 27.084 2.422 1.00 46.59 348 TRP A N 1
ATOM 2855 C CA . TRP A 1 348 ? 4.064 27.301 2.571 1.00 46.59 348 TRP A CA 1
ATOM 2856 C C . TRP A 1 348 ? 3.603 27.677 3.987 1.00 46.59 348 TRP A C 1
ATOM 2858 O O . TRP A 1 348 ? 3.064 26.848 4.709 1.00 46.59 348 TRP A O 1
ATOM 2868 N N . HIS A 1 349 ? 3.711 28.954 4.361 1.00 43.56 349 HIS A N 1
ATOM 2869 C CA . HIS A 1 349 ? 3.301 29.439 5.690 1.00 43.56 349 HIS A CA 1
ATOM 2870 C C . HIS A 1 349 ? 1.777 29.563 5.922 1.00 43.56 349 HIS A C 1
ATOM 2872 O O . HIS A 1 349 ? 1.349 29.564 7.070 1.00 43.56 349 HIS A O 1
ATOM 2878 N N . ASN A 1 350 ? 0.930 29.618 4.882 1.00 42.88 350 ASN A N 1
ATOM 2879 C CA . ASN A 1 350 ? -0.508 29.905 5.076 1.00 42.88 350 ASN A CA 1
ATOM 2880 C C . ASN A 1 350 ? -1.440 28.678 5.065 1.00 42.88 350 ASN A C 1
ATOM 2882 O O . ASN A 1 350 ? -2.494 28.711 5.702 1.00 42.88 350 ASN A O 1
ATOM 2886 N N . ARG A 1 351 ? -1.079 27.580 4.381 1.00 45.50 351 ARG A N 1
ATOM 2887 C CA . ARG A 1 351 ? -1.920 26.360 4.310 1.00 45.50 351 ARG A CA 1
ATOM 2888 C C . ARG A 1 351 ? -1.487 25.242 5.253 1.00 45.50 351 ARG A C 1
ATOM 2890 O O . ARG A 1 351 ? -2.309 24.376 5.540 1.00 45.50 351 ARG A O 1
ATOM 2897 N N . THR A 1 352 ? -0.273 25.315 5.800 1.00 49.88 352 THR A N 1
ATOM 2898 C CA . THR A 1 352 ? 0.123 24.561 6.997 1.00 49.88 352 THR A CA 1
ATOM 2899 C C . THR A 1 352 ? -0.922 24.727 8.085 1.00 49.88 352 THR A C 1
ATOM 2901 O O . THR A 1 352 ? -1.353 23.727 8.610 1.00 49.88 352 THR A O 1
ATOM 2904 N N . SER A 1 353 ? -1.476 25.920 8.322 1.00 51.66 353 SER A N 1
ATOM 2905 C CA . SER A 1 353 ? -2.477 26.124 9.384 1.00 51.66 353 SER A CA 1
ATOM 2906 C C . SER A 1 353 ? -3.739 25.242 9.289 1.00 51.66 353 SER A C 1
ATOM 2908 O O . SER A 1 353 ? -4.241 24.801 10.317 1.00 51.66 353 SER A O 1
ATOM 2910 N N . PHE A 1 354 ? -4.272 24.952 8.094 1.00 53.16 354 PHE A N 1
ATOM 2911 C CA . PHE A 1 354 ? -5.435 24.062 7.949 1.00 53.16 354 PHE A CA 1
ATOM 2912 C C . PHE A 1 354 ? -5.054 22.611 8.229 1.00 53.16 354 PHE A C 1
ATOM 2914 O O . PHE A 1 354 ? -5.755 21.927 8.971 1.00 53.16 354 PHE A O 1
ATOM 2921 N N . PHE A 1 355 ? -3.928 22.165 7.670 1.00 59.22 355 PHE A N 1
ATOM 2922 C CA . PHE A 1 355 ? -3.452 20.802 7.866 1.00 59.22 355 PHE A CA 1
ATOM 2923 C C . PHE A 1 355 ? -2.979 20.588 9.285 1.00 59.22 355 PHE A C 1
ATOM 2925 O O . PHE A 1 355 ? -3.496 19.683 9.906 1.00 59.22 355 PHE A O 1
ATOM 2932 N N . GLN A 1 356 ? -2.136 21.468 9.818 1.00 60.66 356 GLN A N 1
ATOM 2933 C CA . GLN A 1 356 ? -1.731 21.553 11.217 1.00 60.66 356 GLN A CA 1
ATOM 2934 C C . GLN A 1 356 ? -2.948 21.449 12.135 1.00 60.66 356 GLN A C 1
ATOM 2936 O O . GLN A 1 356 ? -2.953 20.593 12.991 1.00 60.66 356 GLN A O 1
ATOM 2941 N N . ARG A 1 357 ? -4.052 22.172 11.892 1.00 63.72 357 ARG A N 1
ATOM 2942 C CA . ARG A 1 357 ? -5.268 22.020 12.718 1.00 63.72 357 ARG A CA 1
ATOM 2943 C C . ARG A 1 357 ? -5.881 20.616 12.675 1.00 63.72 357 ARG A C 1
ATOM 2945 O O . ARG A 1 357 ? -6.303 20.115 13.711 1.00 63.72 357 ARG A O 1
ATOM 2952 N N . PHE A 1 358 ? -5.942 19.975 11.505 1.00 63.28 358 PHE A N 1
ATOM 2953 C CA . PHE A 1 358 ? -6.351 18.566 11.416 1.00 63.28 358 PHE A CA 1
ATOM 2954 C C . PHE A 1 358 ? -5.321 17.639 12.081 1.00 63.28 358 PHE A C 1
ATOM 2956 O O . PHE A 1 358 ? -5.688 16.698 12.770 1.00 63.28 358 PHE A O 1
ATOM 2963 N N . TRP A 1 359 ? -4.040 17.923 11.892 1.00 65.44 359 TRP A N 1
ATOM 2964 C CA . TRP A 1 359 ? -2.887 17.163 12.361 1.00 65.44 359 TRP A CA 1
ATOM 2965 C C . TRP A 1 359 ? -2.788 17.173 13.892 1.00 65.44 359 TRP A C 1
ATOM 2967 O O . TRP A 1 359 ? -2.683 16.114 14.506 1.00 65.44 359 TRP A O 1
ATOM 2977 N N . ASP A 1 360 ? -2.930 18.352 14.495 1.00 67.06 360 ASP A N 1
ATOM 2978 C CA . ASP A 1 360 ? -2.957 18.622 15.930 1.00 67.06 360 ASP A CA 1
ATOM 2979 C C . ASP A 1 360 ? -4.175 17.943 16.581 1.00 67.06 360 ASP A C 1
ATOM 2981 O O . ASP A 1 360 ? -4.069 17.402 17.683 1.00 67.06 360 ASP A O 1
ATOM 2985 N N . ALA A 1 361 ? -5.321 17.899 15.883 1.00 65.50 361 ALA A N 1
ATOM 2986 C CA . ALA A 1 361 ? -6.528 17.227 16.372 1.00 65.50 361 ALA A CA 1
ATOM 2987 C C . ALA A 1 361 ? -6.352 15.703 16.521 1.00 65.50 361 ALA A C 1
ATOM 2989 O O . ALA A 1 361 ? -6.963 15.104 17.406 1.00 65.50 361 ALA A O 1
ATOM 2990 N N . TYR A 1 362 ? -5.509 15.075 15.692 1.00 68.06 362 TYR A N 1
ATOM 2991 C CA . TYR A 1 362 ? -5.204 13.640 15.782 1.00 68.06 362 TYR A CA 1
ATOM 2992 C C . TYR A 1 362 ? -3.940 13.324 16.599 1.00 68.06 362 TYR A C 1
ATOM 2994 O O . TYR A 1 362 ? -3.725 12.161 16.945 1.00 68.06 362 TYR A O 1
ATOM 3002 N N . GLU A 1 363 ? -3.104 14.320 16.910 1.00 64.06 363 GLU A N 1
ATOM 3003 C CA . GLU A 1 363 ? -1.858 14.148 17.672 1.00 64.06 363 GLU A CA 1
ATOM 3004 C C . GLU A 1 363 ? -2.101 13.947 19.172 1.00 64.06 363 GLU A C 1
ATOM 3006 O O . GLU A 1 363 ? -1.514 13.048 19.770 1.00 64.06 363 GLU A O 1
ATOM 3011 N N . ASN A 1 364 ? -3.024 14.710 19.762 1.00 60.41 364 ASN A N 1
ATOM 3012 C CA . ASN A 1 364 ? -3.375 14.623 21.187 1.00 60.41 364 ASN A CA 1
ATOM 3013 C C . ASN A 1 364 ? -4.681 13.859 21.418 1.00 60.41 364 ASN A C 1
ATOM 3015 O O . ASN A 1 364 ? -5.515 14.251 22.235 1.00 60.41 364 ASN A O 1
ATOM 3019 N N . PHE A 1 365 ? -4.886 12.793 20.646 1.00 61.31 365 PHE A N 1
ATOM 3020 C CA . PHE A 1 365 ? -6.175 12.129 20.577 1.00 61.31 365 PHE A CA 1
ATOM 3021 C C . PHE A 1 365 ? -6.655 11.635 21.967 1.00 61.31 365 PHE A C 1
ATOM 3023 O O . PHE A 1 365 ? -5.989 10.792 22.580 1.00 61.31 365 PHE A O 1
ATOM 3030 N N . PRO A 1 366 ? -7.808 12.114 22.482 1.00 57.22 366 PRO A N 1
ATOM 3031 C CA . PRO A 1 366 ? -8.273 11.752 23.817 1.00 57.22 366 PRO A CA 1
ATOM 3032 C C . PRO A 1 366 ? -8.845 10.333 23.856 1.00 57.22 366 PRO A C 1
ATOM 3034 O O . PRO A 1 366 ? -9.811 10.019 23.157 1.00 57.22 366 PRO A O 1
ATOM 3037 N N . VAL A 1 367 ? -8.339 9.502 24.771 1.00 58.56 367 VAL A N 1
ATOM 3038 C CA . VAL A 1 367 ? -8.897 8.170 25.092 1.00 58.56 367 VAL A CA 1
ATOM 3039 C C . VAL A 1 367 ? -10.414 8.230 25.360 1.00 58.56 367 VAL A C 1
ATOM 3041 O O . VAL A 1 367 ? -11.155 7.319 24.998 1.00 58.56 367 VAL A O 1
ATOM 3044 N N . SER A 1 368 ? -10.912 9.347 25.902 1.00 55.06 368 SER A N 1
ATOM 3045 C CA . SER A 1 368 ? -12.339 9.581 26.152 1.00 55.06 368 SER A CA 1
ATOM 3046 C C . SER A 1 368 ? -13.224 9.501 24.900 1.00 55.06 368 SER A C 1
ATOM 3048 O O . SER A 1 368 ? -14.378 9.086 25.000 1.00 55.06 368 SER A O 1
ATOM 3050 N N . TYR A 1 369 ? -12.708 9.833 23.714 1.00 60.59 369 TYR A N 1
ATOM 3051 C CA . TYR A 1 369 ? -13.481 9.761 22.472 1.00 60.59 369 TYR A CA 1
ATOM 3052 C C . TYR A 1 369 ? -13.547 8.332 21.911 1.00 60.59 369 TYR A C 1
ATOM 3054 O O . TYR A 1 369 ? -14.571 7.927 21.359 1.00 60.59 369 TYR A O 1
ATOM 3062 N N . LEU A 1 370 ? -12.502 7.523 22.119 1.00 60.59 370 LEU A N 1
ATOM 3063 C CA . LEU A 1 370 ? -12.560 6.084 21.832 1.00 60.59 370 LEU A CA 1
ATOM 3064 C C . LEU A 1 370 ? -13.568 5.395 22.754 1.00 60.59 370 LEU A C 1
ATOM 3066 O O . LEU A 1 370 ? -14.387 4.607 22.278 1.00 60.59 370 LEU A O 1
ATOM 3070 N N . ASN A 1 371 ? -13.615 5.789 24.027 1.00 58.50 371 ASN A N 1
ATOM 3071 C CA . ASN A 1 371 ? -14.637 5.311 24.957 1.00 58.50 371 ASN A CA 1
ATOM 3072 C C . ASN A 1 371 ? -16.058 5.634 24.461 1.00 58.50 371 ASN A C 1
ATOM 3074 O O . ASN A 1 371 ? -16.916 4.753 24.456 1.00 58.50 371 ASN A O 1
ATOM 3078 N N . ALA A 1 372 ? -16.291 6.857 23.970 1.00 56.44 372 ALA A N 1
ATOM 3079 C CA . ALA A 1 372 ? -17.587 7.281 23.427 1.00 56.44 372 ALA A CA 1
ATOM 3080 C C . ALA A 1 372 ? -18.008 6.520 22.153 1.00 56.44 372 ALA A C 1
ATOM 3082 O O . ALA A 1 372 ? -19.196 6.307 21.925 1.00 56.44 372 ALA A O 1
ATOM 3083 N N . LYS A 1 373 ? -17.050 6.067 21.334 1.00 61.16 373 LYS A N 1
ATOM 3084 C CA . LYS A 1 373 ? -17.293 5.250 20.129 1.00 61.16 373 LYS A CA 1
ATOM 3085 C C . LYS A 1 373 ? -17.521 3.758 20.418 1.00 61.16 373 LYS A C 1
ATOM 3087 O O . LYS A 1 373 ? -17.684 2.983 19.480 1.00 61.16 373 LYS A O 1
ATOM 3092 N N . GLY A 1 374 ? -17.522 3.346 21.687 1.00 57.25 374 GLY A N 1
ATOM 3093 C CA . GLY A 1 374 ? -17.630 1.938 22.079 1.00 57.25 374 GLY A CA 1
ATOM 3094 C C . GLY A 1 374 ? -16.302 1.178 22.029 1.00 57.25 374 GLY A C 1
ATOM 3095 O O . GLY A 1 374 ? -16.278 -0.024 22.282 1.00 57.25 374 GLY A O 1
ATOM 3096 N N . TYR A 1 375 ? -15.187 1.870 21.782 1.00 60.50 375 TYR A N 1
ATOM 3097 C CA . TYR A 1 375 ? -13.830 1.329 21.872 1.00 60.50 375 TYR A CA 1
ATOM 3098 C C . TYR A 1 375 ? -13.267 1.404 23.305 1.00 60.50 375 TYR A C 1
ATOM 3100 O O . TYR A 1 375 ? -12.060 1.312 23.506 1.00 60.50 375 TYR A O 1
ATOM 3108 N N . SER A 1 376 ? -14.122 1.547 24.325 1.00 54.34 376 SER A N 1
ATOM 3109 C CA . SER A 1 376 ? -13.699 1.572 25.734 1.00 54.34 376 SER A CA 1
ATOM 3110 C C . SER A 1 376 ? -12.970 0.302 26.157 1.00 54.34 376 SER A C 1
ATOM 3112 O O . SER A 1 376 ? -12.007 0.355 26.908 1.00 54.34 376 SER A O 1
ATOM 3114 N N . HIS A 1 377 ? -13.362 -0.840 25.598 1.00 52.69 377 HIS A N 1
ATOM 3115 C CA . HIS A 1 377 ? -12.706 -2.128 25.806 1.00 52.69 377 HIS A CA 1
ATOM 3116 C C . HIS A 1 377 ? -11.332 -2.254 25.113 1.00 52.69 377 HIS A C 1
ATOM 3118 O O . HIS A 1 377 ? -10.641 -3.253 25.297 1.00 52.69 377 HIS A O 1
ATOM 3124 N N . CYS A 1 378 ? -10.930 -1.263 24.312 1.00 52.50 378 CYS A N 1
ATOM 3125 C CA . CYS A 1 378 ? -9.635 -1.206 23.636 1.00 52.50 378 CYS A CA 1
ATOM 3126 C C . CYS A 1 378 ? -8.566 -0.466 24.458 1.00 52.50 378 CYS A C 1
ATOM 3128 O O . CYS A 1 378 ? -7.471 -0.241 23.956 1.00 52.50 378 CYS A O 1
ATOM 3130 N N . PHE A 1 379 ? -8.870 -0.033 25.678 1.00 46.66 379 PHE A N 1
ATOM 3131 C CA . PHE A 1 379 ? -7.927 0.667 26.550 1.00 46.66 379 PHE A CA 1
ATOM 3132 C C . PHE A 1 379 ? -8.101 0.143 27.977 1.00 46.66 379 PHE A C 1
ATOM 3134 O O . PHE A 1 379 ? -8.603 0.855 28.841 1.00 46.66 379 PHE A O 1
ATOM 3141 N N . PHE A 1 380 ? -7.740 -1.123 28.198 1.00 37.34 380 PHE A N 1
ATOM 3142 C CA . PHE A 1 380 ? -7.610 -1.724 29.527 1.00 37.34 380 PHE A CA 1
ATOM 3143 C C . PHE A 1 380 ? -6.317 -2.517 29.617 1.00 37.34 380 PHE A C 1
ATOM 3145 O O . PHE A 1 380 ? -6.048 -3.286 28.663 1.00 37.34 380 PHE A O 1
#

Secondary structure (DSSP, 8-state):
-HHHHHHHHHHHHHHHHHHHHHHHHHHHHTTSHHHHHHHHHHHHHHHHHHHHHHHHHHHHHHHHHHHHHSSS-PPEEEEEEEEE-HHHHHHHHHHHHHHHHHHS-TTEEEEEEEEE-HHHHHHHHHHHHHH-BTTEEEEEEETTSHHHHHHHHHHHHHTTT--B-TTSTTTTGGGHHHHHHHH---SSEEEE-SSEEE-S-HHHHHHHHHHS-TT--EEE-EEEGGG-TTHHHHTTT---TTPEEE-SSEEEE-HHHHHHTTHHHHHHHHHHHHHHHSTT-B-TTTHHHHHHHHHHH-GGGEEE--GGGGEE--SGGGTTT-SS---S---SS-SEEE---STTSSS-TTTHHHHHHHHHHHHT--HHHHHHTTGGGG--

Organism: Galdieria sulphuraria (NCBI:txid130081)